Protein AF-A0A023F0F1-F1 (afdb_monomer)

InterPro domains:
  IPR001680 WD40 repeat [PS50082] (1-27)
  IPR015943 WD40/YVTN repeat-like-containing domain superfamily [G3DSA:2.130.10.10]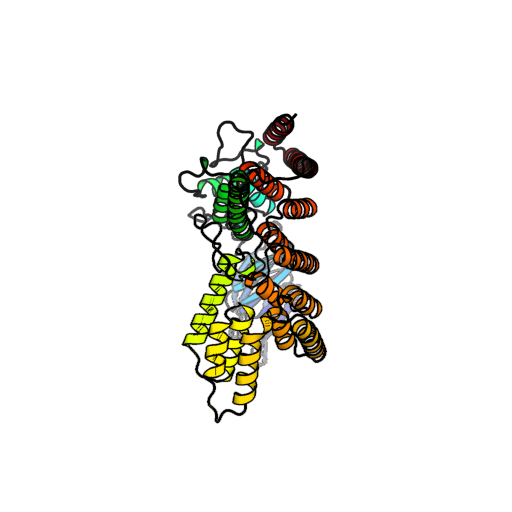 (1-149)
  IPR036322 WD40-repeat-containing domain superfamily [SSF50978] (5-131)
  IPR039694 WD repeat-containing protein 11 [PTHR14593] (4-454)
  IPR057854 WDR11, TPR domain [PF23753] (257-457)

Structure (mmCIF, N/CA/C/O backbone):
data_AF-A0A023F0F1-F1
#
_entry.id   AF-A0A023F0F1-F1
#
loop_
_atom_site.group_PDB
_atom_site.id
_atom_site.type_symbol
_atom_site.label_atom_id
_atom_site.label_alt_id
_atom_site.label_comp_id
_atom_site.label_asym_id
_atom_site.label_entity_id
_atom_site.label_seq_id
_atom_site.pdbx_PDB_ins_code
_atom_site.Cartn_x
_atom_site.Cartn_y
_atom_site.Cartn_z
_atom_site.occupancy
_atom_site.B_iso_or_equiv
_atom_site.auth_seq_id
_atom_site.auth_comp_id
_atom_site.auth_asym_id
_atom_site.auth_atom_id
_atom_site.pdbx_PDB_model_num
ATOM 1 N N . LYS A 1 1 ? 36.137 -40.271 -11.060 1.00 73.56 1 LYS A N 1
ATOM 2 C CA . LYS A 1 1 ? 34.703 -40.654 -11.044 1.00 73.56 1 LYS A CA 1
ATOM 3 C C . LYS A 1 1 ? 34.553 -42.115 -11.460 1.00 73.56 1 LYS A C 1
ATOM 5 O O . LYS A 1 1 ? 35.186 -42.483 -12.431 1.00 73.56 1 LYS A O 1
ATOM 10 N N . ALA A 1 2 ? 33.778 -42.945 -10.746 1.00 74.56 2 ALA A N 1
ATOM 11 C CA . ALA A 1 2 ? 33.609 -44.378 -11.066 1.00 74.56 2 ALA A CA 1
ATOM 12 C C . ALA A 1 2 ? 34.941 -45.122 -11.338 1.00 74.56 2 ALA A C 1
ATOM 14 O O . ALA A 1 2 ? 35.078 -45.808 -12.342 1.00 74.56 2 ALA A O 1
ATOM 15 N N . ASN A 1 3 ? 35.934 -44.940 -10.457 1.00 82.69 3 ASN A N 1
ATOM 16 C CA . ASN A 1 3 ? 37.297 -45.492 -10.572 1.00 82.69 3 ASN A CA 1
ATOM 17 C C . ASN A 1 3 ? 38.136 -44.992 -11.763 1.00 82.69 3 ASN A C 1
ATOM 19 O O . ASN A 1 3 ? 39.248 -45.477 -11.951 1.00 82.69 3 ASN A O 1
ATOM 23 N N . GLN A 1 4 ? 37.653 -43.998 -12.516 1.00 84.56 4 GLN A N 1
ATOM 24 C CA . GLN A 1 4 ? 38.440 -43.290 -13.523 1.00 84.56 4 GLN A CA 1
ATOM 25 C C . GLN A 1 4 ? 39.025 -41.982 -12.981 1.00 84.56 4 GLN A C 1
ATOM 27 O O . GLN A 1 4 ? 38.316 -41.196 -12.337 1.00 84.56 4 GLN A O 1
ATOM 32 N N . ILE A 1 5 ? 40.296 -41.734 -13.282 1.00 89.12 5 ILE A N 1
ATOM 33 C CA . ILE A 1 5 ? 40.989 -40.460 -13.059 1.00 89.12 5 ILE A CA 1
ATOM 34 C C . ILE A 1 5 ? 41.364 -39.897 -14.427 1.00 89.12 5 ILE A C 1
ATOM 36 O O . ILE A 1 5 ? 41.774 -40.646 -15.310 1.00 89.12 5 ILE A O 1
ATOM 40 N N . VAL A 1 6 ? 41.194 -38.588 -14.606 1.00 91.12 6 VAL A N 1
ATOM 41 C CA . VAL A 1 6 ? 41.556 -37.889 -15.841 1.00 91.12 6 VAL A CA 1
ATOM 42 C C . VAL A 1 6 ? 42.346 -36.648 -15.473 1.00 91.12 6 VAL A C 1
ATOM 44 O O . VAL A 1 6 ? 41.925 -35.894 -14.597 1.00 91.12 6 VAL A O 1
ATOM 47 N N . GLN A 1 7 ? 43.462 -36.445 -16.157 1.00 91.12 7 GLN A N 1
ATOM 48 C CA . GLN A 1 7 ? 44.295 -35.254 -16.066 1.00 91.12 7 GLN A CA 1
ATOM 49 C C . GLN A 1 7 ? 44.488 -34.678 -17.466 1.00 91.12 7 GLN A C 1
ATOM 51 O O . GLN A 1 7 ? 44.602 -35.426 -18.436 1.00 91.12 7 GLN A O 1
ATOM 56 N N . GLY A 1 8 ? 44.500 -33.353 -17.562 1.00 91.38 8 GLY A N 1
ATOM 57 C CA . GLY A 1 8 ? 44.829 -32.628 -18.782 1.00 91.38 8 GLY A CA 1
ATOM 58 C C . GLY A 1 8 ? 46.093 -31.811 -18.575 1.00 91.38 8 GLY A C 1
ATOM 59 O O . GLY A 1 8 ? 46.268 -31.235 -17.502 1.00 91.38 8 GLY A O 1
ATOM 60 N N . ASP A 1 9 ? 46.931 -31.751 -19.604 1.00 88.62 9 ASP A N 1
ATOM 61 C CA . ASP A 1 9 ? 48.194 -31.014 -19.575 1.00 88.62 9 ASP A CA 1
ATOM 62 C C . ASP A 1 9 ? 48.149 -29.762 -20.478 1.00 88.62 9 ASP A C 1
ATOM 64 O O . ASP A 1 9 ? 47.222 -29.557 -21.277 1.00 88.62 9 ASP A O 1
ATOM 68 N N . SER A 1 10 ? 49.176 -28.911 -20.371 1.00 87.19 10 SER A N 1
ATOM 69 C CA . SER A 1 10 ? 49.322 -27.672 -21.156 1.00 87.19 10 SER A CA 1
ATOM 70 C C . SER A 1 10 ? 49.448 -27.902 -22.663 1.00 87.19 10 SER A C 1
ATOM 72 O O . SER A 1 10 ? 49.158 -26.999 -23.442 1.00 87.19 10 SER A O 1
ATOM 74 N N . ASP A 1 11 ? 49.819 -29.113 -23.072 1.00 84.81 11 ASP A N 1
ATOM 75 C CA . ASP A 1 11 ? 50.010 -29.482 -24.477 1.00 84.81 11 ASP A CA 1
ATOM 76 C C . ASP A 1 11 ? 48.734 -30.060 -25.116 1.00 84.81 11 ASP A C 1
ATOM 78 O O . ASP A 1 11 ? 48.772 -30.588 -26.225 1.00 84.81 11 ASP A O 1
ATOM 82 N N . GLY A 1 12 ? 47.593 -30.010 -24.414 1.00 84.81 12 GLY A N 1
ATOM 83 C CA . GLY A 1 12 ? 46.312 -30.511 -24.931 1.00 84.81 12 GLY A CA 1
ATOM 84 C C . GLY A 1 12 ? 46.153 -32.033 -24.858 1.00 84.81 12 GLY A C 1
ATOM 85 O O . GLY A 1 12 ? 45.237 -32.600 -25.466 1.00 84.81 12 GLY A O 1
ATOM 86 N N . SER A 1 13 ? 47.024 -32.708 -24.107 1.00 89.06 13 SER A N 1
ATOM 87 C CA . SER A 1 13 ? 46.969 -34.154 -23.884 1.00 89.06 13 SER A CA 1
ATOM 88 C C . SER A 1 13 ? 46.116 -34.506 -22.666 1.00 89.06 13 SER A C 1
ATOM 90 O O . SER A 1 13 ? 46.201 -33.854 -21.629 1.00 89.06 13 SER A O 1
ATOM 92 N N . LEU A 1 14 ? 45.304 -35.556 -22.800 1.00 90.94 14 LEU A N 1
ATOM 93 C CA . LEU A 1 14 ? 44.504 -36.154 -21.736 1.00 90.94 14 LEU A CA 1
ATOM 94 C C . LEU A 1 14 ? 45.109 -37.488 -21.307 1.00 90.94 14 LEU A C 1
ATOM 96 O O . LEU A 1 14 ? 45.179 -38.430 -22.097 1.00 90.94 14 LEU A O 1
ATOM 100 N N . SER A 1 15 ? 45.468 -37.583 -20.035 1.00 90.69 15 SER A N 1
ATOM 101 C CA . SER A 1 15 ? 45.900 -38.815 -19.383 1.00 90.69 15 SER A CA 1
ATOM 102 C C . SER A 1 15 ? 44.727 -39.410 -18.613 1.00 90.69 15 SER A C 1
ATOM 104 O O . SER A 1 15 ? 44.154 -38.765 -17.735 1.00 90.69 15 SER A O 1
ATOM 106 N N . MET A 1 16 ? 44.334 -40.631 -18.969 1.00 91.12 16 MET A N 1
ATOM 107 C CA . MET A 1 16 ? 43.191 -41.342 -18.398 1.00 91.12 16 MET A CA 1
ATOM 108 C C . MET A 1 16 ? 43.673 -42.608 -17.694 1.00 91.12 16 MET A C 1
ATOM 110 O O . MET A 1 16 ? 44.392 -43.420 -18.281 1.00 91.12 16 MET A O 1
ATOM 114 N N . TRP A 1 17 ? 43.245 -42.806 -16.452 1.00 89.19 17 TRP A N 1
ATOM 115 C CA . TRP A 1 17 ? 43.556 -43.995 -15.663 1.00 89.19 17 TRP A CA 1
ATOM 116 C C . TRP A 1 17 ? 42.275 -44.699 -15.243 1.00 89.19 17 TRP A C 1
ATOM 118 O O . TRP A 1 17 ? 41.404 -44.085 -14.626 1.00 89.19 17 TRP A O 1
ATOM 128 N N . ASP A 1 18 ? 42.194 -45.998 -15.521 1.00 86.50 18 ASP A N 1
ATOM 129 C CA . ASP A 1 18 ? 41.179 -46.889 -14.966 1.00 86.50 18 ASP A CA 1
ATOM 130 C C . ASP A 1 18 ? 41.805 -47.694 -13.823 1.00 86.50 18 ASP A C 1
ATOM 132 O O . ASP A 1 18 ? 42.613 -48.602 -14.040 1.00 86.50 18 ASP A O 1
ATOM 136 N N . LEU A 1 19 ? 41.429 -47.358 -12.588 1.00 86.44 19 LEU A N 1
ATOM 137 C CA . LEU A 1 19 ? 41.963 -47.999 -11.386 1.00 86.44 19 LEU A CA 1
ATOM 138 C C . LEU A 1 19 ? 41.497 -49.454 -11.239 1.00 86.44 19 LEU A C 1
ATOM 140 O O . LEU A 1 19 ? 42.186 -50.254 -10.608 1.00 86.44 19 LEU A O 1
ATOM 144 N N . LYS A 1 20 ? 40.342 -49.813 -11.816 1.00 86.12 20 LYS A N 1
ATOM 145 C CA . LYS A 1 20 ? 39.808 -51.180 -11.756 1.00 86.12 20 LYS A CA 1
ATOM 146 C C . LYS A 1 20 ? 40.536 -52.083 -12.746 1.00 86.12 20 LYS A C 1
ATOM 148 O O . LYS A 1 20 ? 40.915 -53.193 -12.384 1.00 86.12 20 LYS A O 1
ATOM 153 N N . ALA A 1 21 ? 40.742 -51.601 -13.970 1.00 84.56 21 ALA A N 1
ATOM 154 C CA . ALA A 1 21 ? 41.479 -52.328 -15.002 1.00 84.56 21 ALA A CA 1
ATOM 155 C C . ALA A 1 21 ? 43.008 -52.219 -14.848 1.00 84.56 21 ALA A C 1
ATOM 157 O O . ALA A 1 21 ? 43.737 -52.926 -15.537 1.00 84.56 21 ALA A O 1
ATOM 158 N N . ARG A 1 22 ? 43.495 -51.339 -13.955 1.00 84.94 22 ARG A N 1
ATOM 159 C CA . ARG A 1 22 ? 44.919 -50.991 -13.787 1.00 84.94 22 ARG A CA 1
ATOM 160 C C . ARG A 1 22 ? 45.583 -50.606 -15.113 1.00 84.94 22 ARG A C 1
ATOM 162 O O . ARG A 1 22 ? 46.734 -50.946 -15.367 1.00 84.94 22 ARG A O 1
ATOM 169 N N . SER A 1 23 ? 44.842 -49.892 -15.955 1.00 85.62 23 SER A N 1
ATOM 170 C CA . SER A 1 23 ? 45.292 -49.465 -17.279 1.00 85.62 23 SER A CA 1
ATOM 171 C C . SER A 1 23 ? 45.361 -47.947 -17.358 1.00 85.62 23 SER A C 1
ATOM 173 O O . SER A 1 23 ? 44.437 -47.265 -16.905 1.00 85.62 23 SER A O 1
ATOM 175 N N . SER A 1 24 ? 46.405 -47.424 -17.993 1.00 87.31 24 SER A N 1
ATOM 176 C CA . SER A 1 24 ? 46.514 -46.017 -18.371 1.00 87.31 24 SER A CA 1
ATOM 177 C C . SER A 1 24 ? 46.427 -45.867 -19.886 1.00 87.31 24 SER A C 1
ATOM 179 O O . SER A 1 24 ? 46.861 -46.735 -20.644 1.00 87.31 24 SER A O 1
ATOM 181 N N . LYS A 1 25 ? 45.844 -44.758 -20.337 1.00 88.44 25 LYS A N 1
ATOM 182 C CA . LYS A 1 25 ? 45.802 -44.379 -21.745 1.00 88.44 25 LYS A CA 1
ATOM 183 C C . LYS A 1 25 ? 45.977 -42.876 -21.865 1.00 88.44 25 LYS A C 1
ATOM 185 O O . LYS A 1 25 ? 45.348 -42.122 -21.129 1.00 88.44 25 LYS A O 1
ATOM 190 N N . GLN A 1 26 ? 46.801 -42.455 -22.813 1.00 89.31 26 GLN A N 1
ATOM 191 C CA . GLN A 1 26 ? 46.982 -41.050 -23.141 1.00 89.31 26 GLN A CA 1
ATOM 192 C C . GLN A 1 26 ? 46.363 -40.771 -24.509 1.00 89.31 26 GLN A C 1
ATOM 194 O O . GLN A 1 26 ? 46.518 -41.561 -25.443 1.00 89.31 26 GLN A O 1
ATOM 199 N N . VAL A 1 27 ? 45.621 -39.674 -24.615 1.00 89.62 27 VAL A N 1
ATOM 200 C CA . VAL A 1 27 ? 44.965 -39.242 -25.850 1.00 89.62 27 VAL A CA 1
ATOM 201 C C . VAL A 1 27 ? 45.270 -37.773 -26.075 1.00 89.62 27 VAL A C 1
ATOM 203 O O . VAL A 1 27 ? 45.034 -36.949 -25.196 1.00 89.62 27 VAL A O 1
ATOM 206 N N . ASN A 1 28 ? 45.758 -37.428 -27.262 1.00 87.12 28 ASN A N 1
ATOM 207 C CA . ASN A 1 28 ? 45.889 -36.032 -27.652 1.00 87.12 28 ASN A CA 1
ATOM 208 C C . ASN A 1 28 ? 44.539 -35.515 -28.169 1.00 87.12 28 ASN A C 1
ATOM 210 O O . ASN A 1 28 ? 43.924 -36.136 -29.038 1.00 87.12 28 ASN A O 1
ATOM 214 N N . THR A 1 29 ? 44.072 -34.385 -27.638 1.00 84.00 29 THR A N 1
ATOM 215 C CA . THR A 1 29 ? 42.821 -33.756 -28.093 1.00 84.00 29 THR A CA 1
ATOM 216 C C . THR A 1 29 ? 42.995 -32.936 -29.373 1.00 84.00 29 THR A C 1
ATOM 218 O O . THR A 1 29 ? 42.007 -32.469 -29.940 1.00 84.00 29 THR A O 1
ATOM 221 N N . ASN A 1 30 ? 44.238 -32.788 -29.857 1.00 82.94 30 ASN A N 1
ATOM 222 C CA . ASN A 1 30 ? 44.619 -31.970 -31.015 1.00 82.94 30 ASN A CA 1
ATOM 223 C C . ASN A 1 30 ? 44.170 -30.502 -30.875 1.00 82.94 30 ASN A C 1
ATOM 225 O O . ASN A 1 30 ? 43.885 -29.820 -31.862 1.00 82.94 30 ASN A O 1
ATOM 229 N N . ARG A 1 31 ? 44.080 -30.031 -29.629 1.00 81.94 31 ARG A N 1
ATOM 230 C CA . ARG A 1 31 ? 43.729 -28.667 -29.215 1.00 81.94 31 ARG A CA 1
ATOM 231 C C . ARG A 1 31 ? 44.869 -28.101 -28.362 1.00 81.94 31 ARG A C 1
ATOM 233 O O . ARG A 1 31 ? 45.815 -28.811 -28.040 1.00 81.94 31 ARG A O 1
ATOM 240 N N . GLY A 1 32 ? 44.796 -26.812 -28.035 1.00 83.19 32 GLY A N 1
ATOM 241 C CA . GLY A 1 32 ? 45.771 -26.162 -27.155 1.00 83.19 32 GLY A CA 1
ATOM 242 C C . GLY A 1 32 ? 45.612 -26.556 -25.681 1.00 83.19 32 GLY A C 1
ATOM 243 O O . GLY A 1 32 ? 44.921 -27.516 -25.344 1.00 83.19 32 GLY A O 1
ATOM 244 N N . ALA A 1 33 ? 46.216 -25.765 -24.795 1.00 87.19 33 ALA A N 1
ATOM 245 C CA . ALA A 1 33 ? 46.219 -26.008 -23.354 1.00 87.19 33 ALA A CA 1
ATOM 246 C C . ALA A 1 33 ? 44.821 -26.231 -22.755 1.00 87.19 33 ALA A C 1
ATOM 248 O O . ALA A 1 33 ? 43.907 -25.416 -22.942 1.00 87.19 33 ALA A O 1
ATOM 249 N N . ILE A 1 34 ? 44.690 -27.312 -21.981 1.00 91.62 34 ILE A N 1
ATOM 250 C CA . ILE A 1 34 ? 43.482 -27.631 -21.221 1.00 91.62 34 ILE A CA 1
ATOM 251 C C . ILE A 1 34 ? 43.478 -26.778 -19.954 1.00 91.62 34 ILE A C 1
ATOM 253 O O . ILE A 1 34 ? 44.366 -26.885 -19.114 1.00 91.62 34 ILE A O 1
ATOM 257 N N . ARG A 1 35 ? 42.468 -25.917 -19.816 1.00 89.62 35 ARG A N 1
ATOM 258 C CA . ARG A 1 35 ? 42.305 -25.040 -18.647 1.00 89.62 35 ARG A CA 1
ATOM 259 C C . ARG A 1 35 ? 41.480 -25.685 -17.548 1.00 89.62 35 ARG A C 1
ATOM 261 O O . ARG A 1 35 ? 41.738 -25.446 -16.374 1.00 89.62 35 ARG A O 1
ATOM 268 N N . TYR A 1 36 ? 40.462 -26.451 -17.930 1.00 89.00 36 TYR A N 1
ATOM 269 C CA . TYR A 1 36 ? 39.505 -26.998 -16.978 1.00 89.00 36 TYR A CA 1
ATOM 270 C C . TYR A 1 36 ? 38.899 -28.313 -17.463 1.00 89.00 36 TYR A C 1
ATOM 272 O O . TYR A 1 36 ? 38.678 -28.499 -18.662 1.00 89.00 36 TYR A O 1
ATOM 280 N N . LEU A 1 37 ? 38.608 -29.209 -16.518 1.00 92.62 37 LEU A N 1
ATOM 281 C CA . LEU A 1 37 ? 38.021 -30.526 -16.752 1.00 92.62 37 LEU A CA 1
ATOM 282 C C . LEU A 1 37 ? 36.927 -30.794 -15.725 1.00 92.62 37 LEU A C 1
ATOM 284 O O . LEU A 1 37 ? 37.181 -30.733 -14.522 1.00 92.62 37 LEU A O 1
ATOM 288 N N . ARG A 1 38 ? 35.725 -31.162 -16.181 1.00 93.00 38 ARG A N 1
ATOM 289 C CA . ARG A 1 38 ? 34.639 -31.516 -15.259 1.00 93.00 38 ARG A CA 1
ATOM 290 C C . ARG A 1 38 ? 33.746 -32.623 -15.794 1.00 93.00 38 ARG A C 1
ATOM 292 O O . ARG A 1 38 ? 33.175 -32.528 -16.882 1.00 93.00 38 ARG A O 1
ATOM 299 N N . PHE A 1 39 ? 33.607 -33.682 -15.001 1.00 93.44 39 PHE A N 1
ATOM 300 C CA . PHE A 1 39 ? 32.671 -34.758 -15.301 1.00 93.44 39 PHE A CA 1
ATOM 301 C C . PHE A 1 39 ? 31.228 -34.271 -15.159 1.00 93.44 39 PHE A C 1
ATOM 303 O O . PHE A 1 39 ? 30.883 -33.634 -14.166 1.00 93.44 39 PHE A O 1
ATOM 310 N N . ALA A 1 40 ? 30.375 -34.665 -16.101 1.00 91.75 40 ALA A N 1
ATOM 311 C CA . ALA A 1 40 ? 28.929 -34.480 -16.001 1.00 91.75 40 ALA A CA 1
ATOM 312 C C . ALA A 1 40 ? 28.378 -35.138 -14.727 1.00 91.75 40 ALA A C 1
ATOM 314 O O . ALA A 1 40 ? 28.994 -36.075 -14.233 1.00 91.75 40 ALA A O 1
ATOM 315 N N . PRO A 1 41 ? 27.214 -34.762 -14.186 1.00 90.00 41 PRO A N 1
ATOM 316 C CA . PRO A 1 41 ? 26.634 -35.434 -13.021 1.00 90.00 41 PRO A CA 1
ATOM 317 C C . PRO A 1 41 ? 26.151 -36.872 -13.322 1.00 90.00 41 PRO A C 1
ATOM 319 O O . PRO A 1 41 ? 25.890 -37.244 -14.470 1.00 90.00 41 PRO A O 1
ATOM 322 N N . GLY A 1 42 ? 26.054 -37.707 -12.274 1.00 86.69 42 GLY A N 1
ATOM 323 C CA . GLY A 1 42 ? 25.509 -39.083 -12.301 1.00 86.69 42 GLY A CA 1
ATOM 324 C C . GLY A 1 42 ? 26.554 -40.199 -12.140 1.00 86.69 42 GLY A C 1
ATOM 325 O O . GLY A 1 42 ? 27.570 -40.177 -12.820 1.00 86.69 42 GLY A O 1
ATOM 326 N N . LYS A 1 43 ? 26.327 -41.199 -11.271 1.00 82.00 43 LYS A N 1
ATOM 327 C CA . LYS A 1 43 ? 27.361 -42.167 -10.818 1.00 82.00 43 LYS A CA 1
ATOM 328 C C . LYS A 1 43 ? 28.140 -42.878 -11.938 1.00 82.00 43 LYS A C 1
ATOM 330 O O . LYS A 1 43 ? 29.348 -43.022 -11.809 1.00 82.00 43 LYS A O 1
ATOM 335 N N . ILE A 1 44 ? 27.472 -43.273 -13.024 1.00 83.50 44 ILE A N 1
ATOM 336 C CA . ILE A 1 44 ? 28.054 -44.059 -14.137 1.00 83.50 44 ILE A CA 1
ATOM 337 C C . ILE A 1 44 ? 28.327 -43.178 -15.377 1.00 83.50 44 ILE A C 1
ATOM 339 O O . ILE A 1 44 ? 28.865 -43.628 -16.383 1.00 83.50 44 ILE A O 1
ATOM 343 N N . ASN A 1 45 ? 27.969 -41.894 -15.329 1.00 88.19 45 ASN A N 1
ATOM 344 C CA . ASN A 1 45 ? 28.117 -41.002 -16.472 1.00 88.19 45 ASN A CA 1
ATOM 345 C C . ASN A 1 45 ? 29.576 -40.546 -16.623 1.00 88.19 45 ASN A C 1
ATOM 347 O O . ASN A 1 45 ? 30.096 -39.852 -15.751 1.00 88.19 45 ASN A O 1
ATOM 351 N N . LEU A 1 46 ? 30.216 -40.910 -17.731 1.00 90.50 46 LEU A N 1
ATOM 352 C CA . LEU A 1 46 ? 31.613 -40.580 -18.028 1.00 90.50 46 LEU A CA 1
ATOM 353 C C . LEU A 1 46 ? 31.752 -39.481 -19.089 1.00 90.50 46 LEU A C 1
ATOM 355 O O . LEU A 1 46 ? 32.814 -39.331 -19.689 1.00 90.50 46 LEU A O 1
ATOM 359 N N . LYS A 1 47 ? 30.690 -38.696 -19.316 1.00 93.75 47 LYS A N 1
ATOM 360 C CA . LYS A 1 47 ? 30.796 -37.454 -20.082 1.00 93.75 47 LYS A CA 1
ATOM 361 C C . LYS A 1 47 ? 31.679 -36.449 -19.341 1.00 93.75 47 LYS A C 1
ATOM 363 O O . LYS A 1 47 ? 31.578 -36.309 -18.119 1.00 93.75 47 LYS A O 1
ATOM 368 N N . LEU A 1 48 ? 32.495 -35.732 -20.094 1.00 93.38 48 LEU A N 1
ATOM 369 C CA . LEU A 1 48 ? 33.506 -34.798 -19.626 1.00 93.38 48 LEU A CA 1
ATOM 370 C C . LEU A 1 48 ? 33.417 -33.517 -20.459 1.00 93.38 48 LEU A C 1
ATOM 372 O O . LEU A 1 48 ? 33.440 -33.590 -21.685 1.00 93.38 48 LEU A O 1
ATOM 376 N N . ILE A 1 49 ? 33.310 -32.364 -19.799 1.00 94.50 49 ILE A N 1
ATOM 377 C CA . ILE A 1 49 ? 33.540 -31.056 -20.427 1.00 94.50 49 ILE A CA 1
ATOM 378 C C . ILE A 1 49 ? 35.018 -30.724 -20.286 1.00 94.50 49 ILE A C 1
ATOM 380 O O . ILE A 1 49 ? 35.599 -30.906 -19.211 1.00 94.50 49 ILE A O 1
ATOM 384 N N . ILE A 1 50 ? 35.590 -30.214 -21.371 1.00 94.06 50 ILE A N 1
ATOM 385 C CA . ILE A 1 50 ? 36.977 -29.780 -21.469 1.00 94.06 50 ILE A CA 1
ATOM 386 C C . ILE A 1 50 ? 36.979 -28.328 -21.938 1.00 94.06 50 ILE A C 1
ATOM 388 O O . ILE A 1 50 ? 36.491 -28.032 -23.028 1.00 94.06 50 ILE A O 1
ATOM 392 N N . LEU A 1 51 ? 37.518 -27.423 -21.123 1.00 93.06 51 LEU A N 1
ATOM 393 C CA . LEU A 1 51 ? 37.670 -26.012 -21.474 1.00 93.06 51 LEU A CA 1
ATOM 394 C C . LEU A 1 51 ? 39.081 -25.745 -21.997 1.00 93.06 51 LEU A C 1
ATOM 396 O O . LEU A 1 51 ? 40.071 -26.049 -21.327 1.00 93.06 51 LEU A O 1
ATOM 400 N N . TYR A 1 52 ? 39.152 -25.097 -23.151 1.00 91.38 52 TYR A N 1
ATOM 401 C CA . TYR A 1 52 ? 40.370 -24.617 -23.790 1.00 91.38 52 TYR A CA 1
ATOM 402 C C . TYR A 1 52 ? 40.418 -23.085 -23.774 1.00 91.38 52 TYR A C 1
ATOM 404 O O . TYR A 1 52 ? 39.494 -22.404 -23.326 1.00 91.38 52 TYR A O 1
ATOM 412 N N . ALA A 1 53 ? 41.512 -22.511 -24.273 1.00 84.94 53 ALA A N 1
ATOM 413 C CA . ALA A 1 53 ? 41.624 -21.061 -24.427 1.00 84.94 53 ALA A CA 1
ATOM 414 C C . ALA A 1 53 ? 40.674 -20.484 -25.495 1.00 84.94 53 ALA A C 1
ATOM 416 O O . ALA A 1 53 ? 40.284 -19.325 -25.390 1.00 84.94 53 ALA A O 1
ATOM 417 N N . ASP A 1 54 ? 40.319 -21.285 -26.499 1.00 85.19 54 ASP A N 1
ATOM 418 C CA . ASP A 1 54 ? 39.580 -20.912 -27.710 1.00 85.19 54 ASP A CA 1
ATOM 419 C C . ASP A 1 54 ? 38.196 -21.589 -27.800 1.00 85.19 54 ASP A C 1
ATOM 421 O O . ASP A 1 54 ? 37.609 -21.694 -28.880 1.00 85.19 54 ASP A O 1
ATOM 425 N N . GLY A 1 55 ? 37.674 -22.107 -26.686 1.00 89.62 55 GLY A N 1
ATOM 426 C CA . GLY A 1 55 ? 36.350 -22.725 -26.612 1.00 89.62 55 GLY A CA 1
ATOM 427 C C . GLY A 1 55 ? 36.317 -23.968 -25.735 1.00 89.62 55 GLY A C 1
ATOM 428 O O . GLY A 1 55 ? 37.141 -24.117 -24.840 1.00 89.62 55 GLY A O 1
ATOM 429 N N . LEU A 1 56 ? 35.363 -24.865 -25.983 1.00 92.38 56 LEU A N 1
ATOM 430 C CA . LEU A 1 56 ? 35.160 -26.061 -25.162 1.00 92.38 56 LEU A CA 1
ATOM 431 C C . LEU A 1 56 ? 34.785 -27.284 -26.003 1.00 92.38 56 LEU A C 1
ATOM 433 O O . LEU A 1 56 ? 34.165 -27.142 -27.057 1.00 92.38 56 LEU A O 1
ATOM 437 N N . ASP A 1 57 ? 35.125 -28.470 -25.506 1.00 93.50 57 ASP A N 1
ATOM 438 C CA . ASP A 1 57 ? 34.709 -29.755 -26.073 1.00 93.50 57 ASP A CA 1
ATOM 439 C C . ASP A 1 57 ? 33.931 -30.563 -25.036 1.00 93.50 57 ASP A C 1
ATOM 441 O O . ASP A 1 57 ? 34.164 -30.464 -23.828 1.00 93.50 57 ASP A O 1
ATOM 445 N N . ILE A 1 58 ? 33.035 -31.416 -25.525 1.00 94.31 58 ILE A N 1
ATOM 446 C CA . ILE A 1 58 ? 32.399 -32.455 -24.723 1.00 94.31 58 ILE A CA 1
ATOM 447 C C . ILE A 1 58 ? 32.848 -33.801 -25.253 1.00 94.31 58 ILE A C 1
ATOM 449 O O . ILE A 1 58 ? 32.708 -34.094 -26.439 1.00 94.31 58 ILE A O 1
ATOM 453 N N . ALA A 1 59 ? 33.353 -34.638 -24.358 1.00 92.75 59 ALA A N 1
ATOM 454 C CA . ALA A 1 59 ? 33.796 -35.987 -24.659 1.00 92.75 59 ALA A CA 1
ATOM 455 C C . ALA A 1 59 ? 33.096 -37.014 -23.768 1.00 92.75 59 ALA A C 1
ATOM 457 O O . ALA A 1 59 ? 32.561 -36.688 -22.709 1.00 92.75 59 ALA A O 1
ATOM 458 N N . ASN A 1 60 ? 33.102 -38.270 -24.193 1.00 91.69 60 ASN A N 1
ATOM 459 C CA . ASN A 1 60 ? 32.630 -39.417 -23.439 1.00 91.69 60 ASN A CA 1
ATOM 460 C C . ASN A 1 60 ? 33.778 -40.403 -23.247 1.00 91.69 60 ASN A C 1
ATOM 462 O O . ASN A 1 60 ? 34.449 -40.748 -24.214 1.00 91.69 60 ASN A O 1
ATOM 466 N N . LEU A 1 61 ? 33.986 -40.857 -22.011 1.00 88.88 61 LEU A N 1
ATOM 467 C CA . LEU A 1 61 ? 35.104 -41.737 -21.649 1.00 88.88 61 LEU A CA 1
ATOM 468 C C . LEU A 1 61 ? 34.678 -43.187 -21.376 1.00 88.88 61 LEU A C 1
ATOM 470 O O . LEU A 1 61 ? 35.229 -43.879 -20.511 1.00 88.88 61 LEU A O 1
ATOM 474 N N . LYS A 1 62 ? 33.651 -43.662 -22.088 1.00 83.81 62 LYS A N 1
ATOM 475 C CA . LYS A 1 62 ? 33.199 -45.057 -21.980 1.00 83.81 62 LYS A CA 1
ATOM 476 C C . LYS A 1 62 ? 34.347 -46.003 -22.339 1.00 83.81 62 LYS A C 1
ATOM 478 O O . LYS A 1 62 ? 35.126 -45.710 -23.231 1.00 83.81 62 LYS A O 1
ATOM 483 N N . GLN A 1 63 ? 34.461 -47.122 -21.618 1.00 79.25 63 GLN A N 1
ATOM 484 C CA . GLN A 1 63 ? 35.453 -48.180 -21.883 1.00 79.25 63 GLN A CA 1
ATOM 485 C C . GLN A 1 63 ? 36.916 -47.691 -21.979 1.00 79.25 63 GLN A C 1
ATOM 487 O O . GLN A 1 63 ? 37.722 -48.273 -22.698 1.00 79.25 63 GLN A O 1
ATOM 492 N N . ASN A 1 64 ? 37.272 -46.626 -21.248 1.00 78.25 64 ASN A N 1
ATOM 493 C CA . ASN A 1 64 ? 38.611 -46.024 -21.282 1.00 78.25 64 ASN A CA 1
ATOM 494 C C . ASN A 1 64 ? 39.036 -45.564 -22.699 1.00 78.25 64 ASN A C 1
ATOM 496 O O . ASN A 1 64 ? 40.221 -45.517 -23.036 1.00 78.25 64 ASN A O 1
ATOM 500 N N . THR A 1 65 ? 38.065 -45.223 -23.552 1.00 83.75 65 THR A N 1
ATOM 501 C CA . THR A 1 65 ? 38.277 -44.617 -24.870 1.00 83.75 65 THR A CA 1
ATOM 502 C C . THR A 1 65 ? 37.751 -43.192 -24.884 1.00 83.75 65 THR A C 1
ATOM 504 O O . THR A 1 65 ? 36.679 -42.924 -24.354 1.00 83.75 65 THR A O 1
ATOM 507 N N . TYR A 1 66 ? 38.508 -42.281 -25.492 1.00 88.38 66 TYR A N 1
ATOM 508 C CA . TYR A 1 66 ? 38.090 -40.899 -25.693 1.00 88.38 66 TYR A CA 1
ATOM 509 C C . TYR A 1 66 ? 37.224 -40.799 -26.950 1.00 88.38 66 TYR A C 1
ATOM 511 O O . TYR A 1 66 ? 37.711 -41.026 -28.057 1.00 88.38 66 TYR A O 1
ATOM 519 N N . GLU A 1 67 ? 35.957 -40.436 -26.776 1.00 90.38 67 GLU A N 1
ATOM 520 C CA . GLU A 1 67 ? 35.030 -40.151 -27.871 1.00 90.38 67 GLU A CA 1
ATOM 521 C C . GLU A 1 67 ? 34.572 -38.695 -27.783 1.00 90.38 67 GLU A C 1
ATOM 523 O O . GLU A 1 67 ? 33.858 -38.320 -26.852 1.00 90.38 67 GLU A O 1
ATOM 528 N N . LYS A 1 68 ? 34.959 -37.853 -28.744 1.00 90.88 68 LYS A N 1
ATOM 529 C CA . LYS A 1 68 ? 34.474 -36.469 -28.805 1.00 90.88 68 LYS A CA 1
ATOM 530 C C . LYS A 1 68 ? 33.013 -36.452 -29.265 1.00 90.88 68 LYS A C 1
ATOM 532 O O . LYS A 1 68 ? 32.711 -36.919 -30.358 1.00 90.88 68 LYS A O 1
ATOM 537 N N . ILE A 1 69 ? 32.123 -35.902 -28.440 1.00 91.25 69 ILE A N 1
ATOM 538 C CA . ILE A 1 69 ? 30.690 -35.748 -28.730 1.00 91.25 69 ILE A CA 1
ATOM 539 C C . ILE A 1 69 ? 30.447 -34.466 -29.527 1.00 91.25 69 ILE A C 1
ATOM 541 O O . ILE A 1 69 ? 29.769 -34.487 -30.550 1.00 91.25 69 ILE A O 1
ATOM 545 N N . SER A 1 70 ? 30.970 -33.344 -29.041 1.00 91.94 70 SER A N 1
ATOM 546 C CA . SER A 1 70 ? 30.718 -32.027 -29.621 1.00 91.94 70 SER A CA 1
ATOM 547 C C . SER A 1 70 ? 31.860 -31.068 -29.314 1.00 91.94 70 SER A C 1
ATOM 549 O O . SER A 1 70 ? 32.676 -31.297 -28.417 1.00 91.94 70 SER A O 1
ATOM 551 N N . GLN A 1 71 ? 31.934 -30.003 -30.105 1.00 91.50 71 GLN A N 1
ATOM 552 C CA . GLN A 1 71 ? 32.969 -28.986 -30.012 1.00 91.50 71 GLN A CA 1
ATOM 553 C C . GLN A 1 71 ? 32.362 -27.616 -30.291 1.00 91.50 71 GLN A C 1
ATOM 555 O O . GLN A 1 71 ? 31.656 -27.433 -31.281 1.00 91.50 71 GLN A O 1
ATOM 560 N N . LEU A 1 72 ? 32.706 -26.647 -29.450 1.00 89.06 72 LEU A N 1
ATOM 561 C CA . LEU A 1 72 ? 32.359 -25.245 -29.610 1.00 89.06 72 LEU A CA 1
ATOM 562 C C . LEU A 1 72 ? 33.647 -24.434 -29.712 1.00 89.06 72 LEU A C 1
ATOM 564 O O . LEU A 1 72 ? 34.476 -24.425 -28.797 1.00 89.06 72 LEU A O 1
ATOM 568 N N . LYS A 1 73 ? 33.811 -23.746 -30.841 1.00 87.38 73 LYS A N 1
ATOM 569 C CA . LYS A 1 73 ? 34.839 -22.718 -30.998 1.00 87.38 73 LYS A CA 1
ATOM 570 C C . LYS A 1 73 ? 34.282 -21.406 -30.469 1.00 87.38 73 LYS A C 1
ATOM 572 O O . LYS A 1 73 ? 33.214 -20.974 -30.893 1.00 87.38 73 LYS A O 1
ATOM 577 N N . TRP A 1 74 ? 35.007 -20.785 -29.553 1.00 82.50 74 TRP A N 1
ATOM 578 C CA . TRP A 1 74 ? 34.627 -19.525 -28.941 1.00 82.50 74 TRP A CA 1
ATOM 579 C C . TRP A 1 74 ? 35.628 -18.461 -29.379 1.00 82.50 74 TRP A C 1
ATOM 581 O O . TRP A 1 74 ? 36.758 -18.404 -28.894 1.00 82.50 74 TRP A O 1
ATOM 591 N N . GLY A 1 75 ? 35.239 -17.705 -30.407 1.00 73.25 75 GLY A N 1
ATOM 592 C CA . GLY A 1 75 ? 36.102 -16.724 -31.060 1.00 73.25 75 GLY A CA 1
ATOM 593 C C . GLY A 1 75 ? 36.419 -15.515 -30.179 1.00 73.25 75 GLY A C 1
ATOM 594 O O . GLY A 1 75 ? 35.752 -15.266 -29.179 1.00 73.25 75 GLY A O 1
ATOM 595 N N . ARG A 1 76 ? 37.421 -14.731 -30.599 1.00 66.44 76 ARG A N 1
ATOM 596 C CA . ARG A 1 76 ? 37.848 -13.488 -29.923 1.00 66.44 76 ARG A CA 1
ATOM 597 C C . ARG A 1 76 ? 36.807 -12.363 -29.967 1.00 66.44 76 ARG A C 1
ATOM 599 O O . ARG A 1 76 ? 36.945 -11.400 -29.229 1.00 66.44 76 ARG A O 1
ATOM 606 N N . GLU A 1 77 ? 35.808 -12.477 -30.840 1.00 67.19 77 GLU A N 1
ATOM 607 C CA . GLU A 1 77 ? 34.702 -11.516 -30.962 1.00 67.19 77 GLU A CA 1
ATOM 608 C C . GLU A 1 77 ? 33.663 -11.671 -29.840 1.00 67.19 77 GLU A C 1
ATOM 610 O O . GLU A 1 77 ? 32.909 -10.742 -29.566 1.00 67.19 77 GLU A O 1
ATOM 615 N N . ASN A 1 78 ? 33.645 -12.823 -29.161 1.00 71.62 78 ASN A N 1
ATOM 616 C CA . ASN A 1 78 ? 32.759 -13.082 -28.032 1.00 71.62 78 ASN A CA 1
ATOM 617 C C . ASN A 1 78 ? 33.482 -12.825 -26.700 1.00 71.62 78 ASN A C 1
ATOM 619 O O . ASN A 1 78 ? 34.693 -13.018 -26.585 1.00 71.62 78 ASN A O 1
ATOM 623 N N . SER A 1 79 ? 32.718 -12.456 -25.668 1.00 78.75 79 SER A N 1
ATOM 624 C CA . SER A 1 79 ? 33.189 -12.333 -24.280 1.00 78.75 79 SER A CA 1
ATOM 625 C C . SER A 1 79 ? 33.875 -13.621 -23.813 1.00 78.75 79 SER A C 1
ATOM 627 O O . SER A 1 79 ? 33.424 -14.720 -24.132 1.00 78.75 79 SER A O 1
ATOM 629 N N . ARG A 1 80 ? 34.982 -13.536 -23.067 1.00 84.00 80 ARG A N 1
ATOM 630 C CA . ARG A 1 80 ? 35.747 -14.728 -22.668 1.00 84.00 80 ARG A CA 1
ATOM 631 C C . ARG A 1 80 ? 34.898 -15.664 -21.795 1.00 84.00 80 ARG A C 1
ATOM 633 O O . ARG A 1 80 ? 34.186 -15.210 -20.903 1.00 84.00 80 ARG A O 1
ATOM 640 N N . ILE A 1 81 ? 35.029 -16.979 -22.001 1.00 88.94 81 ILE A N 1
ATOM 641 C CA . ILE A 1 81 ? 34.489 -17.981 -21.069 1.00 88.94 81 ILE A CA 1
ATOM 642 C C . ILE A 1 81 ? 35.359 -17.982 -19.808 1.00 88.94 81 ILE A C 1
ATOM 644 O O . ILE A 1 81 ? 36.564 -18.256 -19.872 1.00 88.94 81 ILE A O 1
ATOM 648 N N . VAL A 1 82 ? 34.740 -17.648 -18.679 1.00 89.00 82 VAL A N 1
ATOM 649 C CA . VAL A 1 82 ? 35.373 -17.581 -17.359 1.00 89.00 82 VAL A CA 1
ATOM 650 C C . VAL A 1 82 ? 35.382 -18.961 -16.711 1.00 89.00 82 VAL A C 1
ATOM 652 O O . VAL A 1 82 ? 36.430 -19.392 -16.237 1.00 89.00 82 VAL A O 1
ATOM 655 N N . ASP A 1 83 ? 34.245 -19.661 -16.735 1.00 90.31 83 ASP A N 1
ATOM 656 C CA . ASP A 1 83 ? 34.096 -20.981 -16.114 1.00 90.31 83 ASP A CA 1
ATOM 657 C C . ASP A 1 83 ? 33.062 -21.853 -16.845 1.00 90.31 83 ASP A C 1
ATOM 659 O O . ASP A 1 83 ? 32.233 -21.353 -17.616 1.00 90.31 83 ASP A O 1
ATOM 663 N N . VAL A 1 84 ? 33.123 -23.165 -16.602 1.00 93.06 84 VAL A N 1
ATOM 664 C CA . VAL A 1 84 ? 32.224 -24.170 -17.175 1.00 93.06 84 VAL A CA 1
ATOM 665 C C . VAL A 1 84 ? 31.738 -25.177 -16.132 1.00 93.06 84 VAL A C 1
ATOM 667 O O . VAL A 1 84 ? 32.496 -25.705 -15.315 1.00 93.06 84 VAL A O 1
ATOM 670 N N . ASP A 1 85 ? 30.455 -25.513 -16.195 1.00 93.81 85 ASP A N 1
ATOM 671 C CA . ASP A 1 85 ? 29.845 -26.534 -15.344 1.00 93.81 85 ASP A CA 1
ATOM 672 C C . ASP A 1 85 ? 28.730 -27.292 -16.081 1.00 93.81 85 ASP A C 1
ATOM 674 O O . ASP A 1 85 ? 28.526 -27.137 -17.284 1.00 93.81 85 ASP A O 1
ATOM 678 N N . TRP A 1 86 ? 28.018 -28.152 -15.367 1.00 92.44 86 TRP A N 1
ATOM 679 C CA . TRP A 1 86 ? 26.892 -28.930 -15.845 1.00 92.44 86 TRP A CA 1
ATOM 680 C C . TRP A 1 86 ? 25.661 -28.624 -14.993 1.00 92.44 86 TRP A C 1
ATOM 682 O O . TRP A 1 86 ? 25.635 -28.942 -13.806 1.00 92.44 86 TRP A O 1
ATOM 692 N N . ALA A 1 87 ? 24.592 -28.111 -15.606 1.00 87.44 87 ALA A N 1
ATOM 693 C CA . ALA A 1 87 ? 23.289 -28.026 -14.941 1.00 87.44 87 ALA A CA 1
ATOM 694 C C . ALA A 1 87 ? 22.695 -29.429 -14.743 1.00 87.44 87 ALA A C 1
ATOM 696 O O . ALA A 1 87 ? 22.101 -29.736 -13.711 1.00 87.44 87 ALA A O 1
ATOM 697 N N . ASN A 1 88 ? 22.872 -30.307 -15.737 1.00 87.62 88 ASN A N 1
ATOM 698 C CA . ASN A 1 88 ? 22.603 -31.738 -15.630 1.00 87.62 88 ASN A CA 1
ATOM 699 C C . ASN A 1 88 ? 23.454 -32.534 -16.643 1.00 87.62 88 ASN A C 1
ATOM 701 O O . ASN A 1 88 ? 24.302 -31.981 -17.333 1.00 87.62 88 ASN A O 1
ATOM 705 N N . ALA A 1 89 ? 23.222 -33.844 -16.769 1.00 87.44 89 ALA A N 1
ATOM 706 C CA . ALA A 1 89 ? 23.997 -34.733 -17.644 1.00 87.44 89 ALA A CA 1
ATOM 707 C C . ALA A 1 89 ? 23.933 -34.416 -19.158 1.00 87.44 89 ALA A C 1
ATOM 709 O O . ALA A 1 89 ? 24.682 -35.022 -19.936 1.00 87.44 89 ALA A O 1
ATOM 710 N N . ASN A 1 90 ? 23.022 -33.536 -19.579 1.00 86.81 90 ASN A N 1
ATOM 711 C CA . ASN A 1 90 ? 22.769 -33.168 -20.972 1.00 86.81 90 ASN A CA 1
ATOM 712 C C . ASN A 1 90 ? 22.891 -31.659 -21.238 1.00 86.81 90 ASN A C 1
ATOM 714 O O . ASN A 1 90 ? 22.913 -31.279 -22.406 1.00 86.81 90 ASN A O 1
ATOM 718 N N . TYR A 1 91 ? 22.984 -30.834 -20.193 1.00 89.44 91 TYR A N 1
ATOM 719 C CA . TYR A 1 91 ? 23.035 -29.378 -20.291 1.00 89.44 91 TYR A CA 1
ATOM 720 C C . TYR A 1 91 ? 24.340 -28.827 -19.696 1.00 89.44 91 TYR A C 1
ATOM 722 O O . TYR A 1 91 ? 24.402 -28.568 -18.487 1.00 89.44 91 TYR A O 1
ATOM 730 N N . PRO A 1 92 ? 25.398 -28.695 -20.518 1.00 91.75 92 PRO A N 1
ATOM 731 C CA . PRO A 1 92 ? 26.561 -27.859 -20.217 1.00 91.75 92 PRO A CA 1
ATOM 732 C C . PRO A 1 92 ? 26.162 -26.410 -19.901 1.00 91.75 92 PRO A C 1
ATOM 734 O O . PRO A 1 92 ? 25.221 -25.871 -20.474 1.00 91.75 92 PRO A O 1
ATOM 737 N N . VAL A 1 93 ? 26.903 -25.761 -19.013 1.00 91.88 93 VAL A N 1
ATOM 738 C CA . VAL A 1 93 ? 26.718 -24.364 -18.615 1.00 91.88 93 VAL A CA 1
ATOM 739 C C . VAL A 1 93 ? 28.044 -23.637 -18.758 1.00 91.88 93 VAL A C 1
ATOM 741 O O . VAL A 1 93 ? 29.074 -24.146 -18.320 1.00 91.88 93 VAL A O 1
ATOM 744 N N . ILE A 1 94 ? 28.015 -22.445 -19.349 1.00 91.06 94 ILE A N 1
ATOM 745 C CA . ILE A 1 94 ? 29.171 -21.549 -19.407 1.00 91.06 94 ILE A CA 1
ATOM 746 C C . ILE A 1 94 ? 28.859 -20.230 -18.711 1.00 91.06 94 ILE A C 1
ATOM 748 O O . ILE A 1 94 ? 27.762 -19.690 -18.863 1.00 91.06 94 ILE A O 1
ATOM 752 N N . ALA A 1 95 ? 29.838 -19.718 -17.974 1.00 89.44 95 ALA A N 1
ATOM 753 C CA . ALA A 1 95 ? 29.840 -18.362 -17.446 1.00 89.44 95 ALA A CA 1
ATOM 754 C C . ALA A 1 95 ? 30.782 -17.505 -18.292 1.00 89.44 95 ALA A C 1
ATOM 756 O O . ALA A 1 95 ? 31.942 -17.874 -18.507 1.00 89.44 95 ALA A O 1
ATOM 757 N N . THR A 1 96 ? 30.289 -16.376 -18.787 1.00 87.69 96 THR A N 1
ATOM 758 C CA . THR A 1 96 ? 31.038 -15.465 -19.657 1.00 87.69 96 THR A CA 1
ATOM 759 C C . THR A 1 96 ? 31.325 -14.135 -18.961 1.00 87.69 96 THR A C 1
ATOM 761 O O . THR A 1 96 ? 30.619 -13.721 -18.045 1.00 87.69 96 THR A O 1
ATOM 764 N N . GLU A 1 97 ? 32.404 -13.469 -19.375 1.00 84.56 97 GLU A N 1
ATOM 765 C CA . GLU A 1 97 ? 32.901 -12.221 -18.768 1.00 84.56 97 GLU A CA 1
ATOM 766 C C . GLU A 1 97 ? 31.910 -11.048 -18.865 1.00 84.56 97 GLU A C 1
ATOM 768 O O . GLU A 1 97 ? 31.957 -10.119 -18.067 1.00 84.56 97 GLU A O 1
ATOM 773 N N . ASP A 1 98 ? 30.959 -11.122 -19.794 1.00 80.62 98 ASP A N 1
ATOM 774 C CA . ASP A 1 98 ? 29.842 -10.180 -19.923 1.00 80.62 98 ASP A CA 1
ATOM 775 C C . ASP A 1 98 ? 28.811 -10.281 -18.773 1.00 80.62 98 ASP A C 1
ATOM 777 O O . ASP A 1 98 ? 27.845 -9.518 -18.757 1.00 80.62 98 ASP A O 1
ATOM 781 N N . GLY A 1 99 ? 28.988 -11.208 -17.823 1.00 78.69 99 GLY A N 1
ATOM 782 C CA . GLY A 1 99 ? 28.097 -11.417 -16.677 1.00 78.69 99 GLY A CA 1
ATOM 783 C C . GLY A 1 99 ? 26.954 -12.398 -16.944 1.00 78.69 99 GLY A C 1
ATOM 784 O O . GLY A 1 99 ? 26.028 -12.497 -16.139 1.00 78.69 99 GLY A O 1
ATOM 785 N N . TRP A 1 100 ? 27.001 -13.124 -18.064 1.00 81.38 100 TRP A N 1
ATOM 786 C CA . TRP A 1 100 ? 25.932 -14.025 -18.485 1.00 81.38 100 TRP A CA 1
ATOM 787 C C . TRP A 1 100 ? 26.248 -15.484 -18.167 1.00 81.38 100 TRP A C 1
ATOM 789 O O . TRP A 1 100 ? 27.390 -15.938 -18.243 1.00 81.38 100 TRP A O 1
ATOM 799 N N . ILE A 1 101 ? 25.191 -16.242 -17.874 1.00 85.44 101 ILE A N 1
ATOM 800 C CA . ILE A 1 101 ? 25.228 -17.700 -17.776 1.00 85.44 101 ILE A CA 1
ATOM 801 C C . ILE A 1 101 ? 24.442 -18.258 -18.957 1.00 85.44 101 ILE A C 1
ATOM 803 O O . ILE A 1 101 ? 23.261 -17.951 -19.123 1.00 85.44 101 ILE A O 1
ATOM 807 N N . ARG A 1 102 ? 25.087 -19.083 -19.784 1.00 86.00 102 ARG A N 1
ATOM 808 C CA . ARG A 1 102 ? 24.450 -19.710 -20.947 1.00 86.00 102 ARG A CA 1
ATOM 809 C C . ARG A 1 102 ? 24.355 -21.211 -20.721 1.00 86.00 102 ARG A C 1
ATOM 811 O O . ARG A 1 102 ? 25.372 -21.883 -20.554 1.00 86.00 102 ARG A O 1
ATOM 818 N N . VAL A 1 103 ? 23.131 -21.732 -20.732 1.00 88.69 103 VAL A N 1
ATOM 819 C CA . VAL A 1 103 ? 22.857 -23.169 -20.714 1.00 88.69 103 VAL A CA 1
ATOM 820 C C . VAL A 1 103 ? 22.859 -23.655 -22.152 1.00 88.69 103 VAL A C 1
ATOM 822 O O . VAL A 1 103 ? 22.054 -23.212 -22.969 1.00 88.69 103 VAL A O 1
ATOM 825 N N . LEU A 1 104 ? 23.795 -24.535 -22.459 1.00 88.75 104 LEU A N 1
ATOM 826 C CA . LEU A 1 104 ? 24.013 -25.109 -23.773 1.00 88.75 104 LEU A CA 1
ATOM 827 C C . LEU A 1 104 ? 23.386 -26.502 -23.837 1.00 88.75 104 LEU A C 1
ATOM 829 O O . LEU A 1 104 ? 23.243 -27.190 -22.825 1.00 88.75 104 LEU A O 1
ATOM 833 N N . ASP A 1 105 ? 23.026 -26.945 -25.033 1.00 89.75 105 ASP A N 1
ATOM 834 C CA . ASP A 1 105 ? 22.688 -28.344 -25.261 1.00 89.75 105 ASP A CA 1
ATOM 835 C C . ASP A 1 105 ? 23.955 -29.197 -25.451 1.00 89.75 105 ASP A C 1
ATOM 837 O O . ASP A 1 105 ? 25.044 -28.689 -25.713 1.00 89.75 105 ASP A O 1
ATOM 841 N N . ILE A 1 106 ? 23.832 -30.522 -25.337 1.00 89.19 106 ILE A N 1
ATOM 842 C CA . ILE A 1 106 ? 24.983 -31.431 -25.467 1.00 89.19 106 ILE A CA 1
ATOM 843 C C . ILE A 1 106 ? 25.678 -31.330 -26.835 1.00 89.19 106 ILE A C 1
ATOM 845 O O . ILE A 1 106 ? 26.865 -31.630 -26.936 1.00 89.19 106 ILE A O 1
ATOM 849 N N . SER A 1 107 ? 24.956 -30.919 -27.884 1.00 87.50 107 SER A N 1
ATOM 850 C CA . SER A 1 107 ? 25.532 -30.720 -29.218 1.00 87.50 107 SER A CA 1
ATOM 851 C C . SER A 1 107 ? 26.271 -29.386 -29.358 1.00 87.50 107 SER A C 1
ATOM 853 O O . SER A 1 107 ? 26.987 -29.201 -30.338 1.00 87.50 107 SER A O 1
ATOM 855 N N . LEU A 1 108 ? 26.148 -28.497 -28.363 1.00 85.88 108 LEU A N 1
ATOM 856 C CA . LEU A 1 108 ? 26.704 -27.145 -28.338 1.00 85.88 108 LEU A CA 1
ATOM 857 C C . LEU A 1 108 ? 26.212 -26.262 -29.495 1.00 85.88 108 LEU A C 1
ATOM 859 O O . LEU A 1 108 ? 26.908 -25.341 -29.916 1.00 85.88 108 LEU A O 1
ATOM 863 N N . THR A 1 109 ? 25.014 -26.540 -30.012 1.00 80.44 109 THR A N 1
ATOM 864 C CA . THR A 1 109 ? 24.400 -25.785 -31.116 1.00 80.44 109 THR A CA 1
ATOM 865 C C . THR A 1 109 ? 23.329 -24.815 -30.635 1.00 80.44 109 THR A C 1
ATOM 867 O O . THR A 1 109 ? 23.049 -23.824 -31.307 1.00 80.44 109 THR A O 1
ATOM 870 N N . LYS A 1 110 ? 22.728 -25.074 -29.470 1.00 72.06 110 LYS A N 1
ATOM 871 C CA . LYS A 1 110 ? 21.676 -24.247 -28.875 1.00 72.06 110 LYS A CA 1
ATOM 872 C C . LYS A 1 110 ? 22.133 -23.732 -27.522 1.00 72.06 110 LYS A C 1
ATOM 874 O O . LYS A 1 110 ? 22.706 -24.479 -26.736 1.00 72.06 110 LYS A O 1
ATOM 879 N N . SER A 1 111 ? 21.832 -22.466 -27.243 1.00 76.38 111 SER A N 1
ATOM 880 C CA . SER A 1 111 ? 22.072 -21.847 -25.938 1.00 76.38 111 SER A CA 1
ATOM 881 C C . SER A 1 111 ? 20.840 -21.085 -25.466 1.00 76.38 111 SER A C 1
ATOM 883 O O . SER A 1 111 ? 20.094 -20.553 -26.288 1.00 76.38 111 SER A O 1
ATOM 885 N N . SER A 1 112 ? 20.632 -21.011 -24.155 1.00 69.00 112 SER A N 1
ATOM 886 C CA . SER A 1 112 ? 19.703 -20.048 -23.572 1.00 69.00 112 SER A CA 1
ATOM 887 C C . SER A 1 112 ? 20.307 -18.640 -23.671 1.00 69.00 112 SER A C 1
ATOM 889 O O . SER A 1 112 ? 21.315 -18.359 -23.020 1.00 69.00 112 SER A O 1
ATOM 891 N N . SER A 1 113 ? 19.703 -17.760 -24.471 1.00 61.38 113 SER A N 1
ATOM 892 C CA . SER A 1 113 ? 19.981 -16.315 -24.467 1.00 61.38 113 SER A CA 1
ATOM 893 C C . SER A 1 113 ? 18.996 -15.557 -23.551 1.00 61.38 113 SER A C 1
ATOM 895 O O . SER A 1 113 ? 17.991 -16.130 -23.115 1.00 61.38 113 SER A O 1
ATOM 897 N N . PRO A 1 114 ? 19.258 -14.281 -23.220 1.00 58.84 114 PRO A N 1
ATOM 898 C CA . PRO A 1 114 ? 18.239 -13.378 -22.673 1.00 58.84 114 PRO A CA 1
ATOM 899 C C . PRO A 1 114 ? 16.981 -13.338 -23.526 1.00 58.84 114 PRO A C 1
ATOM 901 O O . PRO A 1 114 ? 17.070 -13.247 -24.749 1.00 58.84 114 PRO A O 1
ATOM 904 N N . ILE A 1 115 ? 15.822 -13.227 -22.874 1.00 61.19 115 ILE A N 1
ATOM 905 C CA . ILE A 1 115 ? 14.528 -13.050 -23.547 1.00 61.19 115 ILE A CA 1
ATOM 906 C C . ILE A 1 115 ? 14.507 -11.840 -24.498 1.00 61.19 115 ILE A C 1
ATOM 908 O O . ILE A 1 115 ? 13.835 -11.867 -25.520 1.00 61.19 115 ILE A O 1
ATOM 912 N N . GLN A 1 116 ? 15.290 -10.797 -24.205 1.00 54.72 116 GLN A N 1
ATOM 913 C CA . GLN A 1 116 ? 15.408 -9.593 -25.037 1.00 54.72 116 GLN A CA 1
ATOM 914 C C . GLN A 1 116 ? 16.046 -9.869 -26.409 1.00 54.72 116 GLN A C 1
ATOM 916 O O . GLN A 1 116 ? 15.844 -9.101 -27.341 1.00 54.72 116 GLN A O 1
ATOM 921 N N . GLN A 1 117 ? 16.814 -10.956 -26.541 1.00 57.00 117 GLN A N 1
ATOM 922 C CA . GLN A 1 117 ? 17.431 -11.384 -27.800 1.00 57.00 117 GLN A CA 1
ATOM 923 C C . GLN A 1 117 ? 16.579 -12.426 -28.542 1.00 57.00 117 GLN A C 1
ATOM 925 O O . GLN A 1 117 ? 16.987 -12.911 -29.598 1.00 57.00 117 GLN A O 1
ATOM 930 N N . TYR A 1 118 ? 15.414 -12.806 -28.003 1.00 61.47 118 TYR A N 1
ATOM 931 C CA . TYR A 1 118 ? 14.543 -13.785 -28.645 1.00 61.47 118 TYR A CA 1
ATOM 932 C C . TYR A 1 118 ? 13.740 -13.079 -29.733 1.00 61.47 118 TYR A C 1
ATOM 934 O O . TYR A 1 118 ? 12.977 -12.153 -29.468 1.00 61.47 118 TYR A O 1
ATOM 942 N N . GLN A 1 119 ? 13.880 -13.550 -30.969 1.00 58.38 119 GLN A N 1
ATOM 943 C CA . GLN A 1 119 ? 12.960 -13.195 -32.042 1.00 58.38 119 GLN A CA 1
ATOM 944 C C . GLN A 1 119 ? 11.724 -14.089 -31.924 1.00 58.38 119 GLN A C 1
ATOM 946 O O . GLN A 1 119 ? 11.710 -15.231 -32.385 1.00 58.38 119 GLN A O 1
ATOM 951 N N . PHE A 1 120 ? 10.697 -13.592 -31.240 1.00 63.06 120 PHE A N 1
ATOM 952 C CA . PHE A 1 120 ? 9.406 -14.267 -31.178 1.00 63.06 120 PHE A CA 1
ATOM 953 C C . PHE A 1 120 ? 8.676 -14.135 -32.519 1.00 63.06 120 PHE A C 1
ATOM 955 O O . PHE A 1 120 ? 8.781 -13.107 -33.185 1.00 63.06 120 PHE A O 1
ATOM 962 N N . LYS A 1 121 ? 7.933 -15.178 -32.918 1.00 62.47 121 LYS A N 1
ATOM 963 C CA . LYS A 1 121 ? 7.082 -15.133 -34.122 1.00 62.47 121 LYS A CA 1
ATOM 964 C C . LYS A 1 121 ? 5.992 -14.063 -34.005 1.00 62.47 121 LYS A C 1
ATOM 966 O O . LYS A 1 121 ? 5.688 -13.411 -34.995 1.00 62.47 121 LYS A O 1
ATOM 971 N N . ASP A 1 122 ? 5.487 -13.869 -32.788 1.00 60.66 122 ASP A N 1
ATOM 972 C CA . ASP A 1 122 ? 4.510 -12.846 -32.434 1.00 60.66 122 ASP A CA 1
ATOM 973 C C . ASP A 1 122 ? 5.141 -11.845 -31.462 1.00 60.66 122 ASP A C 1
ATOM 975 O O . ASP A 1 122 ? 5.891 -12.227 -30.558 1.00 60.66 122 ASP A O 1
ATOM 979 N N . VAL A 1 123 ? 4.842 -10.556 -31.626 1.00 63.09 123 VAL A N 1
ATOM 980 C CA . VAL A 1 123 ? 5.347 -9.520 -30.718 1.00 63.09 123 VAL A CA 1
ATOM 981 C C . VAL A 1 123 ? 4.650 -9.671 -29.365 1.00 63.09 123 VAL A C 1
ATOM 983 O O . VAL A 1 123 ? 3.434 -9.518 -29.255 1.00 63.09 123 VAL A O 1
ATOM 986 N N . ILE A 1 124 ? 5.420 -9.979 -28.322 1.00 69.19 124 ILE A N 1
ATOM 987 C CA . ILE A 1 124 ? 4.885 -10.165 -26.972 1.00 69.19 124 ILE A CA 1
ATOM 988 C C . ILE A 1 124 ? 4.634 -8.797 -26.330 1.00 69.19 124 ILE A C 1
ATOM 990 O O . ILE A 1 124 ? 5.536 -7.957 -26.235 1.00 69.19 124 ILE A O 1
ATOM 994 N N . ARG A 1 125 ? 3.409 -8.595 -25.835 1.00 74.56 125 ARG A N 1
ATOM 995 C CA . ARG A 1 125 ? 3.062 -7.469 -24.963 1.00 74.56 125 ARG A CA 1
ATOM 996 C C . ARG A 1 125 ? 3.681 -7.701 -23.588 1.00 74.56 125 ARG A C 1
ATOM 998 O O . ARG A 1 125 ? 3.166 -8.494 -22.805 1.00 74.56 125 ARG A O 1
ATOM 1005 N N . CYS A 1 126 ? 4.766 -6.998 -23.288 1.00 78.50 126 CYS A N 1
ATOM 1006 C CA . CYS A 1 126 ? 5.377 -7.027 -21.964 1.00 78.50 126 CYS A CA 1
ATOM 1007 C C . CYS A 1 126 ? 6.059 -5.682 -21.666 1.00 78.50 126 CYS A C 1
ATOM 1009 O O . CYS A 1 126 ? 7.289 -5.594 -21.703 1.00 78.50 126 CYS A O 1
ATOM 1011 N N . PRO A 1 127 ? 5.281 -4.617 -21.376 1.00 80.75 127 PRO A N 1
ATOM 1012 C CA . PRO A 1 127 ? 5.839 -3.308 -21.038 1.00 80.75 127 PRO A CA 1
ATOM 1013 C C . PRO A 1 127 ? 6.814 -3.364 -19.857 1.00 80.75 127 PRO A C 1
ATOM 1015 O O . PRO A 1 127 ? 7.779 -2.611 -19.836 1.00 80.75 127 PRO A O 1
ATOM 1018 N N . SER A 1 128 ? 6.640 -4.313 -18.931 1.00 77.75 128 SER A N 1
ATOM 1019 C CA . SER A 1 128 ? 7.549 -4.549 -17.803 1.00 77.75 128 SER A CA 1
ATOM 1020 C C . SER A 1 128 ? 8.977 -4.955 -18.201 1.00 77.75 128 SER A C 1
ATOM 1022 O O . SER A 1 128 ? 9.861 -4.932 -17.351 1.00 77.75 128 SER A O 1
ATOM 1024 N N . LEU A 1 129 ? 9.232 -5.327 -19.464 1.00 78.50 129 LEU A N 1
ATOM 1025 C CA . LEU A 1 129 ? 10.595 -5.536 -19.976 1.00 78.50 129 LEU A CA 1
ATOM 1026 C C . LEU A 1 129 ? 11.334 -4.223 -20.266 1.00 78.50 129 LEU A C 1
ATOM 1028 O O . LEU A 1 129 ? 12.554 -4.242 -20.436 1.00 78.50 129 LEU A O 1
ATOM 1032 N N . LEU A 1 130 ? 10.620 -3.098 -20.359 1.00 84.19 130 LEU A N 1
ATOM 1033 C CA . LEU A 1 130 ? 11.231 -1.792 -20.568 1.00 84.19 130 LEU A CA 1
ATOM 1034 C C . LEU A 1 130 ? 11.918 -1.309 -19.278 1.00 84.19 130 LEU A C 1
ATOM 1036 O O . LEU A 1 130 ? 11.464 -1.620 -18.175 1.00 84.19 130 LEU A O 1
ATOM 1040 N N . PRO A 1 131 ? 12.997 -0.511 -19.383 1.00 86.75 131 PRO A N 1
ATOM 1041 C CA . PRO A 1 131 ? 13.656 0.059 -18.214 1.00 86.75 131 PRO A CA 1
ATOM 1042 C C . PRO A 1 131 ? 12.677 0.842 -17.316 1.00 86.75 131 PRO A C 1
ATOM 1044 O O . PRO A 1 131 ? 11.854 1.595 -17.844 1.00 86.75 131 PRO A O 1
ATOM 1047 N N . PRO A 1 132 ? 12.802 0.787 -15.974 1.00 86.44 132 PRO A N 1
ATOM 1048 C CA . PRO A 1 132 ? 11.875 1.461 -15.055 1.00 86.44 132 PRO A CA 1
ATOM 1049 C C . PRO A 1 132 ? 11.706 2.961 -15.327 1.00 86.44 132 PRO A C 1
ATOM 1051 O O . PRO A 1 132 ? 10.596 3.480 -15.312 1.00 86.44 132 PRO A O 1
ATOM 1054 N N . LYS A 1 133 ? 12.799 3.659 -15.671 1.00 88.00 133 LYS A N 1
ATOM 1055 C CA . LYS A 1 133 ? 12.760 5.086 -16.041 1.00 88.00 133 LYS A CA 1
ATOM 1056 C C . LYS A 1 133 ? 11.888 5.348 -17.271 1.00 88.00 133 LYS A C 1
ATOM 1058 O O . LYS A 1 133 ? 11.232 6.382 -17.348 1.00 88.00 133 LYS A O 1
ATOM 1063 N N . LEU A 1 134 ? 11.906 4.431 -18.236 1.00 89.19 134 LEU A N 1
ATOM 1064 C CA . LEU A 1 134 ? 11.127 4.533 -19.462 1.00 89.19 134 LEU A CA 1
ATOM 1065 C C . LEU A 1 134 ? 9.654 4.214 -19.197 1.00 89.19 134 LEU A C 1
ATOM 1067 O O . LEU A 1 134 ? 8.792 4.924 -19.700 1.00 89.19 134 LEU A O 1
ATOM 1071 N N . LEU A 1 135 ? 9.374 3.236 -18.330 1.00 90.00 135 LEU A N 1
ATOM 1072 C CA . LEU A 1 135 ? 8.017 2.935 -17.867 1.00 90.00 135 LEU A CA 1
ATOM 1073 C C . LEU A 1 135 ? 7.377 4.120 -17.145 1.00 90.00 135 LEU A C 1
ATOM 1075 O O . LEU A 1 135 ? 6.252 4.481 -17.474 1.00 90.00 135 LEU A O 1
ATOM 1079 N N . SER A 1 136 ? 8.092 4.778 -16.226 1.00 90.50 136 SER A N 1
ATOM 1080 C CA . SER A 1 136 ? 7.568 5.965 -15.535 1.00 90.50 136 SER A CA 1
ATOM 1081 C C . SER A 1 136 ? 7.289 7.123 -16.498 1.00 90.50 136 SER A C 1
ATOM 1083 O O . SER A 1 136 ? 6.279 7.809 -16.358 1.00 90.50 136 SER A O 1
ATOM 1085 N N . LYS A 1 137 ? 8.146 7.324 -17.510 1.00 91.19 137 LYS A N 1
ATOM 1086 C CA . LYS A 1 137 ? 7.909 8.319 -18.570 1.00 91.19 137 LYS A CA 1
ATOM 1087 C C . LYS A 1 137 ? 6.689 7.968 -19.415 1.00 91.19 137 LYS A C 1
ATOM 1089 O O . LYS A 1 137 ? 5.844 8.827 -19.638 1.00 91.19 137 LYS A O 1
ATOM 1094 N N . MET A 1 138 ? 6.585 6.718 -19.868 1.00 91.75 138 MET A N 1
ATOM 1095 C CA . MET A 1 138 ? 5.426 6.242 -20.626 1.00 91.75 138 MET A CA 1
ATOM 1096 C C . MET A 1 138 ? 4.139 6.404 -19.824 1.00 91.75 138 MET A C 1
ATOM 1098 O O . MET A 1 138 ? 3.148 6.877 -20.370 1.00 91.75 138 MET A O 1
ATOM 1102 N N . HIS A 1 139 ? 4.164 6.064 -18.532 1.00 93.31 139 HIS A N 1
ATOM 1103 C CA . HIS A 1 139 ? 3.035 6.262 -17.628 1.00 93.31 139 HIS A CA 1
ATOM 1104 C C . HIS A 1 139 ? 2.607 7.731 -17.609 1.00 93.31 139 HIS A C 1
ATOM 1106 O O . HIS A 1 139 ? 1.465 8.034 -17.947 1.00 93.31 139 HIS A O 1
ATOM 1112 N N . PHE A 1 140 ? 3.539 8.651 -17.347 1.00 94.25 140 PHE A N 1
ATOM 1113 C CA . PHE A 1 140 ? 3.261 10.087 -17.335 1.00 94.25 140 PHE A CA 1
ATOM 1114 C C . PHE A 1 140 ? 2.675 10.599 -18.660 1.00 94.25 140 PHE A C 1
ATOM 1116 O O . PHE A 1 140 ? 1.627 11.239 -18.650 1.00 94.25 140 PHE A O 1
ATOM 1123 N N . LEU A 1 141 ? 3.296 10.271 -19.799 1.00 93.12 141 LEU A N 1
ATOM 1124 C CA . LEU A 1 141 ? 2.850 10.714 -21.128 1.00 93.12 141 LEU A CA 1
ATOM 1125 C C . LEU A 1 141 ? 1.471 10.157 -21.521 1.00 93.12 141 LEU A C 1
ATOM 1127 O O . LEU A 1 141 ? 0.713 10.812 -22.235 1.00 93.12 141 LEU A O 1
ATOM 1131 N N . LEU A 1 142 ? 1.128 8.941 -21.085 1.00 93.00 142 LEU A N 1
ATOM 1132 C CA . LEU A 1 142 ? -0.201 8.370 -21.323 1.00 93.00 142 LEU A CA 1
ATOM 1133 C C . LEU A 1 142 ? -1.267 9.016 -20.433 1.00 93.00 142 LEU A C 1
ATOM 1135 O O . LEU A 1 142 ? -2.411 9.166 -20.860 1.00 93.00 142 LEU A O 1
ATOM 1139 N N . CYS A 1 143 ? -0.904 9.416 -19.216 1.00 93.00 143 CYS A N 1
ATOM 1140 C CA . CYS A 1 143 ? -1.840 10.013 -18.268 1.00 93.00 143 CYS A CA 1
ATOM 1141 C C . CYS A 1 143 ? -2.097 11.495 -18.540 1.00 93.00 143 CYS A C 1
ATOM 1143 O O . CYS A 1 143 ? -3.208 11.973 -18.306 1.00 93.00 143 CYS A O 1
ATOM 1145 N N . THR A 1 144 ? -1.098 12.225 -19.044 1.00 90.75 144 THR A N 1
ATOM 1146 C CA . THR A 1 144 ? -1.223 13.659 -19.291 1.00 90.75 144 THR A CA 1
ATOM 1147 C C . THR A 1 144 ? -0.459 14.120 -20.531 1.00 90.75 144 THR A C 1
ATOM 1149 O O . THR A 1 144 ? 0.701 13.776 -20.743 1.00 90.75 144 THR A O 1
ATOM 1152 N N . GLN A 1 145 ? -1.139 14.915 -21.360 1.00 89.94 145 GLN A N 1
ATOM 1153 C CA . GLN A 1 145 ? -0.588 15.586 -22.545 1.00 89.94 145 GLN A CA 1
ATOM 1154 C C . GLN A 1 145 ? -1.162 17.002 -22.640 1.00 89.94 145 GLN A C 1
ATOM 1156 O O . GLN A 1 145 ? -1.622 17.428 -23.694 1.00 89.94 145 GLN A O 1
ATOM 1161 N N . TYR A 1 146 ? -1.176 17.726 -21.516 1.00 86.12 146 TYR A N 1
ATOM 1162 C CA . TYR A 1 146 ? -1.788 19.058 -21.404 1.00 86.12 146 TYR A CA 1
ATOM 1163 C C . TYR A 1 146 ? -1.213 20.099 -22.383 1.00 86.12 146 TYR A C 1
ATOM 1165 O O . TYR A 1 146 ? -1.836 21.130 -22.610 1.00 86.12 146 TYR A O 1
ATOM 1173 N N . TRP A 1 147 ? -0.031 19.848 -22.956 1.00 87.81 147 TRP A N 1
ATOM 1174 C CA . TRP A 1 147 ? 0.610 20.704 -23.958 1.00 87.81 147 TRP A CA 1
ATOM 1175 C C . TRP A 1 147 ? 0.171 20.408 -25.400 1.00 87.81 147 TRP A C 1
ATOM 1177 O O . TRP A 1 147 ? 0.540 21.153 -26.306 1.00 87.81 147 TRP A O 1
ATOM 1187 N N . LYS A 1 148 ? -0.593 19.334 -25.640 1.00 86.00 148 LYS A N 1
ATOM 1188 C CA . LYS A 1 148 ? -1.109 18.978 -26.967 1.00 86.00 148 LYS A CA 1
ATOM 1189 C C . LYS A 1 148 ? -2.593 19.308 -27.065 1.00 86.00 148 LYS A C 1
ATOM 1191 O O . LYS A 1 148 ? -3.373 18.965 -26.185 1.00 86.00 148 LYS A O 1
ATOM 1196 N N . LEU A 1 149 ? -2.985 19.910 -28.189 1.00 81.12 149 LEU A N 1
ATOM 1197 C CA . LEU A 1 149 ? -4.390 20.201 -28.491 1.00 81.12 149 LEU A CA 1
ATOM 1198 C C . LEU A 1 149 ? -5.214 18.912 -28.663 1.00 81.12 149 LEU A C 1
ATOM 1200 O O . LEU A 1 149 ? -6.370 18.850 -28.259 1.00 81.12 149 LEU A O 1
ATOM 1204 N N . VAL A 1 150 ? -4.596 17.886 -29.259 1.00 84.00 150 VAL A N 1
ATOM 1205 C CA . VAL A 1 150 ? -5.158 16.540 -29.422 1.00 84.00 150 VAL A CA 1
ATOM 1206 C C . VAL A 1 150 ? -4.144 15.534 -28.867 1.00 84.00 150 VAL A C 1
ATOM 1208 O O . VAL A 1 150 ? -3.052 15.409 -29.430 1.00 84.00 150 VAL A O 1
ATOM 1211 N N . PRO A 1 151 ? -4.458 14.839 -27.760 1.00 84.19 151 PRO A N 1
ATOM 1212 C CA . PRO A 1 151 ? -3.582 13.821 -27.190 1.00 84.19 151 PRO A CA 1
ATOM 1213 C C . PRO A 1 151 ? -3.371 12.642 -28.145 1.00 84.19 151 PRO A C 1
ATOM 1215 O O . PRO A 1 151 ? -4.313 12.158 -28.770 1.00 84.19 151 PRO A O 1
ATOM 1218 N N . SER A 1 152 ? -2.138 12.144 -28.218 1.00 84.88 152 SER A N 1
ATOM 1219 C CA . SER A 1 152 ? -1.772 10.975 -29.023 1.00 84.88 152 SER A CA 1
ATOM 1220 C C . SER A 1 152 ? -1.349 9.819 -28.113 1.00 84.88 152 SER A C 1
ATOM 1222 O O . SER A 1 152 ? -0.344 9.933 -27.410 1.00 84.88 152 SER A O 1
ATOM 1224 N N . TYR A 1 153 ? -2.082 8.703 -28.127 1.00 86.75 153 TYR A N 1
ATOM 1225 C CA . TYR A 1 153 ? -1.817 7.554 -27.239 1.00 86.75 153 TYR A CA 1
ATOM 1226 C C . TYR A 1 153 ? -1.151 6.355 -27.932 1.00 86.75 153 TYR A C 1
ATOM 1228 O O . TYR A 1 153 ? -0.672 5.448 -27.260 1.00 86.75 153 TYR A O 1
ATOM 1236 N N . GLU A 1 154 ? -1.098 6.352 -29.265 1.00 83.88 154 GLU A N 1
ATOM 1237 C CA . GLU A 1 154 ? -0.609 5.211 -30.054 1.00 83.88 154 GLU A CA 1
ATOM 1238 C C . GLU A 1 154 ? 0.877 5.312 -30.421 1.00 83.88 154 GLU A C 1
ATOM 1240 O O . GLU A 1 154 ? 1.537 4.299 -30.657 1.00 83.88 154 GLU A O 1
ATOM 1245 N N . VAL A 1 155 ? 1.405 6.537 -30.500 1.00 87.25 155 VAL A N 1
ATOM 1246 C CA . VAL A 1 155 ? 2.767 6.818 -30.965 1.00 87.25 155 VAL A CA 1
ATOM 1247 C C . VAL A 1 155 ? 3.354 7.979 -30.172 1.00 87.25 155 VAL A C 1
ATOM 1249 O O . VAL A 1 155 ? 2.725 9.030 -30.041 1.00 87.25 155 VAL A O 1
ATOM 1252 N N . PHE A 1 156 ? 4.588 7.798 -29.702 1.00 89.88 156 PHE A N 1
ATOM 1253 C CA . PHE A 1 156 ? 5.425 8.862 -29.155 1.00 89.88 156 PHE A CA 1
ATOM 1254 C C . PHE A 1 156 ? 6.556 9.244 -30.110 1.00 89.88 156 PHE A C 1
ATOM 1256 O O . PHE A 1 156 ? 6.998 8.461 -30.958 1.00 89.88 156 PHE A O 1
ATOM 1263 N N . SER A 1 157 ? 7.021 10.479 -29.949 1.00 88.19 157 SER A N 1
ATOM 1264 C CA . SER A 1 157 ? 8.075 11.119 -30.728 1.00 88.19 157 SER A CA 1
ATOM 1265 C C . SER A 1 157 ? 9.278 11.475 -29.848 1.00 88.19 157 SER A C 1
ATOM 1267 O O . SER A 1 157 ? 9.172 11.536 -28.623 1.00 88.19 157 SER A O 1
ATOM 1269 N N . ALA A 1 158 ? 10.427 11.777 -30.461 1.00 87.19 158 ALA A N 1
ATOM 1270 C CA . ALA A 1 158 ? 11.612 12.231 -29.723 1.00 87.19 158 ALA A CA 1
ATOM 1271 C C . ALA A 1 158 ? 11.345 13.530 -28.933 1.00 87.19 158 ALA A C 1
ATOM 1273 O O . ALA A 1 158 ? 11.914 13.745 -27.865 1.00 87.19 158 ALA A O 1
ATOM 1274 N N . LYS A 1 159 ? 10.406 14.360 -29.410 1.00 85.75 159 LYS A N 1
ATOM 1275 C CA . LYS A 1 159 ? 9.967 15.590 -28.734 1.00 85.75 159 LYS A CA 1
ATOM 1276 C C . LYS A 1 159 ? 9.261 15.336 -27.402 1.00 85.75 159 LYS A C 1
ATOM 1278 O O . LYS A 1 159 ? 9.240 16.222 -26.558 1.00 85.75 159 LYS A O 1
ATOM 1283 N N . ASP A 1 160 ? 8.718 14.135 -27.196 1.00 85.75 160 ASP A N 1
ATOM 1284 C CA . ASP A 1 160 ? 8.080 13.749 -25.936 1.00 85.75 160 ASP A CA 1
ATOM 1285 C C . ASP A 1 160 ? 9.113 13.390 -24.843 1.00 85.75 160 ASP A C 1
ATOM 1287 O O . ASP A 1 160 ? 8.737 13.092 -23.707 1.00 85.75 160 ASP A O 1
ATOM 1291 N N . GLY A 1 161 ? 10.420 13.445 -25.147 1.00 84.50 161 GLY A N 1
ATOM 1292 C CA . GLY A 1 161 ? 11.484 13.200 -24.170 1.00 84.50 161 GLY A CA 1
ATOM 1293 C C . GLY A 1 161 ? 11.928 11.734 -24.058 1.00 84.50 161 GLY A C 1
ATOM 1294 O O . GLY A 1 161 ? 12.434 11.274 -23.021 1.00 84.50 161 GLY A O 1
ATOM 1295 N N . ILE A 1 162 ? 11.701 10.967 -25.122 1.00 88.50 162 ILE A N 1
ATOM 1296 C CA . ILE A 1 162 ? 12.161 9.584 -25.272 1.00 88.50 162 ILE A CA 1
ATOM 1297 C C . ILE A 1 162 ? 13.369 9.583 -26.209 1.00 88.50 162 ILE A C 1
ATOM 1299 O O . ILE A 1 162 ? 13.360 10.270 -27.228 1.00 88.50 162 ILE A O 1
ATOM 1303 N N . SER A 1 163 ? 14.413 8.826 -25.858 1.00 88.12 163 SER A N 1
ATOM 1304 C CA . SER A 1 163 ? 15.618 8.734 -26.685 1.00 88.12 163 SER A CA 1
ATOM 1305 C C . SER A 1 163 ? 15.292 8.099 -28.043 1.00 88.12 163 SER A C 1
ATOM 1307 O O . SER A 1 163 ? 14.446 7.207 -28.130 1.00 88.12 163 SER A O 1
ATOM 1309 N N . GLU A 1 164 ? 15.981 8.513 -29.109 1.00 87.50 164 GLU A N 1
ATOM 1310 C CA . GLU A 1 164 ? 15.770 7.938 -30.449 1.00 87.50 164 GLU A CA 1
ATOM 1311 C C . GLU A 1 164 ? 16.058 6.427 -30.497 1.00 87.50 164 GLU A C 1
ATOM 1313 O O . GLU A 1 164 ? 15.465 5.711 -31.301 1.00 87.50 164 GLU A O 1
ATOM 1318 N N . GLN A 1 165 ? 16.919 5.931 -29.602 1.00 87.00 165 GLN A N 1
ATOM 1319 C CA . GLN A 1 165 ? 17.248 4.510 -29.480 1.00 87.00 165 GLN A CA 1
ATOM 1320 C C . GLN A 1 165 ? 16.099 3.695 -28.868 1.00 87.00 165 GLN A C 1
ATOM 1322 O O . GLN A 1 165 ? 15.839 2.573 -29.300 1.00 87.00 165 GLN A O 1
ATOM 1327 N N . ASP A 1 166 ? 15.392 4.256 -27.884 1.00 86.19 166 ASP A N 1
ATOM 1328 C CA . ASP A 1 166 ? 14.318 3.561 -27.165 1.00 86.19 166 ASP A CA 1
ATOM 1329 C C . ASP A 1 166 ? 12.969 3.628 -27.899 1.00 86.19 166 ASP A C 1
ATOM 1331 O O . ASP A 1 166 ? 12.095 2.778 -27.708 1.00 86.19 166 ASP A O 1
ATOM 1335 N N . LEU A 1 167 ? 12.791 4.636 -28.753 1.00 88.56 167 LEU A N 1
ATOM 1336 C CA . LEU A 1 167 ? 11.528 4.983 -29.402 1.00 88.56 167 LEU A CA 1
ATOM 1337 C C . LEU A 1 167 ? 10.893 3.836 -30.221 1.00 88.56 167 LEU A C 1
ATOM 1339 O O . LEU A 1 167 ? 9.683 3.627 -30.079 1.00 88.56 167 LEU A O 1
ATOM 1343 N N . PRO A 1 168 ? 11.638 3.036 -31.016 1.00 87.31 168 PRO A N 1
ATOM 1344 C CA . PRO A 1 168 ? 11.065 1.888 -31.722 1.00 87.31 168 PRO A CA 1
ATOM 1345 C C . PRO A 1 168 ? 10.477 0.840 -30.770 1.00 87.31 168 PRO A C 1
ATOM 1347 O O . PRO A 1 168 ? 9.379 0.336 -31.006 1.00 87.31 168 PRO A O 1
ATOM 1350 N N . ASN A 1 169 ? 11.175 0.555 -29.666 1.00 83.56 169 ASN A N 1
ATOM 1351 C CA . ASN A 1 169 ? 10.752 -0.437 -28.677 1.00 83.56 169 ASN A CA 1
ATOM 1352 C C . ASN A 1 169 ? 9.512 0.038 -27.912 1.00 83.56 169 ASN A C 1
ATOM 1354 O O . ASN A 1 169 ? 8.573 -0.733 -27.713 1.00 83.56 169 ASN A O 1
ATOM 1358 N N . VAL A 1 170 ? 9.476 1.320 -27.539 1.00 87.94 170 VAL A N 1
ATOM 1359 C CA . VAL A 1 170 ? 8.316 1.943 -26.885 1.00 87.94 170 VAL A CA 1
ATOM 1360 C C . VAL A 1 170 ? 7.091 1.898 -27.790 1.00 87.94 170 VAL A C 1
ATOM 1362 O O . VAL A 1 170 ? 6.044 1.402 -27.380 1.00 87.94 170 VAL A O 1
ATOM 1365 N N . ASN A 1 171 ? 7.219 2.364 -29.034 1.00 89.00 171 ASN A N 1
ATOM 1366 C CA . ASN A 1 171 ? 6.094 2.424 -29.966 1.00 89.00 171 ASN A CA 1
ATOM 1367 C C . ASN A 1 171 ? 5.592 1.029 -30.366 1.00 89.00 171 ASN A C 1
ATOM 1369 O O . ASN A 1 171 ? 4.397 0.854 -30.596 1.00 89.00 171 ASN A O 1
ATOM 1373 N N . ALA A 1 172 ? 6.466 0.018 -30.403 1.00 86.38 172 ALA A N 1
ATOM 1374 C CA . ALA A 1 172 ? 6.046 -1.370 -30.578 1.00 86.38 172 ALA A CA 1
ATOM 1375 C C . ALA A 1 172 ? 5.169 -1.855 -29.410 1.00 86.38 172 ALA A C 1
ATOM 1377 O O . ALA A 1 172 ? 4.134 -2.476 -29.642 1.00 86.38 172 ALA A O 1
ATOM 1378 N N . GLN A 1 173 ? 5.539 -1.533 -28.164 1.00 87.06 1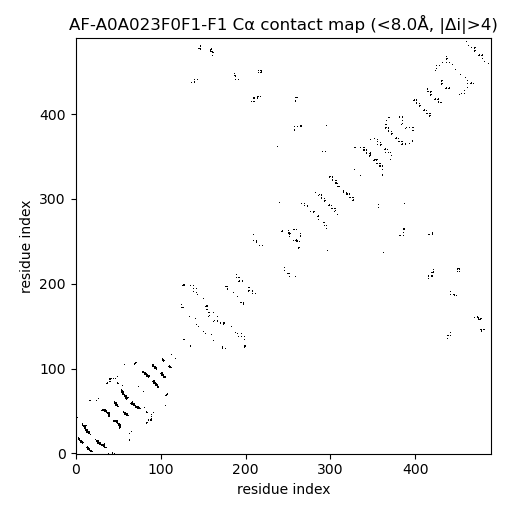73 GLN A N 1
ATOM 1379 C CA . GLN A 1 173 ? 4.739 -1.888 -26.987 1.00 87.06 173 GLN A CA 1
ATOM 1380 C C . GLN A 1 173 ? 3.429 -1.086 -26.904 1.00 87.06 173 GLN A C 1
ATOM 1382 O O . GLN A 1 173 ? 2.403 -1.657 -26.541 1.00 87.06 173 GLN A O 1
ATOM 1387 N N . LEU A 1 174 ? 3.427 0.198 -27.289 1.00 88.06 174 LEU A N 1
ATOM 1388 C CA . LEU A 1 174 ? 2.219 1.038 -27.315 1.00 88.06 174 LEU A CA 1
ATOM 1389 C C . LEU A 1 174 ? 1.166 0.530 -28.297 1.00 88.06 174 LEU A C 1
ATOM 1391 O O . LEU A 1 174 ? -0.005 0.467 -27.943 1.00 88.06 174 LEU A O 1
ATOM 1395 N N . LYS A 1 175 ? 1.572 0.090 -29.493 1.00 86.75 175 LYS A N 1
ATOM 1396 C CA . LYS A 1 175 ? 0.647 -0.496 -30.479 1.00 86.75 175 LYS A CA 1
ATOM 1397 C C . LYS A 1 175 ? -0.067 -1.749 -29.967 1.00 86.75 175 LYS A C 1
ATOM 1399 O O . LYS A 1 175 ? -1.165 -2.056 -30.416 1.00 86.75 175 LYS A O 1
ATOM 1404 N N . LEU A 1 176 ? 0.557 -2.479 -29.043 1.00 86.06 176 LEU A N 1
ATOM 1405 C CA . LEU A 1 176 ? -0.028 -3.657 -28.395 1.00 86.06 176 LEU A CA 1
ATOM 1406 C C . LEU A 1 176 ? -0.801 -3.310 -27.115 1.00 86.06 176 LEU A C 1
ATOM 1408 O O . LEU A 1 176 ? -1.476 -4.170 -26.536 1.00 86.06 176 LEU A O 1
ATOM 1412 N N . LEU A 1 177 ? -0.685 -2.071 -26.635 1.00 87.38 177 LEU A N 1
ATOM 1413 C CA . LEU A 1 177 ? -1.316 -1.611 -25.413 1.00 87.38 177 LEU A CA 1
ATOM 1414 C C . LEU A 1 177 ? -2.785 -1.284 -25.692 1.00 87.38 177 LEU A C 1
ATOM 1416 O O . LEU A 1 177 ? -3.116 -0.293 -26.332 1.00 87.38 177 LEU A O 1
ATOM 1420 N N . ASN A 1 178 ? -3.687 -2.106 -25.165 1.00 85.38 178 ASN A N 1
ATOM 1421 C CA . ASN A 1 178 ? -5.112 -1.794 -25.189 1.00 85.38 178 ASN A CA 1
ATOM 1422 C C . ASN A 1 178 ? -5.493 -1.011 -23.923 1.00 85.38 178 ASN A C 1
ATOM 1424 O O . ASN A 1 178 ? -5.479 -1.579 -22.828 1.00 85.38 178 ASN A O 1
ATOM 1428 N N . LEU A 1 179 ? -5.817 0.275 -24.090 1.00 86.62 179 LEU A N 1
ATOM 1429 C CA . LEU A 1 179 ? -6.271 1.181 -23.025 1.00 86.62 179 LEU A CA 1
ATOM 1430 C C . LEU A 1 179 ? -7.802 1.195 -22.846 1.00 86.62 179 LEU A C 1
ATOM 1432 O O . LEU A 1 179 ? -8.299 1.775 -21.882 1.00 86.62 179 LEU A O 1
ATOM 1436 N N . GLY A 1 180 ? -8.544 0.517 -23.726 1.00 85.19 180 GLY A N 1
ATOM 1437 C CA . GLY A 1 180 ? -10.003 0.431 -23.697 1.00 85.19 180 GLY A CA 1
ATOM 1438 C C . GLY A 1 180 ? -10.729 1.648 -24.298 1.00 85.19 180 GLY A C 1
ATOM 1439 O O . GLY A 1 180 ? -10.121 2.694 -24.540 1.00 85.19 180 GLY A O 1
ATOM 1440 N N . PRO A 1 181 ? -12.044 1.520 -24.558 1.00 86.38 181 PRO A N 1
ATOM 1441 C CA . PRO A 1 181 ? -12.860 2.607 -25.096 1.00 86.38 181 PRO A CA 1
ATOM 1442 C C . PRO A 1 181 ? -13.010 3.753 -24.082 1.00 86.38 181 PRO A C 1
ATOM 1444 O O . PRO A 1 181 ? -12.989 3.529 -22.871 1.00 86.38 181 PRO A O 1
ATOM 1447 N N . GLY A 1 182 ? -13.162 4.986 -24.577 1.00 85.69 182 GLY A N 1
ATOM 1448 C CA . GLY A 1 182 ? -13.387 6.174 -23.740 1.00 85.69 182 GLY A CA 1
ATOM 1449 C C . GLY A 1 182 ? -12.184 6.612 -22.898 1.00 85.69 182 GLY A C 1
ATOM 1450 O O . GLY A 1 182 ? -12.332 7.454 -22.023 1.00 85.69 182 GLY A O 1
ATOM 1451 N N . PHE A 1 183 ? -10.983 6.065 -23.137 1.00 90.75 183 PHE A N 1
ATOM 1452 C CA . PHE A 1 183 ? -9.779 6.433 -22.379 1.00 90.75 183 PHE A CA 1
ATOM 1453 C C . PHE A 1 183 ? -9.476 7.939 -22.426 1.00 90.75 183 PHE A C 1
ATOM 1455 O O . PHE A 1 183 ? -9.035 8.512 -21.432 1.00 90.75 183 PHE A O 1
ATOM 1462 N N . ALA A 1 184 ? -9.733 8.585 -23.566 1.00 87.00 184 ALA A N 1
ATOM 1463 C CA . ALA A 1 184 ? -9.493 10.013 -23.746 1.00 87.00 184 ALA A CA 1
ATOM 1464 C C . ALA A 1 184 ? -10.351 10.886 -22.810 1.00 87.00 184 ALA A C 1
ATOM 1466 O O . ALA A 1 184 ? -9.850 11.904 -22.325 1.00 87.00 184 ALA A O 1
ATOM 1467 N N . ASP A 1 185 ? -11.576 10.450 -22.503 1.00 89.19 185 ASP A N 1
ATOM 1468 C CA . ASP A 1 185 ? -12.571 11.208 -21.730 1.00 89.19 185 ASP A CA 1
ATOM 1469 C C . ASP A 1 185 ? -12.391 11.067 -20.211 1.00 89.19 185 ASP A C 1
ATOM 1471 O O . ASP A 1 185 ? -12.971 11.827 -19.438 1.00 89.19 185 ASP A O 1
ATOM 1475 N N . LEU A 1 186 ? -11.567 10.111 -19.773 1.00 91.56 186 LEU A N 1
ATOM 1476 C CA . LEU A 1 186 ? -11.275 9.888 -18.360 1.00 91.56 186 LEU A CA 1
ATOM 1477 C C . LEU A 1 186 ? -10.528 11.070 -17.736 1.00 91.56 186 LEU A C 1
ATOM 1479 O O . LEU A 1 186 ? -9.692 11.732 -18.375 1.00 91.56 186 LEU A O 1
ATOM 1483 N N . ASN A 1 187 ? -10.748 11.262 -16.437 1.00 92.00 187 ASN A N 1
ATOM 1484 C CA . ASN A 1 187 ? -9.953 12.199 -15.653 1.00 92.00 187 ASN A CA 1
ATOM 1485 C C . ASN A 1 187 ? -8.516 11.674 -15.433 1.00 92.00 187 ASN A C 1
ATOM 1487 O O . ASN A 1 187 ? -8.190 10.525 -15.738 1.00 92.00 187 ASN A O 1
ATOM 1491 N N . ILE A 1 188 ? -7.624 12.522 -14.913 1.00 93.75 188 ILE A N 1
ATOM 1492 C CA . ILE A 1 188 ? -6.200 12.172 -14.759 1.00 93.75 188 ILE A CA 1
ATOM 1493 C C . ILE A 1 188 ? -6.009 10.979 -13.812 1.00 93.75 188 ILE A C 1
ATOM 1495 O O . ILE A 1 188 ? -5.225 10.088 -14.130 1.00 93.75 188 ILE A O 1
ATOM 1499 N N . ALA A 1 189 ? -6.736 10.914 -12.696 1.00 94.25 189 ALA A N 1
ATOM 1500 C CA . ALA A 1 189 ? -6.602 9.829 -11.724 1.00 94.25 189 ALA A CA 1
ATOM 1501 C C . ALA A 1 189 ? -7.060 8.478 -12.310 1.00 94.25 189 ALA A C 1
ATOM 1503 O O . ALA A 1 189 ? -6.354 7.474 -12.205 1.00 94.25 189 ALA A O 1
ATOM 1504 N N . GLU A 1 190 ? -8.193 8.463 -13.013 1.00 93.94 190 GLU A N 1
ATOM 1505 C CA . GLU A 1 190 ? -8.725 7.295 -13.723 1.00 93.94 190 GLU A CA 1
ATOM 1506 C C . GLU A 1 190 ? -7.800 6.834 -14.855 1.00 93.94 190 GLU A C 1
ATOM 1508 O O . GLU A 1 190 ? -7.578 5.627 -15.025 1.00 93.94 190 GLU A O 1
ATOM 1513 N N . LYS A 1 191 ? -7.217 7.781 -15.610 1.00 95.06 191 LYS A N 1
ATOM 1514 C CA . LYS A 1 191 ? -6.172 7.488 -16.602 1.00 95.06 191 LYS A CA 1
ATOM 1515 C C . LYS A 1 191 ? -4.987 6.816 -15.934 1.00 95.06 191 LYS A C 1
ATOM 1517 O O . LYS A 1 191 ? -4.554 5.768 -16.406 1.00 95.06 191 LYS A O 1
ATOM 1522 N N . CYS A 1 192 ? -4.516 7.357 -14.813 1.00 96.06 192 CYS A N 1
ATOM 1523 C CA . CYS A 1 192 ? -3.397 6.791 -14.073 1.00 96.06 192 CYS A CA 1
ATOM 1524 C C . CYS A 1 192 ? -3.661 5.359 -13.606 1.00 96.06 192 CYS A C 1
ATOM 1526 O O . CYS A 1 192 ? -2.813 4.493 -13.823 1.00 96.06 192 CYS A O 1
ATOM 1528 N N . LEU A 1 193 ? -4.848 5.072 -13.062 1.00 95.44 193 LEU A N 1
ATOM 1529 C CA . LEU A 1 193 ? -5.230 3.713 -12.677 1.00 95.44 193 LEU A CA 1
ATOM 1530 C C . LEU A 1 193 ? -5.240 2.762 -13.884 1.00 95.44 193 LEU A C 1
ATOM 1532 O O . LEU A 1 193 ? -4.702 1.653 -13.824 1.00 95.44 193 LEU A O 1
ATOM 1536 N N . ARG A 1 194 ? -5.840 3.185 -15.003 1.00 94.19 194 ARG A N 1
ATOM 1537 C CA . ARG A 1 194 ? -5.962 2.345 -16.204 1.00 94.19 194 ARG A CA 1
ATOM 1538 C C . ARG A 1 194 ? -4.613 2.092 -16.872 1.00 94.19 194 ARG A C 1
ATOM 1540 O O . ARG A 1 194 ? -4.341 0.964 -17.278 1.00 94.19 194 ARG A O 1
ATOM 1547 N N . VAL A 1 195 ? -3.755 3.107 -16.929 1.00 94.31 195 VAL A N 1
ATOM 1548 C CA . VAL A 1 195 ? -2.388 3.001 -17.449 1.00 94.31 195 VAL A CA 1
ATOM 1549 C C . VAL A 1 195 ? -1.532 2.110 -16.549 1.00 94.31 195 VAL A C 1
ATOM 1551 O O . VAL A 1 195 ? -0.863 1.221 -17.070 1.00 94.31 195 VAL A O 1
ATOM 1554 N N . SER A 1 196 ? -1.601 2.252 -15.220 1.00 94.19 196 SER A N 1
ATOM 1555 C CA . SER A 1 196 ? -0.880 1.368 -14.290 1.00 94.19 196 SER A CA 1
ATOM 1556 C C . SER A 1 196 ? -1.269 -0.101 -14.479 1.00 94.19 196 SER A C 1
ATOM 1558 O O . SER A 1 196 ? -0.388 -0.953 -14.606 1.00 94.19 196 SER A O 1
ATOM 1560 N N . ARG A 1 197 ? -2.569 -0.404 -14.630 1.00 92.75 197 ARG A N 1
ATOM 1561 C CA . ARG A 1 197 ? -3.042 -1.762 -14.969 1.00 92.75 197 ARG A CA 1
ATOM 1562 C C . ARG A 1 197 ? -2.504 -2.239 -16.319 1.00 92.75 197 ARG A C 1
ATOM 1564 O O . ARG A 1 197 ? -2.082 -3.384 -16.444 1.00 92.75 197 ARG A O 1
ATOM 1571 N N . ALA A 1 198 ? -2.502 -1.371 -17.331 1.00 90.81 198 ALA A N 1
ATOM 1572 C CA . ALA A 1 198 ? -2.065 -1.725 -18.678 1.00 90.81 198 ALA A CA 1
ATOM 1573 C C . ALA A 1 198 ? -0.551 -1.987 -18.779 1.00 90.81 198 ALA A C 1
ATOM 1575 O O . ALA A 1 198 ? -0.147 -2.816 -19.603 1.00 90.81 198 ALA A O 1
ATOM 1576 N N . LEU A 1 199 ? 0.252 -1.297 -17.959 1.00 90.19 199 LEU A N 1
ATOM 1577 C CA . LEU A 1 199 ? 1.709 -1.436 -17.865 1.00 90.19 199 LEU A CA 1
ATOM 1578 C C . LEU A 1 199 ? 2.160 -2.545 -16.897 1.00 90.19 199 LEU A C 1
ATOM 1580 O O . LEU A 1 199 ? 3.322 -2.943 -16.952 1.00 90.19 199 LEU A O 1
ATOM 1584 N N . GLY A 1 200 ? 1.264 -3.059 -16.048 1.00 87.12 200 GLY A N 1
ATOM 1585 C CA . GLY A 1 200 ? 1.589 -4.058 -15.022 1.00 87.12 200 GLY A CA 1
ATOM 1586 C C . GLY A 1 200 ? 2.262 -3.470 -13.775 1.00 87.12 200 GLY A C 1
ATOM 1587 O O . GLY A 1 200 ? 2.993 -4.175 -13.083 1.00 87.12 200 GLY A O 1
ATOM 1588 N N . ASP A 1 201 ? 2.045 -2.182 -13.502 1.00 89.56 201 ASP A N 1
ATOM 1589 C CA . ASP A 1 201 ? 2.579 -1.483 -12.333 1.00 89.56 201 ASP A CA 1
ATOM 1590 C C . ASP A 1 201 ? 1.630 -1.620 -11.134 1.00 89.56 201 ASP A C 1
ATOM 1592 O O . ASP A 1 201 ? 0.694 -0.834 -10.974 1.00 89.56 201 ASP A O 1
ATOM 1596 N N . TRP A 1 202 ? 1.873 -2.626 -10.291 1.00 89.31 202 TRP A N 1
ATOM 1597 C CA . TRP A 1 202 ? 1.057 -2.905 -9.103 1.00 89.31 202 TRP A CA 1
ATOM 1598 C C . TRP A 1 202 ? 1.062 -1.758 -8.086 1.00 89.31 202 TRP A C 1
ATOM 1600 O O . TRP A 1 202 ? 0.007 -1.422 -7.556 1.00 89.31 202 TRP A O 1
ATOM 1610 N N . TYR A 1 203 ? 2.206 -1.096 -7.885 1.00 91.19 203 TYR A N 1
ATOM 1611 C CA . TYR A 1 203 ? 2.302 0.054 -6.980 1.00 91.19 203 TYR A CA 1
ATOM 1612 C C . TYR A 1 203 ? 1.428 1.213 -7.465 1.00 91.19 203 TYR A C 1
ATOM 1614 O O . TYR A 1 203 ? 0.713 1.835 -6.680 1.00 91.19 203 TYR A O 1
ATOM 1622 N N . GLY A 1 204 ? 1.437 1.483 -8.771 1.00 92.62 204 GLY A N 1
ATOM 1623 C CA . GLY A 1 204 ? 0.533 2.458 -9.365 1.00 92.62 204 GLY A CA 1
ATOM 1624 C C . GLY A 1 204 ? -0.939 2.064 -9.210 1.00 92.62 204 GLY A C 1
ATOM 1625 O O . GLY A 1 204 ? -1.760 2.916 -8.883 1.00 92.62 204 GLY A O 1
ATOM 1626 N N . VAL A 1 205 ? -1.289 0.783 -9.385 1.00 94.50 205 VAL A N 1
ATOM 1627 C CA . VAL A 1 205 ? -2.674 0.316 -9.185 1.00 94.50 205 VAL A CA 1
ATOM 1628 C C . VAL A 1 205 ? -3.152 0.598 -7.764 1.00 94.50 205 VAL A C 1
ATOM 1630 O O . VAL A 1 205 ? -4.229 1.172 -7.607 1.00 94.50 205 VAL A O 1
ATOM 1633 N N . ASP A 1 206 ? -2.355 0.268 -6.750 1.00 94.75 206 ASP A N 1
ATOM 1634 C CA . ASP A 1 206 ? -2.713 0.510 -5.350 1.00 94.75 206 ASP A CA 1
ATOM 1635 C C . ASP A 1 206 ? -2.833 2.007 -5.046 1.00 94.75 206 ASP A C 1
ATOM 1637 O O . ASP A 1 206 ? -3.837 2.451 -4.486 1.00 94.75 206 ASP A O 1
ATOM 1641 N N . LEU A 1 207 ? -1.853 2.806 -5.488 1.00 95.75 207 LEU A N 1
ATOM 1642 C CA . LEU A 1 207 ? -1.851 4.255 -5.288 1.00 95.75 207 LEU A CA 1
ATOM 1643 C C . LEU A 1 207 ? -3.098 4.913 -5.870 1.00 95.75 207 LEU A C 1
ATOM 1645 O O . LEU A 1 207 ? -3.768 5.676 -5.177 1.00 95.75 207 LEU A O 1
ATOM 1649 N N . TRP A 1 208 ? -3.413 4.627 -7.132 1.00 96.19 208 TRP A N 1
ATOM 1650 C CA . TRP A 1 208 ? -4.511 5.292 -7.825 1.00 96.19 208 TRP A CA 1
ATOM 1651 C C . TRP A 1 208 ? -5.877 4.761 -7.405 1.00 96.19 208 TRP A C 1
ATOM 1653 O O . TRP A 1 208 ? -6.821 5.541 -7.361 1.00 96.19 208 TRP A O 1
ATOM 1663 N N . THR A 1 209 ? -5.989 3.486 -7.021 1.00 95.69 209 THR A N 1
ATOM 1664 C CA . THR A 1 209 ? -7.237 2.941 -6.460 1.00 95.69 209 THR A CA 1
ATOM 1665 C C . THR A 1 209 ? -7.591 3.649 -5.151 1.00 95.69 209 THR A C 1
ATOM 1667 O O . THR A 1 209 ? -8.712 4.130 -4.990 1.00 95.69 209 THR A O 1
ATOM 1670 N N . VAL A 1 210 ? -6.618 3.794 -4.246 1.00 95.50 210 VAL A N 1
ATOM 1671 C CA . VAL A 1 210 ? -6.813 4.491 -2.966 1.00 95.50 210 VAL A CA 1
ATOM 1672 C C . VAL A 1 210 ? -7.012 5.993 -3.188 1.00 95.50 210 VAL A C 1
ATOM 1674 O O . VAL A 1 210 ? -7.906 6.590 -2.592 1.00 95.50 210 VAL A O 1
ATOM 1677 N N . ALA A 1 211 ? -6.229 6.616 -4.074 1.00 95.75 211 ALA A N 1
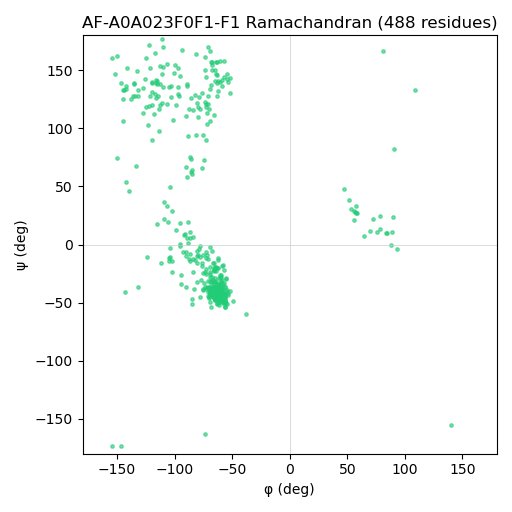ATOM 1678 C CA . ALA A 1 211 ? -6.346 8.043 -4.359 1.00 95.75 211 ALA A CA 1
ATOM 1679 C C . ALA A 1 211 ? -7.707 8.414 -4.956 1.00 95.75 211 ALA A C 1
ATOM 1681 O O . ALA A 1 211 ? -8.298 9.376 -4.485 1.00 95.75 211 ALA A O 1
ATOM 1682 N N . ILE A 1 212 ? -8.227 7.668 -5.940 1.00 95.06 212 ILE A N 1
ATOM 1683 C CA . ILE A 1 212 ? -9.540 7.954 -6.549 1.00 95.06 212 ILE A CA 1
ATOM 1684 C C . ILE A 1 212 ? -10.637 7.948 -5.484 1.00 95.06 212 ILE A C 1
ATOM 1686 O O . ILE A 1 212 ? -11.361 8.934 -5.365 1.00 95.06 212 ILE A O 1
ATOM 1690 N N . TYR A 1 213 ? -10.690 6.901 -4.654 1.00 94.38 213 TYR A N 1
ATOM 1691 C CA . TYR A 1 213 ? -11.678 6.799 -3.579 1.00 94.38 213 TYR A CA 1
ATOM 1692 C C . TYR A 1 213 ? -11.634 8.017 -2.643 1.00 94.38 213 TYR A C 1
ATOM 1694 O O . TYR A 1 213 ? -12.646 8.675 -2.403 1.00 94.38 213 TYR A O 1
ATOM 1702 N N . TYR A 1 214 ? -10.446 8.385 -2.157 1.00 94.06 214 TYR A N 1
ATOM 1703 C CA . TYR A 1 214 ? -10.308 9.497 -1.214 1.00 94.06 214 TYR A CA 1
ATOM 1704 C C . TYR A 1 214 ? -10.435 10.887 -1.853 1.00 94.06 214 TYR A C 1
ATOM 1706 O O . TYR A 1 214 ? -10.827 11.837 -1.174 1.00 94.06 214 TYR A O 1
ATOM 1714 N N . LEU A 1 215 ? -10.155 11.025 -3.151 1.00 93.62 215 LEU A N 1
ATOM 1715 C CA . LEU A 1 215 ? -10.425 12.245 -3.914 1.00 93.62 215 LEU A CA 1
ATOM 1716 C C . LEU A 1 215 ? -11.933 12.463 -4.093 1.00 93.62 215 LEU A C 1
ATOM 1718 O O . LEU A 1 215 ? -12.409 13.589 -3.943 1.00 93.62 215 LEU A O 1
ATOM 1722 N N . GLU A 1 216 ? -12.696 11.399 -4.351 1.00 92.00 216 GLU A N 1
ATOM 1723 C CA . GLU A 1 216 ? -14.161 11.449 -4.410 1.00 92.00 216 GLU A CA 1
ATOM 1724 C C . GLU A 1 216 ? -14.774 11.775 -3.046 1.00 92.00 216 GLU A C 1
ATOM 1726 O O . GLU A 1 216 ? -15.659 12.630 -2.960 1.00 92.00 216 GLU A O 1
ATOM 1731 N N . VAL A 1 217 ? -14.255 11.172 -1.970 1.00 89.88 217 VAL A N 1
ATOM 1732 C CA . VAL A 1 217 ? -14.652 11.498 -0.591 1.00 89.88 217 VAL A CA 1
ATOM 1733 C C . VAL A 1 217 ? -14.380 12.973 -0.278 1.00 89.88 217 VAL A C 1
ATOM 1735 O O . VAL A 1 217 ? -15.275 13.673 0.197 1.00 89.88 217 VAL A O 1
ATOM 1738 N N . ALA A 1 218 ? -13.191 13.488 -0.603 1.00 88.81 218 ALA A N 1
ATOM 1739 C CA . ALA A 1 218 ? -12.856 14.898 -0.393 1.00 88.81 218 ALA A CA 1
ATOM 1740 C C . ALA A 1 218 ? -13.761 15.840 -1.214 1.00 88.81 218 ALA A C 1
ATOM 1742 O O . ALA A 1 218 ? -14.226 16.872 -0.718 1.00 88.81 218 ALA A O 1
ATOM 1743 N N . ALA A 1 219 ? -14.076 15.478 -2.460 1.00 88.06 219 ALA A N 1
ATOM 1744 C CA . ALA A 1 219 ? -15.014 16.232 -3.286 1.00 88.06 219 ALA A CA 1
ATOM 1745 C C . ALA A 1 219 ? -16.440 16.215 -2.703 1.00 88.06 219 ALA A C 1
ATOM 1747 O O . ALA A 1 219 ? -17.117 17.245 -2.697 1.00 88.06 219 ALA A O 1
ATOM 1748 N N . ALA A 1 220 ? -16.893 15.090 -2.146 1.00 86.69 220 ALA A N 1
ATOM 1749 C CA . ALA A 1 220 ? -18.183 15.002 -1.465 1.00 86.69 220 ALA A CA 1
ATOM 1750 C C . ALA A 1 220 ? -18.232 15.869 -0.189 1.00 86.69 220 ALA A C 1
ATOM 1752 O O . ALA A 1 220 ? -19.235 16.544 0.058 1.00 86.69 220 ALA A O 1
ATOM 1753 N N . GLU A 1 221 ? -17.142 15.930 0.581 1.00 84.62 221 GLU A N 1
ATOM 1754 C CA . GLU A 1 221 ? -17.018 16.767 1.788 1.00 84.62 221 GLU A CA 1
ATOM 1755 C C . GLU A 1 221 ? -17.097 18.267 1.495 1.00 84.62 221 GLU A C 1
ATOM 1757 O O . GLU A 1 221 ? -17.753 19.026 2.216 1.00 84.62 221 GLU A O 1
ATOM 1762 N N . THR A 1 222 ? -16.479 18.716 0.403 1.00 79.12 222 THR A N 1
ATOM 1763 C CA . THR A 1 222 ? -16.558 20.127 -0.016 1.00 79.12 222 THR A CA 1
ATOM 1764 C C . THR A 1 222 ? -17.951 20.532 -0.513 1.00 79.12 222 THR A C 1
ATOM 1766 O O . THR A 1 222 ? -18.310 21.712 -0.464 1.00 79.12 222 THR A O 1
ATOM 1769 N N . ASN A 1 223 ? -18.760 19.572 -0.970 1.00 73.00 223 ASN A N 1
ATOM 1770 C CA . ASN A 1 223 ? -20.139 19.812 -1.390 1.00 73.00 223 ASN A CA 1
ATOM 1771 C C . ASN A 1 223 ? -21.116 19.810 -0.203 1.00 73.00 223 ASN A C 1
ATOM 1773 O O . ASN A 1 223 ? -22.015 20.650 -0.159 1.00 73.00 223 ASN A O 1
ATOM 1777 N N . SER A 1 224 ? -20.920 18.934 0.787 1.00 67.56 224 SER A N 1
ATOM 1778 C CA . SER A 1 224 ? -21.770 18.859 1.987 1.00 67.56 224 SER A CA 1
ATOM 1779 C C . SER A 1 224 ? -21.563 20.039 2.945 1.00 67.56 224 SER A C 1
ATOM 1781 O O . SER A 1 224 ? -22.529 20.578 3.488 1.00 67.56 224 SER A O 1
ATOM 1783 N N . SER A 1 225 ? -20.328 20.529 3.079 1.00 58.22 225 SER A N 1
ATOM 1784 C CA . SER A 1 225 ? -19.996 21.724 3.873 1.00 58.22 225 SER A CA 1
ATOM 1785 C C . SER A 1 225 ? -20.634 23.021 3.345 1.00 58.22 225 SER A C 1
ATOM 1787 O O . SER A 1 225 ? -20.822 23.964 4.111 1.00 58.22 225 SER A O 1
ATOM 1789 N N . LYS A 1 226 ? -21.068 23.062 2.076 1.00 53.38 226 LYS A N 1
ATOM 1790 C CA . LYS A 1 226 ? -21.862 24.174 1.515 1.00 53.38 226 LYS A CA 1
ATOM 1791 C C . LYS A 1 226 ? -23.356 24.104 1.852 1.00 53.38 226 LYS A C 1
ATOM 1793 O O . LYS A 1 226 ? -24.044 25.107 1.694 1.00 53.38 226 LYS A O 1
ATOM 1798 N N . GLN A 1 227 ? -23.861 22.954 2.305 1.00 45.38 227 GLN A N 1
ATOM 1799 C CA . GLN A 1 227 ? -25.276 22.746 2.645 1.00 45.38 227 GLN A CA 1
ATOM 1800 C C . GLN A 1 227 ? -25.557 22.781 4.162 1.00 45.38 227 GLN A C 1
ATOM 1802 O O . GLN A 1 227 ? -26.710 22.915 4.557 1.00 45.38 227 GLN A O 1
ATOM 1807 N N . GLN A 1 228 ? -24.533 22.708 5.023 1.00 44.16 228 GLN A N 1
ATOM 1808 C CA . GLN A 1 228 ? -24.673 22.629 6.489 1.00 44.16 228 GLN A CA 1
ATOM 1809 C C . GLN A 1 228 ? -24.357 23.943 7.236 1.00 44.16 228 GLN A C 1
ATOM 1811 O O . GLN A 1 228 ? -23.638 23.951 8.232 1.00 44.16 228 GLN A O 1
ATOM 1816 N N . THR A 1 229 ? -24.938 25.071 6.816 1.00 35.44 229 THR A N 1
ATOM 1817 C CA . THR A 1 229 ? -24.993 26.314 7.625 1.00 35.44 229 THR A CA 1
ATOM 1818 C C . THR A 1 229 ? -26.213 26.398 8.552 1.00 35.44 229 THR A C 1
ATOM 1820 O O . THR A 1 229 ? -26.538 27.471 9.056 1.00 35.44 229 THR A O 1
ATOM 1823 N N . SER A 1 230 ? -26.878 25.283 8.861 1.00 33.34 230 SER A N 1
ATOM 1824 C CA . SER A 1 230 ? -27.910 25.255 9.901 1.00 33.34 230 SER A CA 1
ATOM 1825 C C . SER A 1 230 ? -27.939 23.923 10.640 1.00 33.34 230 SER A C 1
ATOM 1827 O O . SER A 1 230 ? -27.920 22.869 10.014 1.00 33.34 230 SER A O 1
ATOM 1829 N N . VAL A 1 231 ? -28.105 24.024 11.959 1.00 30.31 231 VAL A N 1
ATOM 1830 C CA . VAL A 1 231 ? -28.268 22.965 12.968 1.00 30.31 231 VAL A CA 1
ATOM 1831 C C . VAL A 1 231 ? -26.961 22.466 13.604 1.00 30.31 231 VAL A C 1
ATOM 1833 O O . VAL A 1 231 ? -26.417 21.415 13.283 1.00 30.31 231 VAL A O 1
ATOM 1836 N N . LYS A 1 232 ? -26.507 23.227 14.611 1.00 34.81 232 LYS A N 1
ATOM 1837 C CA . LYS A 1 232 ? -25.776 22.678 15.758 1.00 34.81 232 LYS A CA 1
ATOM 1838 C C . LYS A 1 232 ? -26.771 21.883 16.606 1.00 34.81 232 LYS A C 1
ATOM 1840 O O . LYS A 1 232 ? -27.733 22.467 17.098 1.00 34.81 232 LYS A O 1
ATOM 1845 N N . SER A 1 233 ? -26.526 20.596 16.815 1.00 26.73 233 SER A N 1
ATOM 1846 C CA . SER A 1 233 ? -27.172 19.832 17.884 1.00 26.73 233 SER A CA 1
ATOM 1847 C C . SER A 1 233 ? -26.099 19.219 18.772 1.00 26.73 233 SER A C 1
ATOM 1849 O O . SER A 1 233 ? -25.450 18.237 18.416 1.00 26.73 233 SER A O 1
ATOM 1851 N N . GLU A 1 234 ? -25.912 19.850 19.926 1.00 34.00 234 GLU A N 1
ATOM 1852 C CA . GLU A 1 234 ? -25.204 19.307 21.076 1.00 34.00 234 GLU A CA 1
ATOM 1853 C C . GLU A 1 234 ? -25.998 18.113 21.614 1.00 34.00 234 GLU A C 1
ATOM 1855 O O . GLU A 1 234 ? -27.099 18.273 22.132 1.00 34.00 234 GLU A O 1
ATOM 1860 N N . THR A 1 235 ? -25.459 16.905 21.476 1.00 27.78 235 THR A N 1
ATOM 1861 C CA . THR A 1 235 ? -25.865 15.745 22.280 1.00 27.78 235 THR A CA 1
ATOM 1862 C C . THR A 1 235 ? -24.636 14.883 22.538 1.00 27.78 235 THR A C 1
ATOM 1864 O O . THR A 1 235 ? -24.093 14.227 21.656 1.00 27.78 235 THR A O 1
ATOM 1867 N N . THR A 1 236 ? -24.158 14.934 23.778 1.00 33.19 236 THR A N 1
ATOM 1868 C CA . THR A 1 236 ? -23.113 14.084 24.355 1.00 33.19 236 THR A CA 1
ATOM 1869 C C . THR A 1 236 ? -23.685 12.698 24.674 1.00 33.19 236 THR A C 1
ATOM 1871 O O . THR A 1 236 ? -23.781 12.292 25.829 1.00 33.19 236 THR A O 1
ATOM 1874 N N . SER A 1 237 ? -24.069 11.955 23.638 1.00 33.44 237 SER A N 1
ATOM 1875 C CA . SER A 1 237 ? -24.231 10.500 23.694 1.00 33.44 237 SER A CA 1
ATOM 1876 C C . SER A 1 237 ? -23.210 9.884 22.747 1.00 33.44 237 SER A C 1
ATOM 1878 O O . SER A 1 237 ? -23.115 10.281 21.588 1.00 33.44 237 SER A O 1
ATOM 1880 N N . VAL A 1 238 ? -22.399 8.951 23.249 1.00 41.09 238 VAL A N 1
ATOM 1881 C CA . VAL A 1 238 ? -21.368 8.261 22.462 1.00 41.09 238 VAL A CA 1
ATOM 1882 C C . VAL A 1 238 ? -22.061 7.249 21.543 1.00 41.09 238 VAL A C 1
ATOM 1884 O O . VAL A 1 238 ? -22.033 6.049 21.793 1.00 41.09 238 VAL A O 1
ATOM 1887 N N . ASP A 1 239 ? -22.741 7.731 20.503 1.00 42.34 239 ASP A N 1
ATOM 1888 C CA . ASP A 1 239 ? -23.272 6.874 19.446 1.00 42.34 239 ASP A CA 1
ATOM 1889 C C . ASP A 1 239 ? -22.091 6.388 18.593 1.00 42.34 239 ASP A C 1
ATOM 1891 O O . ASP A 1 239 ? -21.664 7.024 17.630 1.00 42.34 239 ASP A O 1
ATOM 1895 N N . LEU A 1 240 ? -21.523 5.242 18.986 1.00 52.91 240 LEU A N 1
ATOM 1896 C CA . LEU A 1 240 ? -20.447 4.535 18.271 1.00 52.91 240 LEU A CA 1
ATOM 1897 C C . LEU A 1 240 ? -20.905 3.965 16.915 1.00 52.91 240 LEU A C 1
ATOM 1899 O O . LEU A 1 240 ? -20.093 3.424 16.159 1.00 52.91 240 LEU A O 1
ATOM 1903 N N . LYS A 1 241 ? -22.202 4.062 16.597 1.00 58.12 241 LYS A N 1
ATOM 1904 C CA . LYS A 1 241 ? -22.782 3.605 15.334 1.00 58.12 241 LYS A CA 1
ATOM 1905 C C . LYS A 1 241 ? -22.426 4.590 14.230 1.00 58.12 241 LYS A C 1
ATOM 1907 O O . LYS A 1 241 ? -23.110 5.588 14.009 1.00 58.12 241 LYS A O 1
ATOM 1912 N N . ARG A 1 242 ? -21.336 4.303 13.518 1.00 70.31 242 ARG A N 1
ATOM 1913 C CA . ARG A 1 242 ? -20.949 5.081 12.342 1.00 70.31 242 ARG A CA 1
ATOM 1914 C C . ARG A 1 242 ? -22.036 4.969 11.279 1.00 70.31 242 ARG A C 1
ATOM 1916 O O . ARG A 1 242 ? -22.500 3.878 10.957 1.00 70.31 242 ARG A O 1
ATOM 1923 N N . THR A 1 243 ? -22.429 6.106 10.724 1.00 74.69 243 THR A N 1
ATOM 1924 C CA . THR A 1 243 ? -23.350 6.183 9.591 1.00 74.69 243 THR A CA 1
ATOM 1925 C C . THR A 1 243 ? -22.561 6.284 8.291 1.00 74.69 243 THR A C 1
ATOM 1927 O O . THR A 1 243 ? -21.492 6.901 8.251 1.00 74.69 243 THR A O 1
ATOM 1930 N N . ASN A 1 244 ? -23.075 5.672 7.219 1.00 80.44 244 ASN A N 1
ATOM 1931 C CA . ASN A 1 244 ? -22.461 5.819 5.905 1.00 80.44 244 ASN A CA 1
ATOM 1932 C C . ASN A 1 244 ? -22.677 7.253 5.413 1.00 80.44 244 ASN A C 1
ATOM 1934 O O . ASN A 1 244 ? -23.788 7.615 5.024 1.00 80.44 244 ASN A O 1
ATOM 1938 N N . LYS A 1 245 ? -21.621 8.068 5.438 1.00 76.44 245 LYS A N 1
ATOM 1939 C CA . LYS A 1 245 ? -21.680 9.455 4.965 1.00 76.44 245 LYS A CA 1
ATOM 1940 C C . LYS A 1 245 ? -21.770 9.553 3.440 1.00 76.44 245 LYS A C 1
ATOM 1942 O O . LYS A 1 245 ? -22.296 10.544 2.942 1.00 76.44 245 LYS A O 1
ATOM 1947 N N . TYR A 1 246 ? -21.290 8.540 2.714 1.00 80.56 246 TYR A N 1
ATOM 1948 C CA . TYR A 1 246 ? -21.144 8.567 1.257 1.00 80.56 246 TYR A CA 1
ATOM 1949 C C . TYR A 1 246 ? -21.682 7.275 0.618 1.00 80.56 246 TYR A C 1
ATOM 1951 O O . TYR A 1 246 ? -20.921 6.496 0.053 1.00 80.56 246 TYR A O 1
ATOM 1959 N N . PRO A 1 247 ? -23.004 7.025 0.661 1.00 79.56 247 PRO A N 1
ATOM 1960 C CA . PRO A 1 247 ? -23.594 5.791 0.132 1.00 79.56 247 PRO A CA 1
ATOM 1961 C C . PRO A 1 247 ? -23.470 5.639 -1.391 1.00 79.56 247 PRO A C 1
ATOM 1963 O O . PRO A 1 247 ? -23.683 4.549 -1.910 1.00 79.56 247 PRO A O 1
ATOM 1966 N N . HIS A 1 248 ? -23.161 6.724 -2.102 1.00 82.50 248 HIS A N 1
ATOM 1967 C CA . HIS A 1 248 ? -22.998 6.737 -3.556 1.00 82.50 248 HIS A CA 1
ATOM 1968 C C . HIS A 1 248 ? -21.577 6.387 -4.016 1.00 82.50 248 HIS A C 1
ATOM 1970 O O . HIS A 1 248 ? -21.386 6.162 -5.207 1.00 82.50 248 HIS A O 1
ATOM 1976 N N . ILE A 1 249 ? -20.602 6.367 -3.103 1.00 86.12 249 ILE A N 1
ATOM 1977 C CA . ILE A 1 249 ? -19.212 6.018 -3.404 1.00 86.12 249 ILE A CA 1
ATOM 1978 C C . ILE A 1 249 ? -19.024 4.541 -3.065 1.00 86.12 249 ILE A C 1
ATOM 1980 O O . ILE A 1 249 ? -19.372 4.097 -1.968 1.00 86.12 249 ILE A O 1
ATOM 1984 N N . GLU A 1 250 ? -18.496 3.772 -4.014 1.00 86.56 250 GLU A N 1
ATOM 1985 C CA . GLU A 1 250 ? -18.211 2.358 -3.794 1.00 86.56 250 GLU A CA 1
ATOM 1986 C C . GLU A 1 250 ? -17.014 2.224 -2.833 1.00 86.56 250 GLU A C 1
ATOM 1988 O O . GLU A 1 250 ? -15.984 2.869 -3.047 1.00 86.56 250 GLU A O 1
ATOM 1993 N N . PRO A 1 251 ? -17.134 1.450 -1.739 1.00 87.75 251 PRO A N 1
ATOM 1994 C CA . PRO A 1 251 ? -16.061 1.329 -0.763 1.00 87.75 251 PRO A CA 1
ATOM 1995 C C . PRO A 1 251 ? -14.850 0.603 -1.355 1.00 87.75 251 PRO A C 1
ATOM 1997 O O . PRO A 1 251 ? -14.977 -0.227 -2.256 1.00 87.75 251 PRO A O 1
ATOM 2000 N N . LEU A 1 252 ? -13.670 0.879 -0.796 1.00 90.69 252 LEU A N 1
ATOM 2001 C CA . LEU A 1 252 ? -12.457 0.135 -1.132 1.00 90.69 252 LEU A CA 1
ATOM 2002 C C . LEU A 1 252 ? -12.639 -1.369 -0.873 1.00 90.69 252 LEU A C 1
ATOM 2004 O O . LEU A 1 252 ? -13.270 -1.773 0.106 1.00 90.69 252 LEU A O 1
ATOM 2008 N N . ASP A 1 253 ? -12.037 -2.187 -1.738 1.00 86.94 253 ASP A N 1
ATOM 2009 C CA . ASP A 1 253 ? -12.039 -3.643 -1.591 1.00 86.94 253 ASP A CA 1
ATOM 2010 C C . ASP A 1 253 ? -11.305 -4.075 -0.303 1.00 86.94 253 ASP A C 1
ATOM 2012 O O . ASP A 1 253 ? -10.439 -3.380 0.232 1.00 86.94 253 ASP A O 1
ATOM 2016 N N . THR A 1 254 ? -11.632 -5.268 0.177 1.00 83.62 254 THR A N 1
ATOM 2017 C CA . THR A 1 254 ? -11.099 -5.925 1.380 1.00 83.62 254 THR A CA 1
ATOM 2018 C C . THR A 1 254 ? -9.579 -6.129 1.364 1.00 83.62 254 THR A C 1
ATOM 2020 O O . THR A 1 254 ? -8.958 -6.298 2.410 1.00 83.62 254 THR A O 1
ATOM 2023 N N . CYS A 1 255 ? -8.922 -6.073 0.204 1.00 86.06 255 CYS A N 1
ATOM 2024 C CA . CYS A 1 255 ? -7.458 -6.073 0.141 1.00 86.06 255 CYS A CA 1
ATOM 2025 C C . CYS A 1 255 ? -6.832 -4.770 0.680 1.00 86.06 255 CYS A C 1
ATOM 2027 O O . CYS A 1 255 ? -5.669 -4.774 1.084 1.00 86.06 255 CYS A O 1
ATOM 2029 N N . TYR A 1 256 ? -7.607 -3.684 0.768 1.00 87.69 256 TYR A N 1
ATOM 2030 C CA . TYR A 1 256 ? -7.196 -2.382 1.295 1.00 87.69 256 TYR A CA 1
ATOM 2031 C C . TYR A 1 256 ? -7.700 -2.139 2.727 1.00 87.69 256 TYR A C 1
ATOM 2033 O O . TYR A 1 256 ? -7.901 -0.994 3.130 1.00 87.69 256 TYR A O 1
ATOM 2041 N N . ASP A 1 257 ? -7.886 -3.200 3.522 1.00 83.31 257 ASP A N 1
ATOM 2042 C CA . ASP A 1 257 ? -8.448 -3.182 4.883 1.00 83.31 257 ASP A CA 1
ATOM 2043 C C . ASP A 1 257 ? -8.006 -1.966 5.731 1.00 83.31 257 ASP A C 1
ATOM 2045 O O . ASP A 1 257 ? -8.827 -1.150 6.156 1.00 83.31 257 ASP A O 1
ATOM 2049 N N . TYR A 1 258 ? -6.705 -1.777 5.979 1.00 84.56 258 TYR A N 1
ATOM 2050 C CA . TYR A 1 258 ? -6.211 -0.675 6.824 1.00 84.56 258 TYR A CA 1
ATOM 2051 C C . TYR A 1 258 ? -6.318 0.711 6.165 1.00 84.56 258 TYR A C 1
ATOM 2053 O O . TYR A 1 258 ? -6.237 1.718 6.867 1.00 84.56 258 TYR A O 1
ATOM 2061 N N . LEU A 1 259 ? -6.648 0.785 4.877 1.00 90.81 259 LEU A N 1
ATOM 2062 C CA . LEU A 1 259 ? -6.873 2.015 4.115 1.00 90.81 259 LEU A CA 1
ATOM 2063 C C . LEU A 1 259 ? -8.350 2.315 3.858 1.00 90.81 259 LEU A C 1
ATOM 2065 O O . LEU A 1 259 ? -8.635 3.412 3.423 1.00 90.81 259 LEU A O 1
ATOM 2069 N N . ALA A 1 260 ? -9.282 1.397 4.129 1.00 89.06 260 ALA A N 1
ATOM 2070 C CA . ALA A 1 260 ? -10.718 1.659 3.991 1.00 89.06 260 ALA A CA 1
ATOM 2071 C C . ALA A 1 260 ? -11.202 2.803 4.904 1.00 89.06 260 ALA A C 1
ATOM 2073 O O . ALA A 1 260 ? -10.610 3.075 5.953 1.00 89.06 260 ALA A O 1
ATOM 2074 N N . ASP A 1 261 ? -12.321 3.439 4.578 1.00 86.94 261 ASP A N 1
ATOM 2075 C CA . ASP A 1 261 ? -12.907 4.427 5.476 1.00 86.94 261 ASP A CA 1
ATOM 2076 C C . ASP A 1 261 ? -13.366 3.781 6.803 1.00 86.94 261 ASP A C 1
ATOM 2078 O O . ASP A 1 261 ? -13.631 2.573 6.869 1.00 86.94 261 ASP A O 1
ATOM 2082 N N . PRO A 1 262 ? -13.475 4.566 7.889 1.00 85.81 262 PRO A N 1
ATOM 2083 C CA . PRO A 1 262 ? -13.828 4.019 9.191 1.00 85.81 262 PRO A CA 1
ATOM 2084 C C . PRO A 1 262 ? -15.203 3.314 9.211 1.00 85.81 262 PRO A C 1
ATOM 2086 O O . PRO A 1 262 ? -15.378 2.338 9.943 1.00 85.81 262 PRO A O 1
ATOM 2089 N N . TYR A 1 263 ? -16.187 3.765 8.425 1.00 86.44 263 TYR A N 1
ATOM 2090 C CA . TYR A 1 263 ? -17.511 3.135 8.401 1.00 86.44 263 TYR A CA 1
ATOM 2091 C C . TYR A 1 263 ? -17.447 1.736 7.774 1.00 86.44 263 TYR A C 1
ATOM 2093 O O . TYR A 1 263 ? -17.826 0.755 8.420 1.00 86.44 263 TYR A O 1
ATOM 2101 N N . SER A 1 264 ? -16.904 1.628 6.560 1.00 87.06 264 SER A N 1
ATOM 2102 C CA . SER A 1 264 ? -16.764 0.351 5.852 1.00 87.06 264 SER A CA 1
ATOM 2103 C C . SER A 1 264 ? -15.887 -0.626 6.633 1.00 87.06 264 SER A C 1
ATOM 2105 O O . SER A 1 264 ? -16.208 -1.811 6.732 1.00 87.06 264 SER A O 1
ATOM 2107 N N . TYR A 1 265 ? -14.825 -0.122 7.272 1.00 89.44 265 TYR A N 1
ATOM 2108 C CA . TYR A 1 265 ? -13.950 -0.937 8.108 1.00 89.44 265 TYR A CA 1
ATOM 2109 C C . TYR A 1 265 ? -14.680 -1.526 9.319 1.00 89.44 265 TYR A C 1
ATOM 2111 O O . TYR A 1 265 ? -14.608 -2.734 9.546 1.00 89.44 265 TYR A O 1
ATOM 2119 N N . GLN A 1 266 ? -15.408 -0.705 10.085 1.00 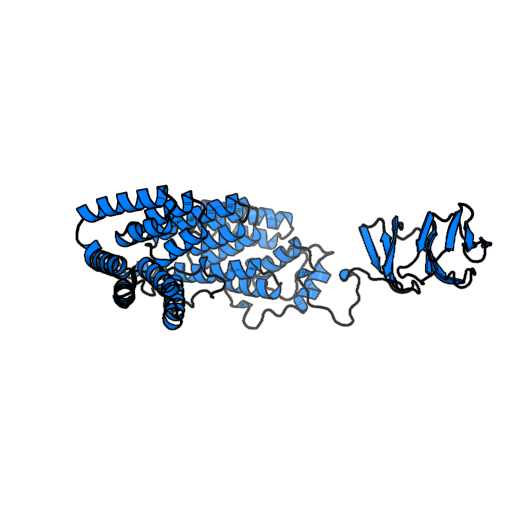88.00 266 GLN A N 1
ATOM 2120 C CA . GLN A 1 266 ? -16.163 -1.176 11.251 1.00 88.00 266 GLN A CA 1
ATOM 2121 C C . GLN A 1 266 ? -17.240 -2.186 10.838 1.00 88.00 266 GLN A C 1
ATOM 2123 O O . GLN A 1 266 ? -17.378 -3.224 11.485 1.00 88.00 266 GLN A O 1
ATOM 2128 N N . LYS A 1 267 ? -17.953 -1.929 9.734 1.00 88.31 267 LYS A N 1
ATOM 2129 C CA . LYS A 1 267 ? -18.941 -2.860 9.174 1.00 88.31 267 LYS A CA 1
ATOM 2130 C C . LYS A 1 267 ? -18.316 -4.225 8.872 1.00 88.31 267 LYS A C 1
ATOM 2132 O O . LYS A 1 267 ? -18.834 -5.242 9.327 1.00 88.31 267 LYS A O 1
ATOM 2137 N N . LEU A 1 268 ? -17.168 -4.250 8.192 1.00 89.00 268 LEU A N 1
ATOM 2138 C CA . LEU A 1 268 ? -16.443 -5.486 7.899 1.00 89.00 268 LEU A CA 1
ATOM 2139 C C . LEU A 1 268 ? -16.009 -6.218 9.181 1.00 89.00 268 LEU A C 1
ATOM 2141 O O . LEU A 1 268 ? -16.108 -7.443 9.260 1.00 89.00 268 LEU A O 1
ATOM 2145 N N . GLN A 1 269 ? -15.555 -5.493 10.212 1.00 90.31 269 GLN A N 1
ATOM 2146 C CA . GLN A 1 269 ? -15.216 -6.111 11.501 1.00 90.31 269 GLN A CA 1
ATOM 2147 C C . GLN A 1 269 ? -16.448 -6.702 12.202 1.00 90.31 269 GLN A C 1
ATOM 2149 O O . GLN A 1 269 ? -16.366 -7.807 12.739 1.00 90.31 269 GLN A O 1
ATOM 2154 N N . LEU A 1 270 ? -17.596 -6.022 12.160 1.00 90.12 270 LEU A N 1
ATOM 2155 C CA . LEU A 1 270 ? -18.860 -6.524 12.710 1.00 90.12 270 LEU A CA 1
ATOM 2156 C C . LEU A 1 270 ? -19.352 -7.778 11.973 1.00 90.12 270 LEU A C 1
ATOM 2158 O O . LEU A 1 270 ? -19.804 -8.731 12.613 1.00 90.12 270 LEU A O 1
ATOM 2162 N N . GLU A 1 271 ? -19.223 -7.820 10.646 1.00 89.81 271 GLU A N 1
ATOM 2163 C CA . GLU A 1 271 ? -19.529 -9.005 9.836 1.00 89.81 271 GLU A CA 1
ATOM 2164 C C . GLU A 1 271 ? -18.611 -10.179 10.204 1.00 89.81 271 GLU A C 1
ATOM 2166 O O . GLU A 1 271 ? -19.095 -11.281 10.477 1.00 89.81 271 GLU A O 1
ATOM 2171 N N . ARG A 1 272 ? -17.296 -9.938 10.324 1.00 90.56 272 ARG A N 1
ATOM 2172 C CA . ARG A 1 272 ? -16.322 -10.948 10.780 1.00 90.56 272 ARG A CA 1
ATOM 2173 C C . ARG A 1 272 ? -16.691 -11.501 12.156 1.00 90.56 272 ARG A C 1
ATOM 2175 O O . ARG A 1 272 ? -16.689 -12.716 12.351 1.00 90.56 272 ARG A O 1
ATOM 2182 N N . VAL A 1 273 ? -17.026 -10.632 13.110 1.00 91.81 273 VAL A N 1
ATOM 2183 C CA . VAL A 1 273 ? -17.437 -11.050 14.460 1.00 91.81 273 VAL A CA 1
ATOM 2184 C C . VAL A 1 273 ? -18.729 -11.856 14.424 1.00 91.81 273 VAL A C 1
ATOM 2186 O O . VAL A 1 273 ? -18.802 -12.881 15.091 1.00 91.81 273 VAL A O 1
ATOM 2189 N N . SER A 1 274 ? -19.697 -11.480 13.591 1.00 90.56 274 SER A N 1
ATOM 2190 C CA . SER A 1 274 ? -20.962 -12.214 13.457 1.00 90.56 274 SER A CA 1
ATOM 2191 C C . SER A 1 274 ? -20.752 -13.628 12.893 1.00 90.56 274 SER A C 1
ATOM 2193 O O . SER A 1 274 ? -21.364 -14.584 13.366 1.00 90.56 274 SER A O 1
ATOM 2195 N N . VAL A 1 275 ? -19.816 -13.806 11.953 1.00 91.00 275 VAL A N 1
ATOM 2196 C CA . VAL A 1 275 ? -19.417 -15.145 11.476 1.00 91.00 275 VAL A CA 1
ATOM 2197 C C . VAL A 1 275 ? -18.757 -15.961 12.592 1.00 91.00 275 VAL A C 1
ATOM 2199 O O . VAL A 1 275 ? -19.019 -17.158 12.720 1.00 91.00 275 VAL A O 1
ATOM 2202 N N . HIS A 1 276 ? -17.903 -15.334 13.406 1.00 89.31 276 HIS A N 1
ATOM 2203 C CA . HIS A 1 276 ? -17.294 -16.001 14.558 1.00 89.31 276 HIS A CA 1
ATOM 2204 C C . HIS A 1 276 ? -18.320 -16.364 15.633 1.00 89.31 276 HIS A C 1
ATOM 2206 O O . HIS A 1 276 ? -18.188 -17.424 16.238 1.00 89.31 276 HIS A O 1
ATOM 2212 N N . GLU A 1 277 ? -19.329 -15.523 15.849 1.00 89.19 277 GLU A N 1
ATOM 2213 C CA . GLU A 1 277 ? -20.426 -15.759 16.785 1.00 89.19 277 GLU A CA 1
ATOM 2214 C C . GLU A 1 277 ? -21.287 -16.956 16.365 1.00 89.19 277 GLU A C 1
ATOM 2216 O O . GLU A 1 277 ? -21.633 -17.785 17.204 1.00 89.19 277 GLU A O 1
ATOM 2221 N N . TRP A 1 278 ? -21.569 -17.098 15.065 1.00 88.31 278 TRP A N 1
ATOM 2222 C CA . TRP A 1 278 ? -22.340 -18.228 14.537 1.00 88.31 278 TRP A CA 1
ATOM 2223 C C . TRP A 1 278 ? -21.602 -19.569 14.647 1.00 88.31 278 TRP A C 1
ATOM 2225 O O . TRP A 1 278 ? -22.220 -20.615 14.820 1.00 88.31 278 TRP A O 1
ATOM 2235 N N . LYS A 1 279 ? -20.268 -19.545 14.569 1.00 89.50 279 LYS A N 1
ATOM 2236 C CA . LYS A 1 279 ? -19.410 -20.739 14.653 1.00 89.50 279 LYS A CA 1
ATOM 2237 C C . LYS A 1 279 ? -18.871 -21.005 16.065 1.00 89.50 279 LYS A C 1
ATOM 2239 O O . LYS A 1 279 ? -17.860 -21.695 16.197 1.00 89.50 279 LYS A O 1
ATOM 2244 N N . ARG A 1 280 ? -19.483 -20.432 17.110 1.00 89.12 280 ARG A N 1
ATOM 2245 C CA . ARG A 1 280 ? -19.096 -20.694 18.506 1.00 89.12 280 ARG A CA 1
ATOM 2246 C C . ARG A 1 280 ? -19.269 -22.180 18.831 1.00 89.12 280 ARG A C 1
ATOM 2248 O O . ARG A 1 280 ? -20.246 -22.797 18.423 1.00 89.12 280 ARG A O 1
ATOM 2255 N N . GLY A 1 281 ? -18.315 -22.732 19.574 1.00 81.00 281 GLY A N 1
ATOM 2256 C CA . GLY A 1 281 ? -18.354 -24.118 20.053 1.00 81.00 281 GLY A CA 1
ATOM 2257 C C . GLY A 1 281 ? -17.771 -24.256 21.455 1.00 81.00 281 GLY A C 1
ATOM 2258 O O . GLY A 1 281 ? -18.363 -24.913 22.302 1.00 81.00 281 GLY A O 1
ATOM 2259 N N . ASP A 1 282 ? -16.673 -23.546 21.728 1.00 87.00 282 ASP A N 1
ATOM 2260 C CA . ASP A 1 282 ? -15.996 -23.581 23.024 1.00 87.00 282 ASP A CA 1
ATOM 2261 C C . ASP A 1 282 ? -16.161 -22.271 23.803 1.00 87.00 282 ASP A C 1
ATOM 2263 O O . ASP A 1 282 ? -16.203 -21.181 23.223 1.00 87.00 282 ASP A O 1
ATOM 2267 N N . TYR A 1 283 ? -16.103 -22.353 25.136 1.00 87.12 283 TYR A N 1
ATOM 2268 C CA . TYR A 1 283 ? -16.123 -21.187 26.031 1.00 87.12 283 TYR A CA 1
ATOM 2269 C C . TYR A 1 283 ? -15.050 -20.141 25.679 1.00 87.12 283 TYR A C 1
ATOM 2271 O O . TYR A 1 283 ? -15.322 -18.942 25.635 1.00 87.12 283 TYR A O 1
ATOM 2279 N N . LYS A 1 284 ? -13.828 -20.586 25.355 1.00 87.62 284 LYS A N 1
ATOM 2280 C CA . LYS A 1 284 ? -12.732 -19.688 24.951 1.00 87.62 284 LYS A CA 1
ATOM 2281 C C . LYS A 1 284 ? -13.063 -18.918 23.670 1.00 87.62 284 LYS A C 1
ATOM 2283 O O . LYS A 1 284 ? -12.676 -17.763 23.521 1.00 87.62 284 LYS A O 1
ATOM 2288 N N . HIS A 1 285 ? -13.786 -19.547 22.744 1.00 88.56 285 HIS A N 1
ATOM 2289 C CA . HIS A 1 285 ? -14.233 -18.884 21.525 1.00 88.56 285 HIS A CA 1
ATOM 2290 C C . HIS A 1 285 ? -15.322 -17.855 21.837 1.00 88.56 285 HIS A C 1
ATOM 2292 O O . HIS A 1 285 ? -15.257 -16.745 21.316 1.00 88.56 285 HIS A O 1
ATOM 2298 N N . THR A 1 286 ? -16.268 -18.173 22.728 1.00 88.25 286 THR A N 1
ATOM 2299 C CA . THR A 1 286 ? -17.268 -17.207 23.217 1.00 88.25 286 THR A CA 1
ATOM 2300 C C . THR A 1 286 ? -16.605 -15.991 23.863 1.00 88.25 286 THR A C 1
ATOM 2302 O O . THR A 1 286 ? -16.939 -14.867 23.497 1.00 88.25 286 THR A O 1
ATOM 2305 N N . GLN A 1 287 ? -15.600 -16.191 24.722 1.00 88.44 287 GLN A N 1
ATOM 2306 C CA . GLN A 1 287 ? -14.818 -15.098 25.315 1.00 88.44 287 GLN A CA 1
ATOM 2307 C C . GLN A 1 287 ? -14.174 -14.205 24.243 1.00 88.44 287 GLN A C 1
ATOM 2309 O O . GLN A 1 287 ? -14.372 -12.995 24.262 1.00 88.44 287 GLN A O 1
ATOM 2314 N N . ASN A 1 288 ? -13.508 -14.782 23.236 1.00 88.69 288 ASN A N 1
ATOM 2315 C CA . ASN A 1 288 ? -12.913 -14.001 22.142 1.00 88.69 288 ASN A CA 1
ATOM 2316 C C . ASN A 1 288 ? -13.952 -13.175 21.355 1.00 88.69 288 ASN A C 1
ATOM 2318 O O . ASN A 1 288 ? -13.646 -12.084 20.873 1.00 88.69 288 ASN A O 1
ATOM 2322 N N . VAL A 1 289 ? -15.170 -13.699 21.178 1.00 90.44 289 VAL A N 1
ATOM 2323 C CA . VAL A 1 289 ? -16.267 -12.978 20.511 1.00 90.44 289 VAL A CA 1
ATOM 2324 C C . VAL A 1 289 ? -16.759 -11.830 21.392 1.00 90.44 289 VAL A C 1
ATOM 2326 O O . VAL A 1 289 ? -16.859 -10.706 20.902 1.00 90.44 289 VAL A O 1
ATOM 2329 N N . VAL A 1 290 ? -16.981 -12.076 22.687 1.00 88.62 290 VAL A N 1
ATOM 2330 C CA . VAL A 1 290 ? -17.363 -11.046 23.668 1.00 88.62 290 VAL A CA 1
ATOM 2331 C C . VAL A 1 290 ? -16.343 -9.913 23.694 1.00 88.62 290 VAL A C 1
ATOM 2333 O O . VAL A 1 290 ? -16.719 -8.747 23.621 1.00 88.62 290 VAL A O 1
ATOM 2336 N N . GLU A 1 291 ? -15.051 -10.235 23.757 1.00 88.69 291 GLU A N 1
ATOM 2337 C CA . GLU A 1 291 ? -13.975 -9.242 23.749 1.00 88.69 291 GLU A CA 1
ATOM 2338 C C . GLU A 1 291 ? -14.042 -8.339 22.513 1.00 88.69 291 GLU A C 1
ATOM 2340 O O . GLU A 1 291 ? -13.980 -7.114 22.634 1.00 88.69 291 GLU A O 1
ATOM 2345 N N . LYS A 1 292 ? -14.231 -8.923 21.323 1.00 90.12 292 LYS A N 1
ATOM 2346 C CA . LYS A 1 292 ? -14.361 -8.157 20.077 1.00 90.12 292 LYS A CA 1
ATOM 2347 C C . LYS A 1 292 ? -15.637 -7.314 20.037 1.00 90.12 292 LYS A C 1
ATOM 2349 O O . LYS A 1 292 ? -15.574 -6.186 19.560 1.00 90.12 292 LYS A O 1
ATOM 2354 N N . LEU A 1 293 ? -16.766 -7.820 20.537 1.00 89.19 293 LEU A N 1
ATOM 2355 C CA . LEU A 1 293 ? -18.029 -7.072 20.607 1.00 89.19 293 LEU A CA 1
ATOM 2356 C C . LEU A 1 293 ? -17.919 -5.863 21.540 1.00 89.19 293 LEU A C 1
ATOM 2358 O O . LEU A 1 293 ? -18.325 -4.767 21.161 1.00 89.19 293 LEU A O 1
ATOM 2362 N N . VAL A 1 294 ? -17.301 -6.042 22.713 1.00 86.75 294 VAL A N 1
ATOM 2363 C CA . VAL A 1 294 ? -17.019 -4.947 23.655 1.00 86.75 294 VAL A CA 1
ATOM 2364 C C . VAL A 1 294 ? -16.160 -3.876 22.994 1.00 86.75 294 VAL A C 1
ATOM 2366 O O . VAL A 1 294 ? -16.468 -2.691 23.095 1.00 86.75 294 VAL A O 1
ATOM 2369 N N . LEU A 1 295 ? -15.098 -4.283 22.293 1.00 86.81 295 LEU A N 1
ATOM 2370 C CA . LEU A 1 295 ? -14.238 -3.341 21.584 1.00 86.81 295 LEU A CA 1
ATOM 2371 C C . LEU A 1 295 ? -15.012 -2.617 20.476 1.00 86.81 295 LEU A C 1
ATOM 2373 O O . LEU A 1 295 ? -14.900 -1.406 20.383 1.00 86.81 295 LEU A O 1
ATOM 2377 N N . LEU A 1 296 ? -15.848 -3.306 19.695 1.00 86.88 296 LEU A N 1
ATOM 2378 C CA . LEU A 1 296 ? -16.643 -2.705 18.612 1.00 86.88 296 LEU A CA 1
ATOM 2379 C C . LEU A 1 296 ? -17.819 -1.830 19.084 1.00 86.88 296 LEU A C 1
ATOM 2381 O O . LEU A 1 296 ? -18.456 -1.188 18.248 1.00 86.88 296 LEU A O 1
ATOM 2385 N N . GLY A 1 297 ? -18.098 -1.784 20.390 1.00 80.56 297 GLY A N 1
ATOM 2386 C CA . GLY A 1 297 ? -19.210 -1.025 20.965 1.00 80.56 297 GLY A CA 1
ATOM 2387 C C . GLY A 1 297 ? -20.563 -1.746 20.930 1.00 80.56 297 GLY A C 1
ATOM 2388 O O . GLY A 1 297 ? -21.582 -1.133 21.236 1.00 80.56 297 GLY A O 1
ATOM 2389 N N . GLU A 1 298 ? -20.596 -3.038 20.593 1.00 83.94 298 GLU A N 1
ATOM 2390 C CA . GLU A 1 298 ? -21.803 -3.881 20.576 1.00 83.94 298 GLU A CA 1
ATOM 2391 C C . GLU A 1 298 ? -22.085 -4.460 21.971 1.00 83.94 298 GLU A C 1
ATOM 2393 O O . GLU A 1 298 ? -22.007 -5.666 22.221 1.00 83.94 298 GLU A O 1
ATOM 2398 N N . MET A 1 299 ? -22.381 -3.557 22.906 1.00 83.81 299 MET A N 1
ATOM 2399 C CA . MET A 1 299 ? -22.470 -3.851 24.340 1.00 83.81 299 MET A CA 1
ATOM 2400 C C . MET A 1 299 ? -23.610 -4.813 24.670 1.00 83.81 299 MET A C 1
ATOM 2402 O O . MET A 1 299 ? -23.415 -5.750 25.439 1.00 83.81 299 MET A O 1
ATOM 2406 N N . ASP A 1 300 ? -24.776 -4.624 24.051 1.00 81.81 300 ASP A N 1
ATOM 2407 C CA . ASP A 1 300 ? -25.959 -5.450 24.308 1.00 81.81 300 ASP A CA 1
ATOM 2408 C C . ASP A 1 300 ? -25.726 -6.908 23.889 1.00 81.81 300 ASP A C 1
ATOM 2410 O O . ASP A 1 300 ? -26.022 -7.831 24.648 1.00 81.81 300 ASP A O 1
ATOM 2414 N N . ARG A 1 301 ? -25.112 -7.120 22.716 1.00 84.69 301 ARG A N 1
ATOM 2415 C CA . ARG A 1 301 ? -24.723 -8.456 22.238 1.00 84.69 301 ARG A CA 1
ATOM 2416 C C . ARG A 1 301 ? -23.671 -9.076 23.154 1.00 84.69 301 ARG A C 1
ATOM 2418 O O . ARG A 1 301 ? -23.792 -10.238 23.524 1.00 84.69 301 ARG A O 1
ATOM 2425 N N . ALA A 1 302 ? -22.665 -8.304 23.571 1.00 86.12 302 ALA A N 1
ATOM 2426 C CA . ALA A 1 302 ? -21.640 -8.788 24.495 1.00 86.12 302 ALA A CA 1
ATOM 2427 C C . ALA A 1 302 ? -22.229 -9.235 25.845 1.00 86.12 302 ALA A C 1
ATOM 2429 O O . ALA A 1 302 ? -21.827 -10.271 26.372 1.00 86.12 302 ALA A O 1
ATOM 2430 N N . VAL A 1 303 ? -23.193 -8.484 26.391 1.00 84.69 303 VAL A N 1
ATOM 2431 C CA . VAL A 1 303 ? -23.900 -8.833 27.634 1.00 84.69 303 VAL A CA 1
ATOM 2432 C C . VAL A 1 303 ? -24.700 -10.120 27.466 1.00 84.69 303 VAL A C 1
ATOM 2434 O O . VAL A 1 303 ? -24.611 -10.987 28.329 1.00 84.69 303 VAL A O 1
ATOM 2437 N N . GLN A 1 304 ? -25.435 -10.274 26.361 1.00 86.06 304 GLN A N 1
ATOM 2438 C CA . GLN A 1 304 ? -26.187 -11.501 26.082 1.00 86.06 304 GLN A CA 1
ATOM 2439 C C . GLN A 1 304 ? -25.269 -12.728 26.089 1.00 86.06 304 GLN A C 1
ATOM 2441 O O . GLN A 1 304 ? -25.536 -13.678 26.817 1.00 86.06 304 GLN A O 1
ATOM 2446 N N . LEU A 1 305 ? -24.139 -12.664 25.377 1.00 84.25 305 LEU A N 1
ATOM 2447 C CA . LEU A 1 305 ? -23.188 -13.776 25.309 1.00 84.25 305 LEU A CA 1
ATOM 2448 C C . LEU A 1 305 ? -22.516 -14.102 26.652 1.00 84.25 305 LEU A C 1
ATOM 2450 O O . LEU A 1 305 ? -22.197 -15.260 26.900 1.00 84.25 305 LEU A O 1
ATOM 2454 N N . LEU A 1 306 ? -22.288 -13.108 27.516 1.00 85.31 306 LEU A N 1
ATOM 2455 C CA . LEU A 1 306 ? -21.749 -13.331 28.865 1.00 85.31 306 LEU A CA 1
ATOM 2456 C C . LEU A 1 306 ? -22.765 -14.004 29.799 1.00 85.31 306 LEU A C 1
ATOM 2458 O O . LEU A 1 306 ? -22.376 -14.745 30.697 1.00 85.31 306 LEU A O 1
ATOM 2462 N N . LEU A 1 307 ? -24.059 -13.746 29.598 1.00 85.50 307 LEU A N 1
ATOM 2463 C CA . LEU A 1 307 ? -25.140 -14.345 30.385 1.00 85.50 307 LEU A CA 1
ATOM 2464 C C . LEU A 1 307 ? -25.534 -15.751 29.901 1.00 85.50 307 LEU A C 1
ATOM 2466 O O . LEU A 1 307 ? -26.229 -16.457 30.624 1.00 85.50 307 LEU A O 1
ATOM 2470 N N . GLU A 1 308 ? -25.081 -16.169 28.714 1.00 86.44 308 GLU A N 1
ATOM 2471 C CA . GLU A 1 308 ? -25.216 -17.546 28.208 1.00 86.44 308 GLU A CA 1
ATOM 2472 C C . GLU A 1 308 ? -24.279 -18.543 28.914 1.00 86.44 308 GLU A C 1
ATOM 2474 O O . GLU A 1 308 ? -24.418 -19.748 28.718 1.00 86.44 308 GLU A O 1
ATOM 2479 N N . THR A 1 309 ? -23.307 -18.074 29.706 1.00 84.12 309 THR A N 1
ATOM 2480 C CA . THR A 1 309 ? -22.387 -18.953 30.436 1.00 84.12 309 THR A CA 1
ATOM 2481 C C . THR A 1 309 ? -23.159 -19.810 31.452 1.00 84.12 309 THR A C 1
ATOM 2483 O O . THR A 1 309 ? -23.902 -19.283 32.276 1.00 84.12 309 THR A O 1
ATOM 2486 N N . ASP A 1 310 ? -22.962 -21.133 31.423 1.00 79.19 310 ASP A N 1
ATOM 2487 C CA . ASP A 1 310 ? -23.609 -22.064 32.358 1.00 79.19 310 ASP A CA 1
ATOM 2488 C C . ASP A 1 310 ? -23.181 -21.822 33.815 1.00 79.19 310 ASP A C 1
ATOM 2490 O O . ASP A 1 310 ? -22.016 -21.530 34.088 1.00 79.19 310 ASP A O 1
ATOM 2494 N N . ILE A 1 311 ? -24.099 -22.032 34.767 1.00 77.31 311 ILE A N 1
ATOM 2495 C CA . ILE A 1 311 ? -23.856 -21.849 36.214 1.00 77.31 311 ILE A CA 1
ATOM 2496 C C . ILE A 1 311 ? -22.726 -22.759 36.724 1.00 77.31 311 ILE A C 1
ATOM 2498 O O . ILE A 1 311 ? -21.976 -22.373 37.622 1.00 77.31 311 ILE A O 1
ATOM 2502 N N . ASP A 1 312 ? -22.574 -23.942 36.126 1.00 80.31 312 ASP A N 1
ATOM 2503 C CA . ASP A 1 312 ? -21.538 -24.916 36.481 1.00 80.31 312 ASP A CA 1
ATOM 2504 C C . ASP A 1 312 ? -20.137 -24.518 35.972 1.00 80.31 312 ASP A C 1
ATOM 2506 O O . ASP A 1 312 ? -19.132 -25.1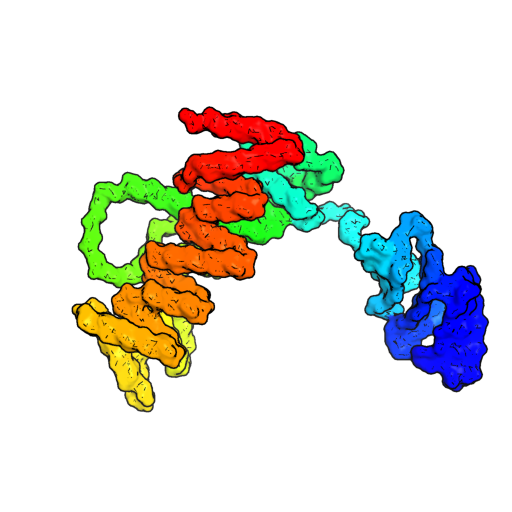36 36.336 1.00 80.31 312 ASP A O 1
ATOM 2510 N N . ASN A 1 313 ? -20.031 -23.480 35.133 1.00 81.88 313 ASN A N 1
ATOM 2511 C CA . ASN A 1 313 ? -18.753 -22.993 34.627 1.00 81.88 313 ASN A CA 1
ATOM 2512 C C . ASN A 1 313 ? -18.020 -22.182 35.715 1.00 81.88 313 ASN A C 1
ATOM 2514 O O . ASN A 1 313 ? -18.589 -21.232 36.260 1.00 81.88 313 ASN A O 1
ATOM 2518 N N . PRO A 1 314 ? -16.726 -22.451 35.987 1.00 84.31 314 PRO A N 1
ATOM 2519 C CA . PRO A 1 314 ? -15.952 -21.716 36.994 1.00 84.31 314 PRO A CA 1
ATOM 2520 C C . PRO A 1 314 ? -15.896 -20.200 36.755 1.00 84.31 314 PRO A C 1
ATOM 2522 O O . PRO A 1 314 ? -15.656 -19.438 37.691 1.00 84.31 314 PRO A O 1
ATOM 2525 N N . ASN A 1 315 ? -16.124 -19.747 35.520 1.00 85.31 315 ASN A N 1
ATOM 2526 C CA . ASN A 1 315 ? -16.099 -18.334 35.163 1.00 85.31 315 ASN A CA 1
ATOM 2527 C C . ASN A 1 315 ? -17.477 -17.651 35.176 1.00 85.31 315 ASN A C 1
ATOM 2529 O O . ASN A 1 315 ? -17.527 -16.440 34.969 1.00 85.31 315 ASN A O 1
ATOM 2533 N N . TYR A 1 316 ? -18.570 -18.367 35.473 1.00 76.00 316 TYR A N 1
ATOM 2534 C CA . TYR A 1 316 ? -19.938 -17.824 35.492 1.00 76.00 316 TYR A CA 1
ATOM 2535 C C . TYR A 1 316 ? -20.052 -16.520 36.292 1.00 76.00 316 TYR A C 1
ATOM 2537 O O . TYR A 1 316 ? -20.555 -15.508 35.810 1.00 76.00 316 TYR A O 1
ATOM 2545 N N . TYR A 1 317 ? -19.503 -16.514 37.509 1.00 72.62 317 TYR A N 1
ATOM 2546 C CA . TYR A 1 317 ? -19.543 -15.343 38.384 1.00 72.62 317 TYR A CA 1
ATOM 2547 C C . TYR A 1 317 ? -18.736 -14.156 37.828 1.00 72.62 317 TYR A C 1
ATOM 2549 O O . TYR A 1 317 ? -19.158 -13.005 37.939 1.00 72.62 317 TYR A O 1
ATOM 2557 N N . SER A 1 318 ? -17.590 -14.428 37.197 1.00 82.81 318 SER A N 1
ATOM 2558 C CA . SER A 1 318 ? -16.760 -13.398 36.559 1.00 82.81 318 SER A CA 1
ATOM 2559 C C . SER A 1 318 ? -17.470 -12.776 35.355 1.00 82.81 318 SER A C 1
ATOM 2561 O O . SER A 1 318 ? -17.464 -11.554 35.200 1.00 82.81 318 SER A O 1
ATOM 2563 N N . ASP A 1 319 ? -18.114 -13.600 34.530 1.00 80.81 319 ASP A N 1
ATOM 2564 C CA . ASP A 1 319 ? -18.848 -13.156 33.347 1.00 80.81 319 ASP A CA 1
ATOM 2565 C C . ASP A 1 319 ? -20.104 -12.363 33.715 1.00 80.81 319 ASP A C 1
ATOM 2567 O O . ASP A 1 319 ? -20.345 -11.302 33.138 1.00 80.81 319 ASP A O 1
ATOM 2571 N N . ALA A 1 320 ? -20.837 -12.789 34.747 1.00 74.12 320 ALA A N 1
ATOM 2572 C CA . ALA A 1 320 ? -21.980 -12.052 35.279 1.00 74.12 320 ALA A CA 1
ATOM 2573 C C . ALA A 1 320 ? -21.575 -10.665 35.817 1.00 74.12 320 ALA A C 1
ATOM 2575 O O . ALA A 1 320 ? -22.240 -9.667 35.533 1.00 74.12 320 ALA A O 1
ATOM 2576 N N . ILE A 1 321 ? -20.452 -10.560 36.542 1.00 79.25 321 ILE A N 1
ATOM 2577 C CA . ILE A 1 321 ? -19.921 -9.260 36.990 1.00 79.25 321 ILE A CA 1
ATOM 2578 C C . ILE A 1 321 ? -19.482 -8.408 35.797 1.00 79.25 321 ILE A C 1
ATOM 2580 O O . ILE A 1 321 ? -19.771 -7.209 35.766 1.00 79.25 321 ILE A O 1
ATOM 2584 N N . LYS A 1 322 ? -18.805 -9.002 34.806 1.00 82.00 322 LYS A N 1
ATOM 2585 C CA . LYS A 1 322 ? -18.370 -8.300 33.591 1.00 82.00 322 LYS A CA 1
ATOM 2586 C C . LYS A 1 322 ? -19.573 -7.761 32.811 1.00 82.00 322 LYS A C 1
ATOM 2588 O O . LYS A 1 322 ? -19.540 -6.606 32.396 1.00 82.00 322 LYS A O 1
ATOM 2593 N N . ALA A 1 323 ? -20.650 -8.535 32.692 1.00 78.81 323 ALA A N 1
ATOM 2594 C CA . ALA A 1 323 ? -21.907 -8.124 32.070 1.00 78.81 323 ALA A CA 1
ATOM 2595 C C . ALA A 1 323 ? -22.565 -6.950 32.817 1.00 78.81 323 ALA A C 1
ATOM 2597 O O . ALA A 1 323 ? -22.926 -5.945 32.203 1.00 78.81 323 ALA A O 1
ATOM 2598 N N . CYS A 1 324 ? -22.643 -7.025 34.150 1.00 75.31 324 CYS A N 1
ATOM 2599 C CA . CYS A 1 324 ? -23.146 -5.933 34.988 1.00 75.31 324 CYS A CA 1
ATOM 2600 C C . CYS A 1 324 ? -22.307 -4.656 34.849 1.00 75.31 324 CYS A C 1
ATOM 2602 O O . CYS A 1 324 ? -22.855 -3.555 34.763 1.00 75.31 324 CYS A O 1
ATOM 2604 N N . LEU A 1 325 ? -20.978 -4.787 34.807 1.00 78.62 325 LEU A N 1
ATOM 2605 C CA . LEU A 1 325 ? -20.076 -3.658 34.609 1.00 78.62 325 LEU A CA 1
ATOM 2606 C C . LEU A 1 325 ? -20.319 -3.020 33.237 1.00 78.62 325 LEU A C 1
ATOM 2608 O O . LEU A 1 325 ? -20.576 -1.824 33.170 1.00 78.62 325 LEU A O 1
ATOM 2612 N N . VAL A 1 326 ? -20.322 -3.819 32.166 1.00 76.75 326 VAL A N 1
ATOM 2613 C CA . VAL A 1 326 ? -20.588 -3.382 30.785 1.00 76.75 326 VAL A CA 1
ATOM 2614 C C . VAL A 1 326 ? -21.912 -2.614 30.673 1.00 76.75 326 VAL A C 1
ATOM 2616 O O . VAL A 1 326 ? -21.943 -1.548 30.060 1.00 76.75 326 VAL A O 1
ATOM 2619 N N . ALA A 1 327 ? -22.976 -3.087 31.327 1.00 71.62 327 ALA A N 1
ATOM 2620 C CA . ALA A 1 327 ? -24.299 -2.461 31.291 1.00 71.62 327 ALA A CA 1
ATOM 2621 C C . ALA A 1 327 ? -24.405 -1.139 32.090 1.00 71.62 327 ALA A C 1
ATOM 2623 O O . ALA A 1 327 ? -25.313 -0.340 31.850 1.00 71.62 327 ALA A O 1
ATOM 2624 N N . THR A 1 328 ? -23.511 -0.886 33.057 1.00 71.81 328 THR A N 1
ATOM 2625 C CA . THR A 1 328 ? -23.636 0.235 34.018 1.00 71.81 328 THR A CA 1
ATOM 2626 C C . THR A 1 328 ? -22.587 1.339 33.855 1.00 71.81 328 THR A C 1
ATOM 2628 O O . THR A 1 328 ? -22.780 2.452 34.353 1.00 71.81 328 THR A O 1
ATOM 2631 N N . ILE A 1 329 ? -21.498 1.072 33.129 1.00 71.06 329 ILE A N 1
ATOM 2632 C CA . ILE A 1 329 ? -20.258 1.866 33.159 1.00 71.06 329 ILE A CA 1
ATOM 2633 C C . ILE A 1 329 ? -20.377 3.303 32.632 1.00 71.06 329 ILE A C 1
ATOM 2635 O O . ILE A 1 329 ? -19.566 4.161 32.979 1.00 71.06 329 ILE A O 1
ATOM 2639 N N . GLN A 1 330 ? -21.386 3.597 31.810 1.00 64.38 330 GLN A N 1
ATOM 2640 C CA . GLN A 1 330 ? -21.509 4.893 31.133 1.00 64.38 330 GLN A CA 1
ATOM 2641 C C . GLN A 1 330 ? -22.063 6.020 32.028 1.00 64.38 330 GLN A C 1
ATOM 2643 O O . GLN A 1 330 ? -22.140 7.162 31.584 1.00 64.38 330 GLN A O 1
ATOM 2648 N N . LYS A 1 331 ? -22.460 5.734 33.280 1.00 62.00 331 LYS A N 1
ATOM 2649 C CA . LYS A 1 331 ? -23.306 6.649 34.072 1.00 62.00 331 LYS A CA 1
ATOM 2650 C C . LYS A 1 331 ? -22.604 7.442 35.183 1.00 62.00 331 LYS A C 1
ATOM 2652 O O . LYS A 1 331 ? -23.206 8.386 35.687 1.00 62.00 331 LYS A O 1
ATOM 2657 N N . THR A 1 332 ? -21.372 7.112 35.595 1.00 67.06 332 THR A N 1
ATOM 2658 C CA . THR A 1 332 ? -20.736 7.760 36.767 1.00 67.06 332 THR A CA 1
ATOM 2659 C C . THR A 1 332 ? -19.252 8.106 36.571 1.00 67.06 332 THR A C 1
ATOM 2661 O O . THR A 1 332 ? -18.412 7.252 36.300 1.00 67.06 332 THR A O 1
ATOM 2664 N N . GLY A 1 333 ? -18.893 9.382 36.774 1.00 67.00 333 GLY A N 1
ATOM 2665 C CA . GLY A 1 333 ? -17.519 9.880 36.580 1.00 67.00 333 GLY A CA 1
ATOM 2666 C C . GLY A 1 333 ? -16.485 9.336 37.578 1.00 67.00 333 GLY A C 1
ATOM 2667 O O . GLY A 1 333 ? -15.335 9.112 37.210 1.00 67.00 333 GLY A O 1
ATOM 2668 N N . ALA A 1 334 ? -16.882 9.054 38.824 1.00 68.38 334 ALA A N 1
ATOM 2669 C CA . ALA A 1 334 ? -15.987 8.461 39.825 1.00 68.38 334 ALA A CA 1
ATOM 2670 C C . ALA A 1 334 ? -15.563 7.027 39.453 1.00 68.38 334 ALA A C 1
ATOM 2672 O O . ALA A 1 334 ? -14.398 6.668 39.620 1.00 68.38 334 ALA A O 1
ATOM 2673 N N . ALA A 1 335 ? -16.479 6.236 38.880 1.00 70.44 335 ALA A N 1
ATOM 2674 C CA . ALA A 1 335 ? -16.181 4.884 38.419 1.00 70.44 335 ALA A CA 1
ATOM 2675 C C . ALA A 1 335 ? -15.165 4.895 37.268 1.00 70.44 335 ALA A C 1
ATOM 2677 O O . ALA A 1 335 ? -14.241 4.083 37.266 1.00 70.44 335 ALA A O 1
ATOM 2678 N N . GLN A 1 336 ? -15.267 5.853 36.336 1.00 77.06 336 GLN A N 1
ATOM 2679 C CA . GLN A 1 336 ? -14.323 5.964 35.218 1.00 77.06 336 GLN A CA 1
ATOM 2680 C C . GLN A 1 336 ? -12.871 6.161 35.676 1.00 77.06 336 GLN A C 1
ATOM 2682 O O . GLN A 1 336 ? -11.963 5.556 35.105 1.00 77.06 336 GLN A O 1
ATOM 2687 N N . SER A 1 337 ? -12.639 6.953 36.729 1.00 76.69 337 SER A N 1
ATOM 2688 C CA . SER A 1 337 ? -11.297 7.168 37.290 1.00 76.69 337 SER A CA 1
ATOM 2689 C C . SER A 1 337 ? -10.706 5.890 37.890 1.00 76.69 337 SER A C 1
ATOM 2691 O O . SER A 1 337 ? -9.548 5.561 37.628 1.00 76.69 337 SER A O 1
ATOM 2693 N N . THR A 1 338 ? -11.501 5.133 38.649 1.00 77.06 338 THR A N 1
ATOM 2694 C CA . THR A 1 338 ? -11.070 3.846 39.214 1.00 77.06 338 THR A CA 1
ATOM 2695 C C . THR A 1 338 ? -10.811 2.815 38.117 1.00 77.06 338 THR A C 1
ATOM 2697 O O . THR A 1 338 ? -9.792 2.131 38.152 1.00 77.06 338 THR A O 1
ATOM 2700 N N . ILE A 1 339 ? -11.676 2.740 37.101 1.00 81.19 339 ILE A N 1
ATOM 2701 C CA . ILE A 1 339 ? -11.513 1.823 35.964 1.00 81.19 339 ILE A CA 1
ATOM 2702 C C . ILE A 1 339 ? -10.247 2.148 35.175 1.00 81.19 339 ILE A C 1
ATOM 2704 O O . ILE A 1 339 ? -9.497 1.237 34.832 1.00 81.19 339 ILE A O 1
ATOM 2708 N N . LYS A 1 340 ? -9.956 3.434 34.940 1.00 81.94 340 LYS A N 1
ATOM 2709 C CA . LYS A 1 340 ? -8.708 3.853 34.294 1.00 81.94 340 LYS A CA 1
ATOM 2710 C C . LYS A 1 340 ? -7.481 3.387 35.084 1.00 81.94 340 LYS A C 1
ATOM 2712 O O . LYS A 1 340 ? -6.527 2.914 34.476 1.00 81.94 340 LYS A O 1
ATOM 2717 N N . LEU A 1 341 ? -7.513 3.475 36.415 1.00 80.31 341 LEU A N 1
ATOM 2718 C CA . LEU A 1 341 ? -6.420 3.014 37.279 1.00 80.31 341 LEU A CA 1
ATOM 2719 C C . LEU A 1 341 ? -6.253 1.487 37.252 1.00 80.31 341 LEU A C 1
ATOM 2721 O O . LEU A 1 341 ? -5.133 0.984 37.203 1.00 80.31 341 LEU A O 1
ATOM 2725 N N . VAL A 1 342 ? -7.356 0.736 37.247 1.00 84.12 342 VAL A N 1
ATOM 2726 C CA . VAL A 1 342 ? -7.308 -0.727 37.091 1.00 84.12 342 VAL A CA 1
ATOM 2727 C C . VAL A 1 342 ? -6.751 -1.097 35.716 1.00 84.12 342 VAL A C 1
ATOM 2729 O O . VAL A 1 342 ? -5.882 -1.961 35.618 1.00 84.12 342 VAL A O 1
ATOM 2732 N N . ALA A 1 343 ? -7.189 -0.408 34.662 1.00 85.69 343 ALA A N 1
ATOM 2733 C CA . ALA A 1 343 ? -6.721 -0.633 33.302 1.00 85.69 343 ALA A CA 1
ATOM 2734 C C . ALA A 1 343 ? -5.212 -0.400 33.154 1.00 85.69 343 ALA A C 1
ATOM 2736 O O . ALA A 1 343 ? -4.515 -1.239 32.586 1.00 85.69 343 ALA A O 1
ATOM 2737 N N . THR A 1 344 ? -4.686 0.702 33.697 1.00 85.06 344 THR A N 1
ATOM 2738 C CA . THR A 1 344 ? -3.248 0.999 33.628 1.00 85.06 344 THR A CA 1
ATOM 2739 C C . THR A 1 344 ? -2.415 -0.019 34.407 1.00 85.06 344 THR A C 1
ATOM 2741 O O . THR A 1 344 ? -1.351 -0.417 33.939 1.00 85.06 344 THR A O 1
ATOM 2744 N N . ASN A 1 345 ? -2.913 -0.495 35.553 1.00 87.25 345 ASN A N 1
ATOM 2745 C CA . ASN A 1 345 ? -2.265 -1.546 36.338 1.00 87.25 345 ASN A CA 1
ATOM 2746 C C . ASN A 1 345 ? -2.237 -2.890 35.582 1.00 87.25 345 ASN A C 1
ATOM 2748 O O . ASN A 1 345 ? -1.209 -3.561 35.532 1.00 87.25 345 ASN A O 1
ATOM 2752 N N . LEU A 1 346 ? -3.337 -3.266 34.923 1.00 84.62 346 LEU A N 1
ATOM 2753 C CA . LEU A 1 346 ? -3.389 -4.474 34.090 1.00 84.62 346 LEU A CA 1
ATOM 2754 C C . LEU A 1 346 ? -2.394 -4.415 32.927 1.00 84.62 346 LEU A C 1
ATOM 2756 O O . LEU A 1 346 ? -1.650 -5.374 32.717 1.00 84.62 346 LEU A O 1
ATOM 2760 N N . ILE A 1 347 ? -2.322 -3.276 32.233 1.00 88.25 347 ILE A N 1
ATOM 2761 C CA . ILE A 1 347 ? -1.364 -3.053 31.143 1.00 88.25 347 ILE A CA 1
ATOM 2762 C C . ILE A 1 347 ? 0.075 -3.170 31.662 1.00 88.25 347 ILE A C 1
ATOM 2764 O O . ILE A 1 347 ? 0.885 -3.879 31.065 1.00 88.25 347 ILE A O 1
ATOM 2768 N N . ALA A 1 348 ? 0.381 -2.547 32.806 1.00 85.62 348 ALA A N 1
ATOM 2769 C CA . ALA A 1 348 ? 1.704 -2.618 33.427 1.00 85.62 348 ALA A CA 1
ATOM 2770 C C . ALA A 1 348 ? 2.112 -4.056 33.802 1.00 85.62 348 ALA A C 1
ATOM 2772 O O . ALA A 1 348 ? 3.283 -4.409 33.680 1.00 85.62 348 ALA A O 1
ATOM 2773 N N . ASN A 1 349 ? 1.150 -4.902 34.181 1.00 88.44 349 ASN A N 1
ATOM 2774 C CA . ASN A 1 349 ? 1.368 -6.317 34.502 1.00 88.44 349 ASN A CA 1
ATOM 2775 C C . ASN A 1 349 ? 1.321 -7.254 33.276 1.00 88.44 349 ASN A C 1
ATOM 2777 O O . ASN A 1 349 ? 1.276 -8.473 33.437 1.00 88.44 349 ASN A O 1
ATOM 2781 N N . GLY A 1 350 ? 1.310 -6.715 32.052 1.00 85.25 350 GLY A N 1
ATOM 2782 C CA . GLY A 1 350 ? 1.352 -7.490 30.806 1.00 85.25 350 GLY A CA 1
ATOM 2783 C C . GLY A 1 350 ? -0.008 -7.944 30.263 1.00 85.25 350 GLY A C 1
ATOM 2784 O O . GLY A 1 350 ? -0.061 -8.546 29.193 1.00 85.25 350 GLY A O 1
ATOM 2785 N N . LYS A 1 351 ? -1.116 -7.617 30.939 1.00 87.50 351 LYS A N 1
ATOM 2786 C CA . LYS A 1 351 ? -2.496 -7.868 30.482 1.00 87.50 351 LYS A CA 1
ATOM 2787 C C . LYS A 1 351 ? -3.024 -6.681 29.676 1.00 87.50 351 LYS A C 1
ATOM 2789 O O . LYS A 1 351 ? -3.877 -5.911 30.125 1.00 87.50 351 LYS A O 1
ATOM 2794 N N . ILE A 1 352 ? -2.417 -6.476 28.505 1.00 89.88 352 ILE A N 1
ATOM 2795 C CA . ILE A 1 352 ? -2.604 -5.260 27.700 1.00 89.88 352 ILE A CA 1
ATOM 2796 C C . ILE A 1 352 ? -4.052 -5.142 27.206 1.00 89.88 352 ILE A C 1
ATOM 2798 O O . ILE A 1 352 ? -4.664 -4.084 27.344 1.00 89.88 352 ILE A O 1
ATOM 2802 N N . TRP A 1 353 ? -4.620 -6.218 26.659 1.00 86.75 353 TRP A N 1
ATOM 2803 C CA . TRP A 1 353 ? -5.947 -6.186 26.040 1.00 86.75 353 TRP A CA 1
ATOM 2804 C C . TRP A 1 353 ? -7.076 -5.996 27.046 1.00 86.75 353 TRP A C 1
ATOM 2806 O O . TRP A 1 353 ? -8.004 -5.240 26.769 1.00 86.75 353 TRP A O 1
ATOM 2816 N N . GLU A 1 354 ? -6.980 -6.598 28.228 1.00 85.88 354 GLU A N 1
ATOM 2817 C CA . GLU A 1 354 ? -7.960 -6.416 29.297 1.00 85.88 354 GLU A CA 1
ATOM 2818 C C . GLU A 1 354 ? -7.995 -4.955 29.762 1.00 85.88 354 GLU A C 1
ATOM 2820 O O . GLU A 1 354 ? -9.070 -4.381 29.940 1.00 85.88 354 GLU A O 1
ATOM 2825 N N . GLY A 1 355 ? -6.830 -4.311 29.883 1.00 86.12 355 GLY A N 1
ATOM 2826 C CA . GLY A 1 355 ? -6.767 -2.883 30.182 1.00 86.12 355 GLY A CA 1
ATOM 2827 C C . GLY A 1 355 ? -7.289 -2.007 29.039 1.00 86.12 355 GLY A C 1
ATOM 2828 O O . GLY A 1 355 ? -8.044 -1.067 29.281 1.00 86.12 355 GLY A O 1
ATOM 2829 N N . VAL A 1 356 ? -6.960 -2.325 27.784 1.00 89.12 356 VAL A N 1
ATOM 2830 C CA . VAL A 1 356 ? -7.465 -1.585 26.611 1.00 89.12 356 VAL A CA 1
ATOM 2831 C C . VAL A 1 356 ? -8.988 -1.692 26.487 1.00 89.12 356 VAL A C 1
ATOM 2833 O O . VAL A 1 356 ? -9.638 -0.683 26.216 1.00 89.12 356 VAL A O 1
ATOM 2836 N N . GLN A 1 357 ? -9.575 -2.865 26.746 1.00 86.88 357 GLN A N 1
ATOM 2837 C CA . GLN A 1 357 ? -11.030 -3.051 26.792 1.00 86.88 357 GLN A CA 1
ATOM 2838 C C . GLN A 1 357 ? -11.666 -2.116 27.824 1.00 86.88 357 GLN A C 1
ATOM 2840 O O . GLN A 1 357 ? -12.580 -1.368 27.486 1.00 86.88 357 GLN A O 1
ATOM 2845 N N . LEU A 1 358 ? -11.136 -2.086 29.053 1.00 84.69 358 LEU A N 1
ATOM 2846 C CA . LEU A 1 358 ? -11.617 -1.187 30.107 1.00 84.69 358 LEU A CA 1
ATOM 2847 C C . LEU A 1 358 ? -11.518 0.293 29.710 1.00 84.69 358 LEU A C 1
ATOM 2849 O O . LEU A 1 358 ? -12.433 1.062 29.999 1.00 84.69 358 LEU A O 1
ATOM 2853 N N . LEU A 1 359 ? -10.445 0.696 29.020 1.00 87.06 359 LEU A N 1
ATOM 2854 C CA . LEU A 1 359 ? -10.301 2.058 28.496 1.00 87.06 359 LEU A CA 1
ATOM 2855 C C . LEU A 1 359 ? -11.339 2.371 27.409 1.00 87.06 359 LEU A C 1
ATOM 2857 O O . LEU A 1 359 ? -11.876 3.477 27.388 1.00 87.06 359 LEU A O 1
ATOM 2861 N N . CYS A 1 360 ? -11.666 1.415 26.537 1.00 86.12 360 CYS A N 1
ATOM 2862 C CA . CYS A 1 360 ? -12.706 1.592 25.519 1.00 86.12 360 CYS A CA 1
ATOM 2863 C C . CYS A 1 360 ? -14.098 1.735 26.148 1.00 86.12 360 CYS A C 1
ATOM 2865 O O . CYS A 1 360 ? -14.844 2.634 25.764 1.00 86.12 360 CYS A O 1
ATOM 2867 N N . LEU A 1 361 ? -14.405 0.933 27.175 1.00 81.44 361 LEU A N 1
ATOM 2868 C CA . LEU A 1 361 ? -15.673 0.980 27.913 1.00 81.44 361 LEU A CA 1
ATOM 2869 C C . LEU A 1 361 ? -15.984 2.363 28.505 1.00 81.44 361 LEU A C 1
ATOM 2871 O O . LEU A 1 361 ? -17.137 2.788 28.526 1.00 81.44 361 LEU A O 1
ATOM 2875 N N . ILE A 1 362 ? -14.958 3.075 28.975 1.00 82.50 362 ILE A N 1
ATOM 2876 C CA . ILE A 1 362 ? -15.094 4.418 29.562 1.00 82.50 362 ILE A CA 1
ATOM 2877 C C . ILE A 1 362 ? -14.939 5.553 28.534 1.00 82.50 362 ILE A C 1
ATOM 2879 O O . ILE A 1 362 ? -14.815 6.715 28.919 1.00 82.50 362 ILE A O 1
ATOM 2883 N N . GLY A 1 363 ? -14.897 5.245 27.232 1.00 79.62 363 GLY A N 1
ATOM 2884 C CA . GLY A 1 363 ? -14.724 6.243 26.169 1.00 79.62 363 GLY A CA 1
ATOM 2885 C C . GLY A 1 363 ? -13.308 6.830 26.080 1.00 79.62 363 GLY A C 1
ATOM 2886 O O . GLY A 1 363 ? -13.121 7.927 25.564 1.00 79.62 363 GLY A O 1
ATOM 2887 N N . LYS A 1 364 ? -12.294 6.124 26.597 1.00 86.19 364 LYS A N 1
ATOM 2888 C CA . LYS A 1 364 ? -10.865 6.487 26.530 1.00 86.19 364 LYS A CA 1
ATOM 2889 C C . LYS A 1 364 ? -10.087 5.566 25.583 1.00 86.19 364 LYS A C 1
ATOM 2891 O O . LYS A 1 364 ? -8.925 5.250 25.831 1.00 86.19 364 LYS A O 1
ATOM 2896 N N . GLY A 1 365 ? -10.702 5.152 24.475 1.00 88.00 365 GLY A N 1
ATOM 2897 C CA . GLY A 1 365 ? -10.075 4.255 23.497 1.00 88.00 365 GLY A CA 1
ATOM 2898 C C . GLY A 1 365 ? -8.775 4.807 22.887 1.00 88.00 365 GLY A C 1
ATOM 2899 O O . GLY A 1 365 ? -7.862 4.034 22.598 1.00 88.00 365 GLY A O 1
ATOM 2900 N N . LEU A 1 366 ? -8.644 6.136 22.753 1.00 91.12 366 LEU A N 1
ATOM 2901 C CA . LEU A 1 366 ? -7.408 6.775 22.285 1.00 91.12 366 LEU A CA 1
ATOM 2902 C C . LEU A 1 366 ? -6.230 6.527 23.241 1.00 91.12 366 LEU A C 1
ATOM 2904 O O . LEU A 1 366 ? -5.125 6.232 22.783 1.00 91.12 366 LEU A O 1
ATOM 2908 N N . ASP A 1 367 ? -6.460 6.585 24.559 1.00 90.00 367 ASP A N 1
ATOM 2909 C CA . ASP A 1 367 ? -5.439 6.223 25.553 1.00 90.00 367 ASP A CA 1
ATOM 2910 C C . ASP A 1 367 ? -5.036 4.748 25.372 1.00 90.00 367 ASP A C 1
ATOM 2912 O O . ASP A 1 367 ? -3.851 4.422 25.397 1.00 90.00 367 ASP A O 1
ATOM 2916 N N . GLY A 1 368 ? -6.005 3.868 25.089 1.00 91.00 368 GLY A N 1
ATOM 2917 C CA . GLY A 1 368 ? -5.754 2.464 24.748 1.00 91.00 368 GLY A CA 1
ATOM 2918 C C . GLY A 1 368 ? -4.856 2.296 23.517 1.00 91.00 368 GLY A C 1
ATOM 2919 O O . GLY A 1 368 ? -3.880 1.549 23.566 1.00 91.00 368 GLY A O 1
ATOM 2920 N N . CYS A 1 369 ? -5.112 3.046 22.441 1.00 94.31 369 CYS A N 1
ATOM 2921 C CA . CYS A 1 369 ? -4.255 3.045 21.251 1.00 94.31 369 CYS A CA 1
ATOM 2922 C C . CYS A 1 369 ? -2.833 3.533 21.557 1.00 94.31 369 CYS A C 1
ATOM 2924 O O . CYS A 1 369 ? -1.871 2.961 21.052 1.00 94.31 369 CYS A O 1
ATOM 2926 N N . ARG A 1 370 ? -2.677 4.557 22.408 1.00 94.19 370 ARG A N 1
ATOM 2927 C CA . ARG A 1 370 ? -1.356 5.065 22.821 1.00 94.19 370 ARG A CA 1
ATOM 2928 C C . ARG A 1 370 ? -0.549 4.012 23.579 1.00 94.19 370 ARG A C 1
ATOM 2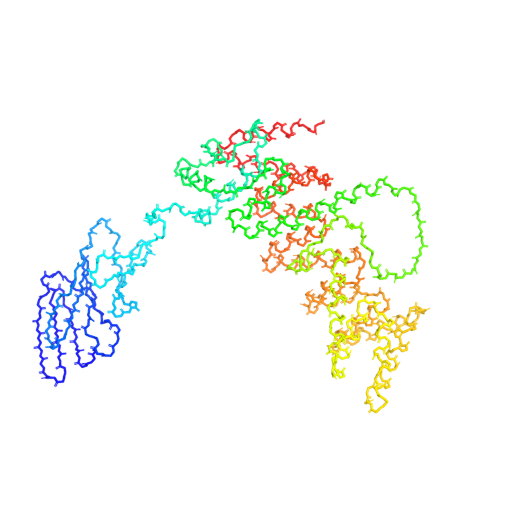930 O O . ARG A 1 370 ? 0.644 3.881 23.317 1.00 94.19 370 ARG A O 1
ATOM 2937 N N . TYR A 1 371 ? -1.194 3.231 24.448 1.00 93.06 371 TYR A N 1
ATOM 2938 C CA . TYR A 1 371 ? -0.547 2.089 25.094 1.00 93.06 371 TYR A CA 1
ATOM 2939 C C . TYR A 1 371 ? -0.163 1.007 24.078 1.00 93.06 371 TYR A C 1
ATOM 2941 O O . TYR A 1 371 ? 0.986 0.579 24.056 1.00 93.06 371 TYR A O 1
ATOM 2949 N N . LEU A 1 372 ? -1.065 0.605 23.178 1.00 94.06 372 LEU A N 1
ATOM 2950 C CA . LEU A 1 372 ? -0.736 -0.380 22.135 1.00 94.06 372 LEU A CA 1
ATOM 2951 C C . LEU A 1 372 ? 0.483 0.053 21.304 1.00 94.06 372 LEU A C 1
ATOM 2953 O O . LEU A 1 372 ? 1.393 -0.744 21.078 1.00 94.06 372 LEU A O 1
ATOM 2957 N N . VAL A 1 373 ? 0.552 1.335 20.937 1.00 94.12 373 VAL A N 1
ATOM 2958 C CA . VAL A 1 373 ? 1.705 1.928 20.249 1.00 94.12 373 VAL A CA 1
ATOM 2959 C C . VAL A 1 373 ? 2.985 1.841 21.090 1.00 94.12 373 VAL A C 1
ATOM 2961 O O . VAL A 1 373 ? 4.017 1.430 20.561 1.00 94.12 373 VAL A O 1
ATOM 2964 N N . SER A 1 374 ? 2.947 2.162 22.391 1.00 92.56 374 SER A N 1
ATOM 2965 C CA . SER A 1 374 ? 4.144 2.094 23.248 1.00 92.56 374 SER A CA 1
ATOM 2966 C C . SER A 1 374 ? 4.690 0.674 23.420 1.00 92.56 374 SER A C 1
ATOM 2968 O O . SER A 1 374 ? 5.893 0.503 23.587 1.00 92.56 374 SER A O 1
ATOM 2970 N N . TYR A 1 375 ? 3.825 -0.341 23.338 1.00 92.06 375 TYR A N 1
ATOM 2971 C CA . TYR A 1 375 ? 4.219 -1.755 23.348 1.00 92.06 375 TYR A CA 1
ATOM 2972 C C . TYR A 1 375 ? 4.566 -2.302 21.948 1.00 92.06 375 TYR A C 1
ATOM 2974 O O . TYR A 1 375 ? 4.816 -3.495 21.798 1.00 92.06 375 TYR A O 1
ATOM 2982 N N . GLY A 1 376 ? 4.587 -1.459 20.909 1.00 91.56 376 GLY A N 1
ATOM 2983 C CA . GLY A 1 376 ? 4.916 -1.858 19.536 1.00 91.56 376 GLY A CA 1
ATOM 2984 C C . GLY A 1 376 ? 3.807 -2.624 18.804 1.00 91.56 376 GLY A C 1
ATOM 2985 O O . GLY A 1 376 ? 4.043 -3.153 17.718 1.00 91.56 376 GLY A O 1
ATOM 2986 N N . MET A 1 377 ? 2.592 -2.667 19.355 1.00 92.94 377 MET A N 1
ATOM 2987 C CA . MET A 1 377 ? 1.424 -3.348 18.786 1.00 92.94 377 MET A CA 1
ATOM 2988 C C . MET A 1 377 ? 0.675 -2.440 17.796 1.00 92.94 377 MET A C 1
ATOM 2990 O O . MET A 1 377 ? -0.481 -2.066 18.001 1.00 92.94 377 MET A O 1
ATOM 2994 N N . TRP A 1 378 ? 1.351 -2.061 16.710 1.00 93.62 378 TRP A N 1
ATOM 2995 C CA . TRP A 1 378 ? 0.859 -1.073 15.742 1.00 93.62 378 TRP A CA 1
ATOM 2996 C C . TRP A 1 378 ? -0.402 -1.508 14.993 1.00 93.62 378 TRP A C 1
ATOM 2998 O O . TRP A 1 378 ? -1.364 -0.749 14.925 1.00 93.62 378 TRP A O 1
ATOM 3008 N N . GLU A 1 379 ? -0.435 -2.738 14.478 1.00 92.69 379 GLU A N 1
ATOM 3009 C CA . GLU A 1 379 ? -1.599 -3.268 13.748 1.00 92.69 379 GLU A CA 1
ATOM 3010 C C . GLU A 1 379 ? -2.847 -3.312 14.636 1.00 92.69 379 GLU A C 1
ATOM 3012 O O . GLU A 1 379 ? -3.947 -2.970 14.208 1.00 92.69 379 GLU A O 1
ATOM 3017 N N . SER A 1 380 ? -2.662 -3.661 15.911 1.00 92.38 380 SER A N 1
ATOM 3018 C CA . SER A 1 380 ? -3.718 -3.659 16.921 1.00 92.38 380 SER A CA 1
ATOM 3019 C C . SER A 1 380 ? -4.239 -2.251 17.213 1.00 92.38 380 SER A C 1
ATOM 3021 O O . SER A 1 380 ? -5.448 -2.062 17.343 1.00 92.38 380 SER A O 1
ATOM 3023 N N . ALA A 1 381 ? -3.345 -1.258 17.282 1.00 94.06 381 ALA A N 1
ATOM 3024 C CA . ALA A 1 381 ? -3.725 0.140 17.458 1.00 94.06 381 ALA A CA 1
ATOM 3025 C C . ALA A 1 381 ? -4.514 0.668 16.249 1.00 94.06 381 ALA A C 1
ATOM 3027 O O . ALA A 1 381 ? -5.538 1.323 16.432 1.00 94.06 381 ALA A O 1
ATOM 3028 N N . VAL A 1 382 ? -4.085 0.339 15.024 1.00 93.50 382 VAL A N 1
ATOM 3029 C CA . VAL A 1 382 ? -4.795 0.694 13.782 1.00 93.50 382 VAL A CA 1
ATOM 3030 C C . VAL A 1 382 ? -6.175 0.050 13.744 1.00 93.50 382 VAL A C 1
ATOM 3032 O O . VAL A 1 382 ? -7.158 0.739 13.473 1.00 93.50 382 VAL A O 1
ATOM 3035 N N . TRP A 1 383 ? -6.269 -1.244 14.064 1.00 93.19 383 TRP A N 1
ATOM 3036 C CA . TRP A 1 383 ? -7.546 -1.952 14.128 1.00 93.19 383 TRP A CA 1
ATOM 3037 C C . TRP A 1 383 ? -8.507 -1.268 15.102 1.00 93.19 383 TRP A C 1
ATOM 3039 O O . TRP A 1 383 ? -9.643 -0.979 14.729 1.00 93.19 383 TRP A O 1
ATOM 3049 N N . LEU A 1 384 ? -8.054 -0.949 16.318 1.00 90.88 384 LEU A N 1
ATOM 3050 C CA . LEU A 1 384 ? -8.895 -0.317 17.334 1.00 90.88 384 LEU A CA 1
ATOM 3051 C C . LEU A 1 384 ? -9.315 1.100 16.921 1.00 90.88 384 LEU A C 1
ATOM 3053 O O . LEU A 1 384 ? -10.499 1.441 16.988 1.00 90.88 384 LEU A O 1
ATOM 3057 N N . ALA A 1 385 ? -8.363 1.899 16.432 1.00 91.44 385 ALA A N 1
ATOM 3058 C CA . ALA A 1 385 ? -8.609 3.254 15.958 1.00 91.44 385 ALA A CA 1
ATOM 3059 C C . ALA A 1 385 ? -9.675 3.274 14.861 1.00 91.44 385 ALA A C 1
ATOM 3061 O O . ALA A 1 385 ? -10.724 3.910 14.989 1.00 91.44 385 ALA A O 1
ATOM 3062 N N . LYS A 1 386 ? -9.457 2.470 13.822 1.00 89.31 386 LYS A N 1
ATOM 3063 C CA . LYS A 1 386 ? -10.379 2.351 12.701 1.00 89.31 386 LYS A CA 1
ATOM 3064 C C . LYS A 1 386 ? -11.674 1.642 13.033 1.00 89.31 386 LYS A C 1
ATOM 3066 O O . LYS A 1 386 ? -12.575 1.728 12.216 1.00 89.31 386 LYS A O 1
ATOM 3071 N N . SER A 1 387 ? -11.810 0.969 14.165 1.00 86.38 387 SER A N 1
ATOM 3072 C CA . SER A 1 387 ? -13.056 0.284 14.522 1.00 86.38 387 SER A CA 1
ATOM 3073 C C . SER A 1 387 ? -13.969 1.143 15.392 1.00 86.38 387 SER A C 1
ATOM 3075 O O . SER A 1 387 ? -15.182 1.060 15.245 1.00 86.38 387 SER A O 1
ATOM 3077 N N . VAL A 1 388 ? -13.401 1.978 16.268 1.00 81.81 388 VAL A N 1
ATOM 3078 C CA . VAL A 1 388 ? -14.153 2.552 17.403 1.00 81.81 388 VAL A CA 1
ATOM 3079 C C . VAL A 1 388 ? -13.981 4.057 17.539 1.00 81.81 388 VAL A C 1
ATOM 3081 O O . VAL A 1 388 ? -14.918 4.753 17.919 1.00 81.81 388 VAL A O 1
ATOM 3084 N N . LEU A 1 389 ? -12.786 4.578 17.251 1.00 85.94 389 LEU A N 1
ATOM 3085 C CA . LEU A 1 389 ? -12.446 5.955 17.602 1.00 85.94 389 LEU A CA 1
ATOM 3086 C C . LEU A 1 389 ? -13.143 6.989 16.718 1.00 85.94 389 LEU A C 1
ATOM 3088 O O . LEU A 1 389 ? -13.592 6.709 15.604 1.00 85.94 389 LEU A O 1
ATOM 3092 N N . LEU A 1 390 ? -13.200 8.227 17.203 1.00 86.12 390 LEU A N 1
ATOM 3093 C CA . LEU A 1 390 ? -13.695 9.346 16.406 1.00 86.12 390 LEU A CA 1
ATOM 3094 C C . LEU A 1 390 ? -12.729 9.649 15.241 1.00 86.12 390 LEU A C 1
ATOM 3096 O O . LEU A 1 390 ? -11.538 9.333 15.333 1.00 86.12 390 LEU A O 1
ATOM 3100 N N . PRO A 1 391 ? -13.182 10.294 14.146 1.00 84.25 391 PRO A N 1
ATOM 3101 C CA . PRO A 1 391 ? -12.323 10.585 12.993 1.00 84.25 391 PRO A CA 1
ATOM 3102 C C . PRO A 1 391 ? -11.045 11.365 13.346 1.00 84.25 391 PRO A C 1
ATOM 3104 O O . PRO A 1 391 ? -9.972 11.036 12.852 1.00 84.25 391 PRO A O 1
ATOM 3107 N N . ALA A 1 392 ? -11.134 12.343 14.254 1.00 86.75 392 ALA A N 1
ATOM 3108 C CA . ALA A 1 392 ? -9.979 13.130 14.696 1.00 86.75 392 ALA A CA 1
ATOM 3109 C C . ALA A 1 392 ? -8.957 12.301 15.498 1.00 86.75 392 ALA A C 1
ATOM 3111 O O . ALA A 1 392 ? -7.751 12.469 15.341 1.00 86.75 392 ALA A O 1
ATOM 3112 N N . GLU A 1 393 ? -9.432 11.379 16.334 1.00 89.75 393 GLU A N 1
ATOM 3113 C CA . GLU A 1 393 ? -8.578 10.479 17.116 1.00 89.75 393 GLU A CA 1
ATOM 3114 C C . GLU A 1 393 ? -7.953 9.394 16.226 1.00 89.75 393 GLU A C 1
ATOM 3116 O O . GLU A 1 393 ? -6.787 9.039 16.390 1.00 89.75 393 GLU A O 1
ATOM 3121 N N . THR A 1 394 ? -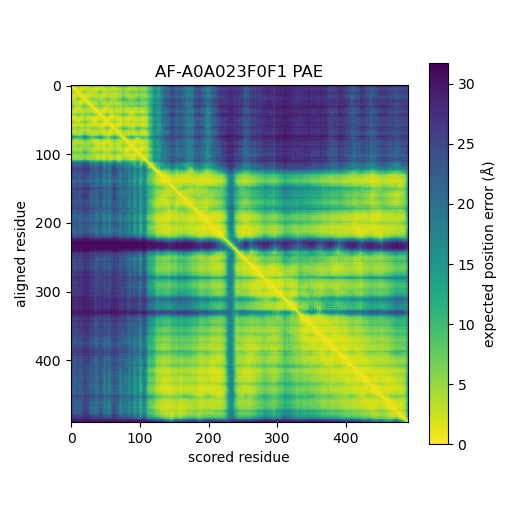8.712 8.907 15.239 1.00 89.75 394 THR A N 1
ATOM 3122 C CA . THR A 1 394 ? -8.230 7.962 14.222 1.00 89.75 394 THR A CA 1
ATOM 3123 C C . THR A 1 394 ? -7.092 8.582 13.417 1.00 89.75 394 THR A C 1
ATOM 3125 O O . THR A 1 394 ? -6.055 7.944 13.242 1.00 89.75 394 THR A O 1
ATOM 3128 N N . LEU A 1 395 ? -7.242 9.846 13.008 1.00 90.69 395 LEU A N 1
ATOM 3129 C CA . LEU A 1 395 ? -6.204 10.608 12.318 1.00 90.69 395 LEU A CA 1
ATOM 3130 C C . LEU A 1 395 ? -4.897 10.665 13.129 1.00 90.69 395 LEU A C 1
ATOM 3132 O O . LEU A 1 395 ? -3.827 10.436 12.567 1.00 90.69 395 LEU A O 1
ATOM 3136 N N . GLU A 1 396 ? -4.966 10.916 14.445 1.00 93.00 396 GLU A N 1
ATOM 3137 C CA . GLU A 1 396 ? -3.777 10.951 15.317 1.00 93.00 396 GLU A CA 1
ATOM 3138 C C . GLU A 1 396 ? -3.014 9.616 15.287 1.00 93.00 396 GLU A C 1
ATOM 3140 O O . GLU A 1 396 ? -1.789 9.597 15.144 1.00 93.00 396 GLU A O 1
ATOM 3145 N N . VAL A 1 397 ? -3.731 8.496 15.414 1.00 93.69 397 VAL A N 1
ATOM 3146 C CA . VAL A 1 397 ? -3.126 7.156 15.437 1.00 93.69 397 VAL A CA 1
ATOM 3147 C C . VAL A 1 397 ? -2.564 6.783 14.063 1.00 93.69 397 VAL A C 1
ATOM 3149 O O . VAL A 1 397 ? -1.441 6.284 13.978 1.00 93.69 397 VAL A O 1
ATOM 3152 N N . MET A 1 398 ? -3.300 7.066 12.986 1.00 94.06 398 MET A N 1
ATOM 3153 C CA . MET A 1 398 ? -2.891 6.725 11.620 1.00 94.06 398 MET A CA 1
ATOM 3154 C C . MET A 1 398 ? -1.677 7.537 11.151 1.00 94.06 398 MET A C 1
ATOM 3156 O O . MET A 1 398 ? -0.801 6.974 10.500 1.00 94.06 398 MET A O 1
ATOM 3160 N N . ILE A 1 399 ? -1.563 8.821 11.521 1.00 93.12 399 ILE A N 1
ATOM 3161 C CA . ILE A 1 399 ? -0.361 9.624 11.224 1.00 93.12 399 ILE A CA 1
ATOM 3162 C C . ILE A 1 399 ? 0.864 9.037 11.934 1.00 93.12 399 ILE A C 1
ATOM 3164 O O . ILE A 1 399 ? 1.882 8.800 11.291 1.00 93.12 399 ILE A O 1
ATOM 3168 N N . LYS A 1 400 ? 0.755 8.718 13.231 1.00 94.25 400 LYS A N 1
ATOM 3169 C CA . LYS A 1 400 ? 1.856 8.082 13.980 1.00 94.25 400 LYS A CA 1
ATOM 3170 C C . LYS A 1 400 ? 2.259 6.736 13.378 1.00 94.25 400 LYS A C 1
ATOM 3172 O O . LYS A 1 400 ? 3.437 6.384 13.378 1.00 94.25 400 LYS A O 1
ATOM 3177 N N . TYR A 1 401 ? 1.289 5.979 12.869 1.00 94.38 401 TYR A N 1
ATOM 3178 C CA . TYR A 1 401 ? 1.558 4.728 12.169 1.00 94.38 401 TYR A CA 1
ATOM 3179 C C . TYR A 1 401 ? 2.284 4.957 10.833 1.00 94.38 401 TYR A C 1
ATOM 3181 O O . TYR A 1 401 ? 3.252 4.254 10.542 1.00 94.38 401 TYR A O 1
ATOM 3189 N N . ALA A 1 402 ? 1.895 5.977 10.061 1.00 94.06 402 ALA A N 1
ATOM 3190 C CA . ALA A 1 402 ? 2.610 6.374 8.849 1.00 94.06 402 ALA A CA 1
ATOM 3191 C C . ALA A 1 402 ? 4.066 6.776 9.152 1.00 94.06 402 ALA A C 1
ATOM 3193 O O . ALA A 1 402 ? 4.978 6.284 8.488 1.00 94.06 402 ALA A O 1
ATOM 3194 N N . ASP A 1 403 ? 4.304 7.571 10.200 1.00 93.81 403 ASP A N 1
ATOM 3195 C CA . ASP A 1 403 ? 5.656 7.958 10.635 1.00 93.81 403 ASP A CA 1
ATOM 3196 C C . ASP A 1 403 ? 6.507 6.731 10.999 1.00 93.81 403 ASP A C 1
ATOM 3198 O O . ASP A 1 403 ? 7.676 6.620 10.615 1.00 93.81 403 ASP A O 1
ATOM 3202 N N . GLN A 1 404 ? 5.910 5.753 11.688 1.00 94.75 404 GLN A N 1
ATOM 3203 C CA . GLN A 1 404 ? 6.573 4.489 11.990 1.00 94.75 404 GLN A CA 1
ATOM 3204 C C . GLN A 1 404 ? 6.934 3.711 10.717 1.00 94.75 404 GLN A C 1
ATOM 3206 O O . GLN A 1 404 ? 7.993 3.078 10.670 1.00 94.75 404 GLN A O 1
ATOM 3211 N N . LEU A 1 405 ? 6.074 3.688 9.697 1.00 92.94 405 LEU A N 1
ATOM 3212 C CA . LEU A 1 405 ? 6.361 2.992 8.436 1.00 92.94 405 LEU A CA 1
ATOM 3213 C C . LEU A 1 405 ? 7.493 3.669 7.666 1.00 92.94 405 LEU A C 1
ATOM 3215 O O . LEU A 1 405 ? 8.393 2.979 7.185 1.00 92.94 405 LEU A O 1
ATOM 3219 N N . VAL A 1 406 ? 7.529 5.004 7.664 1.00 93.44 406 VAL A N 1
ATOM 3220 C CA . VAL A 1 406 ? 8.666 5.769 7.134 1.00 93.44 406 VAL A CA 1
ATOM 3221 C C . VAL A 1 406 ? 9.956 5.395 7.865 1.00 93.44 406 VAL A C 1
ATOM 3223 O O . VAL A 1 406 ? 10.969 5.150 7.209 1.00 93.44 406 VAL A O 1
ATOM 3226 N N . ALA A 1 407 ? 9.920 5.270 9.197 1.00 92.81 407 ALA A N 1
ATOM 3227 C CA . ALA A 1 407 ? 11.074 4.843 9.990 1.00 92.81 407 ALA A CA 1
ATOM 3228 C C . ALA A 1 407 ? 11.528 3.402 9.680 1.00 92.81 407 ALA A C 1
ATOM 3230 O O . ALA A 1 407 ? 12.721 3.113 9.737 1.00 92.81 407 ALA A O 1
ATOM 3231 N N . LYS A 1 408 ? 10.604 2.503 9.305 1.00 91.88 408 LYS A N 1
ATOM 3232 C CA . LYS A 1 408 ? 10.927 1.144 8.822 1.00 91.88 408 LYS A CA 1
ATOM 3233 C C . LYS A 1 408 ? 11.416 1.106 7.368 1.00 91.88 408 LYS A C 1
ATOM 3235 O O . LYS A 1 408 ? 11.900 0.068 6.928 1.00 91.88 408 LYS A O 1
ATOM 3240 N N . GLY A 1 409 ? 11.300 2.209 6.629 1.00 90.44 409 GLY A N 1
ATOM 3241 C CA . GLY A 1 409 ? 11.677 2.311 5.218 1.00 90.44 409 GLY A CA 1
ATOM 3242 C C . GLY A 1 409 ? 10.538 2.048 4.228 1.00 90.44 409 GLY A C 1
ATOM 3243 O O . GLY A 1 409 ? 10.736 2.246 3.030 1.00 90.44 409 GLY A O 1
ATOM 3244 N N . ASP A 1 410 ? 9.340 1.683 4.695 1.00 91.81 410 ASP A N 1
ATOM 3245 C CA . ASP A 1 410 ? 8.166 1.484 3.838 1.00 91.81 410 ASP A CA 1
ATOM 3246 C C . ASP A 1 410 ? 7.420 2.805 3.622 1.00 91.81 410 ASP A C 1
ATOM 3248 O O . ASP A 1 410 ? 6.379 3.107 4.212 1.00 91.81 410 ASP A O 1
ATOM 3252 N N . ARG A 1 411 ? 8.011 3.647 2.775 1.00 92.69 411 ARG A N 1
ATOM 3253 C CA . ARG A 1 411 ? 7.454 4.967 2.475 1.00 92.69 411 ARG A CA 1
ATOM 3254 C C . ARG A 1 411 ? 6.218 4.899 1.578 1.00 92.69 411 ARG A C 1
ATOM 3256 O O . ARG A 1 411 ? 5.421 5.831 1.598 1.00 92.69 411 ARG A O 1
ATOM 3263 N N . PHE A 1 412 ? 6.055 3.829 0.800 1.00 93.00 412 PHE A N 1
ATOM 3264 C CA . PHE A 1 412 ? 4.904 3.666 -0.086 1.00 93.00 412 PHE A CA 1
ATOM 3265 C C . PHE A 1 412 ? 3.626 3.437 0.725 1.00 93.00 412 PHE A C 1
ATOM 3267 O O . PHE A 1 412 ? 2.660 4.181 0.557 1.00 93.00 412 PHE A O 1
ATOM 3274 N N . ALA A 1 413 ? 3.650 2.504 1.682 1.00 93.00 413 ALA A N 1
ATOM 3275 C CA . ALA A 1 413 ? 2.520 2.288 2.583 1.00 93.00 413 ALA A CA 1
ATOM 3276 C C . ALA A 1 413 ? 2.174 3.556 3.388 1.00 93.00 413 ALA A C 1
ATOM 3278 O O . ALA A 1 413 ? 0.999 3.877 3.572 1.00 93.00 413 ALA A O 1
ATOM 3279 N N . ALA A 1 414 ? 3.184 4.332 3.801 1.00 94.69 414 ALA A N 1
ATOM 3280 C CA . ALA A 1 414 ? 2.968 5.617 4.465 1.00 94.69 414 ALA A CA 1
ATOM 3281 C C . ALA A 1 414 ? 2.245 6.644 3.567 1.00 94.69 414 ALA A C 1
ATOM 3283 O O . ALA A 1 414 ? 1.355 7.342 4.052 1.00 94.69 414 ALA A O 1
ATOM 3284 N N . ILE A 1 415 ? 2.565 6.718 2.265 1.00 95.12 415 ILE A N 1
ATOM 3285 C CA . ILE A 1 415 ? 1.858 7.596 1.309 1.00 95.12 415 ILE A CA 1
ATOM 3286 C C . ILE A 1 415 ? 0.384 7.188 1.224 1.00 95.12 415 ILE A C 1
ATOM 3288 O O . ILE A 1 415 ? -0.491 8.047 1.325 1.00 95.12 415 ILE A O 1
ATOM 3292 N N . LEU A 1 416 ? 0.104 5.887 1.095 1.00 95.50 416 LEU A N 1
ATOM 3293 C CA . LEU A 1 416 ? -1.268 5.379 1.036 1.00 95.50 416 LEU A CA 1
ATOM 3294 C C . LEU A 1 416 ? -2.059 5.721 2.301 1.00 95.50 416 LEU A C 1
ATOM 3296 O O . LEU A 1 416 ? -3.213 6.136 2.211 1.00 95.50 416 LEU A O 1
ATOM 3300 N N . ILE A 1 417 ? -1.437 5.609 3.478 1.00 94.88 417 ILE A N 1
ATOM 3301 C CA . ILE A 1 417 ? -2.080 5.988 4.739 1.00 94.88 417 ILE A CA 1
ATOM 3302 C C . ILE A 1 417 ? -2.392 7.482 4.765 1.00 94.88 417 ILE A C 1
ATOM 3304 O O . ILE A 1 417 ? -3.511 7.845 5.118 1.00 94.88 417 ILE A O 1
ATOM 3308 N N . LEU A 1 418 ? -1.462 8.351 4.365 1.00 94.56 418 LEU A N 1
ATOM 3309 C CA . LEU A 1 418 ? -1.717 9.795 4.324 1.00 94.56 418 LEU A CA 1
ATOM 3310 C C . LEU A 1 418 ? -2.875 10.140 3.379 1.00 94.56 418 LEU A C 1
ATOM 3312 O O . LEU A 1 418 ? -3.748 10.922 3.754 1.00 94.56 418 LEU A O 1
ATOM 3316 N N . ILE A 1 419 ? -2.934 9.499 2.208 1.00 95.06 419 ILE A N 1
ATOM 3317 C CA . ILE A 1 419 ? -4.065 9.624 1.278 1.00 95.06 419 ILE A CA 1
ATOM 3318 C C . ILE A 1 419 ? -5.362 9.140 1.942 1.00 95.06 419 ILE A C 1
ATOM 3320 O O . ILE A 1 419 ? -6.367 9.841 1.876 1.00 95.06 419 ILE A O 1
ATOM 3324 N N . SER A 1 420 ? -5.331 8.013 2.667 1.00 93.50 420 SER A N 1
ATOM 3325 C CA . SER A 1 420 ? -6.511 7.477 3.367 1.00 93.50 420 SER A CA 1
ATOM 3326 C C . SER A 1 420 ? -7.055 8.357 4.491 1.00 93.50 420 SER A C 1
ATOM 3328 O O . SER A 1 420 ? -8.188 8.204 4.942 1.00 93.50 420 SER A O 1
ATOM 3330 N N . GLN A 1 421 ? -6.227 9.272 4.981 1.00 92.38 421 GLN A N 1
ATOM 3331 C CA . GLN A 1 421 ? -6.602 10.247 5.994 1.00 92.38 421 GLN A CA 1
ATOM 3332 C C . GLN A 1 421 ? -6.947 11.615 5.381 1.00 92.38 421 GLN A C 1
ATOM 3334 O O . GLN A 1 421 ? -7.005 12.615 6.101 1.00 92.38 421 GLN A O 1
ATOM 3339 N N . SER A 1 422 ? -7.120 11.681 4.055 1.00 91.06 422 SER A N 1
ATOM 3340 C CA . SER A 1 422 ? -7.321 12.911 3.277 1.00 91.06 422 SER A CA 1
ATOM 3341 C C . SER A 1 422 ? -6.201 13.951 3.460 1.00 91.06 422 SER A C 1
ATOM 3343 O O . SER A 1 422 ? -6.385 15.136 3.186 1.00 91.06 422 SER A O 1
ATOM 3345 N N . GLN A 1 423 ? -5.008 13.529 3.901 1.00 92.88 423 GLN A N 1
ATOM 3346 C CA . GLN A 1 423 ? -3.824 14.376 4.096 1.00 92.88 423 GLN A CA 1
ATOM 3347 C C . GLN A 1 423 ? -2.988 14.445 2.806 1.00 92.88 423 GLN A C 1
ATOM 3349 O O . GLN A 1 423 ? -1.809 14.084 2.785 1.00 92.88 423 GLN A O 1
ATOM 3354 N N . PHE A 1 424 ? -3.604 14.910 1.714 1.00 93.88 424 PHE A N 1
ATOM 3355 C CA . PHE A 1 424 ? -2.967 14.979 0.391 1.00 93.88 424 PHE A CA 1
ATOM 3356 C C . PHE A 1 424 ? -1.721 15.871 0.363 1.00 93.88 424 PHE A C 1
ATOM 3358 O O . PHE A 1 424 ? -0.759 15.548 -0.327 1.00 93.88 424 PHE A O 1
ATOM 3365 N N . GLU A 1 425 ? -1.704 16.958 1.136 1.00 94.25 425 GLU A N 1
ATOM 3366 C CA . GLU A 1 425 ? -0.553 17.863 1.224 1.00 94.25 425 GLU A CA 1
ATOM 3367 C C . GLU A 1 425 ? 0.693 17.145 1.764 1.00 94.25 425 GLU A C 1
ATOM 3369 O O . GLU A 1 425 ? 1.727 17.128 1.103 1.00 94.25 425 GLU A O 1
ATOM 3374 N N . LYS A 1 426 ? 0.566 16.421 2.884 1.00 93.75 426 LYS A N 1
ATOM 3375 C CA . LYS A 1 426 ? 1.664 15.618 3.452 1.00 93.75 426 LYS A CA 1
ATOM 3376 C C . LYS A 1 426 ? 2.107 14.489 2.520 1.00 93.75 426 LYS A C 1
ATOM 3378 O O . LYS A 1 426 ? 3.295 14.182 2.431 1.00 93.75 426 LYS A O 1
ATOM 3383 N N . ALA A 1 427 ? 1.160 13.857 1.820 1.00 95.44 427 ALA A N 1
ATOM 3384 C CA . ALA A 1 427 ? 1.476 12.825 0.833 1.00 95.44 427 ALA A CA 1
ATOM 3385 C C . ALA A 1 427 ? 2.311 13.398 -0.329 1.00 95.44 427 ALA A C 1
ATOM 3387 O O . ALA A 1 427 ? 3.298 12.789 -0.744 1.00 95.44 427 ALA A O 1
ATOM 3388 N N . LEU A 1 428 ? 1.957 14.593 -0.811 1.00 95.62 428 LEU A N 1
ATOM 3389 C CA . LEU A 1 428 ? 2.683 15.312 -1.858 1.00 95.62 428 LEU A CA 1
ATOM 3390 C C . LEU A 1 428 ? 4.061 15.795 -1.392 1.00 95.62 428 LEU A C 1
ATOM 3392 O O . LEU A 1 428 ? 5.028 15.631 -2.132 1.00 95.62 428 LEU A O 1
ATOM 3396 N N . GLU A 1 429 ? 4.186 16.314 -0.169 1.00 94.62 429 GLU A N 1
ATOM 3397 C CA . GLU A 1 429 ? 5.483 16.655 0.436 1.00 94.62 429 GLU A CA 1
ATOM 3398 C C . GLU A 1 429 ? 6.406 15.434 0.501 1.00 94.62 429 GLU A C 1
ATOM 3400 O O . GLU A 1 429 ? 7.582 15.505 0.142 1.00 94.62 429 GLU A O 1
ATOM 3405 N N . MET A 1 430 ? 5.872 14.279 0.906 1.00 93.94 430 MET A N 1
ATOM 3406 C CA . MET A 1 430 ? 6.643 13.043 0.973 1.00 93.94 430 MET A CA 1
ATOM 3407 C C . MET A 1 430 ? 7.079 12.547 -0.413 1.00 93.94 430 MET A C 1
ATOM 3409 O O . MET A 1 430 ? 8.222 12.111 -0.564 1.00 93.94 430 MET A O 1
ATOM 3413 N N . LEU A 1 431 ? 6.214 12.642 -1.427 1.00 94.19 431 LEU A N 1
ATOM 3414 C CA . LEU A 1 431 ? 6.560 12.325 -2.819 1.00 94.19 431 LEU A CA 1
ATOM 3415 C C . LEU A 1 431 ? 7.623 13.280 -3.381 1.00 94.19 431 LEU A C 1
ATOM 3417 O O . LEU A 1 431 ? 8.564 12.839 -4.047 1.00 94.19 431 LEU A O 1
ATOM 3421 N N . TYR A 1 432 ? 7.507 14.572 -3.069 1.00 93.75 432 TYR A N 1
ATOM 3422 C CA . TYR A 1 432 ? 8.474 15.600 -3.443 1.00 93.75 432 TYR A CA 1
ATOM 3423 C C . TYR A 1 432 ? 9.853 15.324 -2.824 1.00 93.75 432 TYR A C 1
ATOM 3425 O O . TYR A 1 432 ? 10.853 15.268 -3.541 1.00 93.75 432 TYR A O 1
ATOM 3433 N N . ASN A 1 433 ? 9.902 15.019 -1.524 1.00 92.62 433 ASN A N 1
ATOM 3434 C CA . ASN A 1 433 ? 11.134 14.676 -0.803 1.00 92.62 433 ASN A CA 1
ATOM 3435 C C . ASN A 1 433 ? 11.794 13.376 -1.300 1.00 92.62 433 ASN A C 1
ATOM 3437 O O . ASN A 1 433 ? 12.990 13.171 -1.110 1.00 92.62 433 ASN A O 1
ATOM 3441 N N . GLN A 1 434 ? 11.032 12.480 -1.933 1.00 91.06 434 GLN A N 1
ATOM 3442 C CA . GLN A 1 434 ? 11.548 11.256 -2.557 1.00 91.06 434 GLN A CA 1
ATOM 3443 C C . GLN A 1 434 ? 11.996 11.448 -4.011 1.00 91.06 434 GLN A C 1
ATOM 3445 O O . GLN A 1 434 ? 12.400 10.477 -4.650 1.00 91.06 434 GLN A O 1
ATOM 3450 N N . HIS A 1 435 ? 11.914 12.669 -4.547 1.00 90.00 435 HIS A N 1
ATOM 3451 C CA . HIS A 1 435 ? 12.180 12.979 -5.953 1.00 90.00 435 HIS A CA 1
ATOM 3452 C C . HIS A 1 435 ? 11.309 12.176 -6.941 1.00 90.00 435 HIS A C 1
ATOM 3454 O O . HIS A 1 435 ? 11.694 11.959 -8.092 1.00 90.00 435 HIS A O 1
ATOM 3460 N N . GLN A 1 436 ? 10.105 11.758 -6.530 1.00 91.12 436 GLN A N 1
ATOM 3461 C CA . GLN A 1 436 ? 9.133 11.088 -7.404 1.00 91.12 436 GLN A CA 1
ATOM 3462 C C . GLN A 1 436 ? 8.294 12.115 -8.179 1.00 91.12 436 GLN A C 1
ATOM 3464 O O . GLN A 1 436 ? 7.071 12.179 -8.060 1.00 91.12 436 GLN A O 1
ATOM 3469 N N . VAL A 1 437 ? 8.971 12.932 -8.988 1.00 93.00 437 VAL A N 1
ATOM 3470 C CA . VAL A 1 437 ? 8.413 14.136 -9.630 1.00 93.00 437 VAL A CA 1
ATOM 3471 C C . VAL A 1 437 ? 7.166 13.847 -10.475 1.00 93.00 437 VAL A C 1
ATOM 3473 O O . VAL A 1 437 ? 6.167 14.560 -10.372 1.00 93.00 437 VAL A O 1
ATOM 3476 N N . LEU A 1 438 ? 7.202 12.785 -11.289 1.00 94.12 438 LEU A N 1
ATOM 3477 C CA . LEU A 1 438 ? 6.106 12.424 -12.198 1.00 94.12 438 LEU A CA 1
ATOM 3478 C C . LEU A 1 438 ? 4.834 12.028 -11.436 1.00 94.12 438 LEU A C 1
ATOM 3480 O O . LEU A 1 438 ? 3.758 12.533 -11.742 1.00 94.12 438 LEU A O 1
ATOM 3484 N N . ILE A 1 439 ? 4.962 11.176 -10.415 1.00 94.31 439 ILE A N 1
ATOM 3485 C CA . ILE A 1 439 ? 3.830 10.726 -9.592 1.00 94.31 439 ILE A CA 1
ATOM 3486 C C . ILE A 1 439 ? 3.285 11.893 -8.763 1.00 94.31 439 ILE A C 1
ATOM 3488 O O . ILE A 1 439 ? 2.074 12.104 -8.740 1.00 94.31 439 ILE A O 1
ATOM 3492 N N . ALA A 1 440 ? 4.167 12.692 -8.147 1.00 95.44 440 ALA A N 1
ATOM 3493 C CA . ALA A 1 440 ? 3.779 13.882 -7.387 1.00 95.44 440 ALA A CA 1
ATOM 3494 C C . ALA A 1 440 ? 2.955 14.854 -8.241 1.00 95.44 440 ALA A C 1
ATOM 3496 O O . ALA A 1 440 ? 1.936 15.374 -7.795 1.00 95.44 440 ALA A O 1
ATOM 3497 N N . SER A 1 441 ? 3.367 15.053 -9.493 1.00 94.50 441 SER A N 1
ATOM 3498 C CA . SER A 1 441 ? 2.694 15.954 -10.424 1.00 94.50 441 SER A CA 1
ATOM 3499 C C . SER A 1 441 ? 1.341 15.416 -10.881 1.00 94.50 441 SER A C 1
ATOM 3501 O O . SER A 1 441 ? 0.365 16.159 -10.880 1.00 94.50 441 SER A O 1
ATOM 3503 N N . LEU A 1 442 ? 1.246 14.126 -11.218 1.00 95.69 442 LEU A N 1
ATOM 3504 C CA . LEU A 1 442 ? -0.034 13.501 -11.569 1.00 95.69 442 LEU A CA 1
ATOM 3505 C C . LEU A 1 442 ? -1.018 13.542 -10.392 1.00 95.69 442 LEU A C 1
ATOM 3507 O O . LEU A 1 442 ? -2.208 13.807 -10.590 1.00 95.69 442 LEU A O 1
ATOM 3511 N N . LEU A 1 443 ? -0.533 13.311 -9.166 1.00 96.06 443 LEU A N 1
ATOM 3512 C CA . LEU A 1 443 ? -1.368 13.355 -7.967 1.00 96.06 443 LEU A CA 1
ATOM 3513 C C . LEU A 1 443 ? -1.829 14.789 -7.701 1.00 96.06 443 LEU A C 1
ATOM 3515 O O . LEU A 1 443 ? -3.009 15.011 -7.456 1.00 96.06 443 LEU A O 1
ATOM 3519 N N . LEU A 1 444 ? -0.935 15.771 -7.843 1.00 94.44 444 LEU A N 1
ATOM 3520 C CA . LEU A 1 444 ? -1.267 17.187 -7.716 1.00 94.44 444 LEU A CA 1
ATOM 3521 C C . LEU A 1 444 ? -2.318 17.632 -8.747 1.00 94.44 444 LEU A C 1
ATOM 3523 O O . LEU A 1 444 ? -3.299 18.278 -8.379 1.00 94.44 444 LEU A O 1
ATOM 3527 N N . MET A 1 445 ? -2.155 17.259 -10.020 1.00 93.25 445 MET A N 1
ATOM 3528 C CA . MET A 1 445 ? -3.137 17.552 -11.071 1.00 93.25 445 MET A CA 1
ATOM 3529 C C . MET A 1 445 ? -4.499 16.913 -10.762 1.00 93.25 445 MET A C 1
ATOM 3531 O O . MET A 1 445 ? -5.543 17.534 -10.966 1.00 93.25 445 MET A O 1
ATOM 3535 N N . SER A 1 446 ? -4.497 15.696 -10.212 1.00 94.44 446 SER A N 1
ATOM 3536 C CA . SER A 1 446 ? -5.715 15.015 -9.765 1.00 94.44 446 SER A CA 1
ATOM 3537 C C . SER A 1 446 ? -6.371 15.757 -8.595 1.00 94.44 446 SER A C 1
ATOM 3539 O O . SER A 1 446 ? -7.560 16.061 -8.647 1.00 94.44 446 SER A O 1
ATOM 3541 N N . CYS A 1 447 ? -5.606 16.165 -7.583 1.00 93.62 447 CYS A N 1
ATOM 3542 C CA . CYS A 1 447 ? -6.111 16.978 -6.477 1.00 93.62 447 CYS A CA 1
ATOM 3543 C C . CYS A 1 447 ? -6.733 18.302 -6.955 1.00 93.62 447 CYS A C 1
ATOM 3545 O O . CYS A 1 447 ? -7.782 18.703 -6.454 1.00 93.62 447 CYS A O 1
ATOM 3547 N N . GLN A 1 448 ? -6.132 18.962 -7.952 1.00 91.25 448 GLN A N 1
ATOM 3548 C CA . GLN A 1 448 ? -6.680 20.185 -8.549 1.00 91.25 448 GLN A CA 1
ATOM 3549 C C . GLN A 1 448 ? -8.006 19.934 -9.278 1.00 91.25 448 GLN A C 1
ATOM 3551 O O . GLN A 1 448 ? -8.933 20.733 -9.135 1.00 91.25 448 GLN A O 1
ATOM 3556 N N . HIS A 1 449 ? -8.124 18.818 -10.005 1.00 90.62 449 HIS A N 1
ATOM 3557 C CA . HIS A 1 449 ? -9.365 18.408 -10.668 1.00 90.62 449 HIS A CA 1
ATOM 3558 C C . HIS A 1 449 ? -10.515 18.213 -9.663 1.00 90.62 449 HIS A C 1
ATOM 3560 O O . HIS A 1 449 ? -11.607 18.744 -9.860 1.00 90.62 449 HIS A O 1
ATOM 3566 N N . TYR A 1 450 ? -10.248 17.535 -8.542 1.00 89.81 450 TYR A N 1
ATOM 3567 C CA . TYR A 1 450 ? -11.221 17.303 -7.464 1.00 89.81 450 TYR A CA 1
ATOM 3568 C C . TYR A 1 450 ? -11.334 18.469 -6.458 1.00 89.81 450 TYR A C 1
ATOM 3570 O O . TYR A 1 450 ? -12.064 18.366 -5.475 1.00 89.81 450 TYR A O 1
ATOM 3578 N N . ARG A 1 451 ? -10.661 19.603 -6.714 1.00 88.88 451 ARG A N 1
ATOM 3579 C CA . ARG A 1 451 ? -10.683 20.829 -5.887 1.00 88.88 451 ARG A CA 1
ATOM 3580 C C . ARG A 1 451 ? -10.239 20.623 -4.433 1.00 88.88 451 ARG A C 1
ATOM 3582 O O . ARG A 1 451 ? -10.712 21.317 -3.533 1.00 88.88 451 ARG A O 1
ATOM 3589 N N . VAL A 1 452 ? -9.304 19.705 -4.207 1.00 89.50 452 VAL A N 1
ATOM 3590 C CA . VAL A 1 452 ? -8.647 19.532 -2.906 1.00 89.50 452 VAL A CA 1
ATOM 3591 C C . VAL A 1 452 ? -7.752 20.741 -2.631 1.00 89.50 452 VAL A C 1
ATOM 3593 O O . VAL A 1 452 ? -7.002 21.183 -3.504 1.00 89.50 452 VAL A O 1
ATOM 3596 N N . ASN A 1 453 ? -7.836 21.289 -1.419 1.00 88.56 453 ASN A N 1
ATOM 3597 C CA . ASN A 1 453 ? -7.038 22.445 -1.024 1.00 88.56 453 ASN A CA 1
ATOM 3598 C C . ASN A 1 453 ? -5.576 22.034 -0.790 1.00 88.56 453 ASN A C 1
ATOM 3600 O O . ASN A 1 453 ? -5.309 21.153 0.025 1.00 88.56 453 ASN A O 1
ATOM 3604 N N . ILE A 1 454 ? -4.643 22.664 -1.503 1.00 91.56 454 ILE A N 1
ATOM 3605 C CA . ILE A 1 454 ? -3.195 22.434 -1.392 1.00 91.56 454 ILE A CA 1
ATOM 3606 C C . ILE A 1 454 ? -2.509 23.797 -1.374 1.00 91.56 454 ILE A C 1
ATOM 3608 O O . ILE A 1 454 ? -2.885 24.682 -2.148 1.00 91.56 454 ILE A O 1
ATOM 3612 N N . SER A 1 455 ? -1.497 23.973 -0.520 1.00 91.44 455 SER A N 1
ATOM 3613 C CA . SER A 1 455 ? -0.764 25.235 -0.439 1.00 91.44 455 SER A CA 1
ATOM 3614 C C . SER A 1 455 ? -0.108 25.620 -1.768 1.00 91.44 455 SER A C 1
ATOM 3616 O O . SER A 1 455 ? 0.548 24.820 -2.437 1.00 91.44 455 SER A O 1
ATOM 3618 N N . HIS A 1 456 ? -0.230 26.898 -2.135 1.00 88.38 456 HIS A N 1
ATOM 3619 C CA . HIS A 1 456 ? 0.380 27.439 -3.353 1.00 88.38 456 HIS A CA 1
ATOM 3620 C C . HIS A 1 456 ? 1.903 27.239 -3.395 1.00 88.38 456 HIS A C 1
ATOM 3622 O O . HIS A 1 456 ? 2.463 27.009 -4.465 1.00 88.38 456 HIS A O 1
ATOM 3628 N N . HIS A 1 457 ? 2.569 27.268 -2.236 1.00 90.44 457 HIS A N 1
ATOM 3629 C CA . HIS A 1 457 ? 4.005 27.011 -2.133 1.00 90.44 457 HIS A CA 1
ATOM 3630 C C . HIS A 1 457 ? 4.375 25.601 -2.606 1.00 90.44 457 HIS A C 1
ATOM 3632 O O . HIS A 1 457 ? 5.297 25.454 -3.409 1.00 90.44 457 HIS A O 1
ATOM 3638 N N . LEU A 1 458 ? 3.633 24.578 -2.168 1.00 91.81 458 LEU A N 1
ATOM 3639 C CA . LEU A 1 458 ? 3.881 23.195 -2.568 1.00 91.81 458 LEU A CA 1
ATOM 3640 C C . LEU A 1 458 ? 3.542 22.958 -4.044 1.00 91.81 458 LEU A C 1
ATOM 3642 O O . LEU A 1 458 ? 4.303 22.293 -4.745 1.00 91.81 458 LEU A O 1
ATOM 3646 N N . ILE A 1 459 ? 2.448 23.554 -4.535 1.00 91.88 459 ILE A N 1
ATOM 3647 C CA . ILE A 1 459 ? 2.075 23.514 -5.959 1.00 91.88 459 ILE A CA 1
ATOM 3648 C C . ILE A 1 459 ? 3.237 24.022 -6.821 1.00 91.88 459 ILE A C 1
ATOM 3650 O O . ILE A 1 459 ? 3.679 23.335 -7.743 1.00 91.88 459 ILE A O 1
ATOM 3654 N N . ASN A 1 460 ? 3.765 25.202 -6.485 1.00 90.31 460 ASN A N 1
ATOM 3655 C CA . ASN A 1 460 ? 4.854 25.829 -7.226 1.00 90.31 460 ASN A CA 1
ATOM 3656 C C . ASN A 1 460 ? 6.153 25.019 -7.136 1.00 90.31 460 ASN A C 1
ATOM 3658 O O . ASN A 1 460 ? 6.840 24.881 -8.146 1.00 90.31 460 ASN A O 1
ATOM 3662 N N . ALA A 1 461 ? 6.480 24.446 -5.975 1.00 91.69 461 ALA A N 1
ATOM 3663 C CA . ALA A 1 461 ? 7.662 23.598 -5.813 1.00 91.69 461 ALA A CA 1
ATOM 3664 C C . ALA A 1 461 ? 7.596 22.333 -6.692 1.00 91.69 461 ALA A C 1
ATOM 3666 O O . ALA A 1 461 ? 8.552 22.026 -7.408 1.00 91.69 461 ALA A O 1
ATOM 3667 N N . ILE A 1 462 ? 6.456 21.630 -6.697 1.00 93.19 462 ILE A N 1
ATOM 3668 C CA . ILE A 1 462 ? 6.275 20.401 -7.488 1.00 93.19 462 ILE A CA 1
ATOM 3669 C C . ILE A 1 462 ? 6.314 20.709 -8.984 1.00 93.19 462 ILE A C 1
ATOM 3671 O O . ILE A 1 462 ? 7.021 20.034 -9.730 1.00 93.19 462 ILE A O 1
ATOM 3675 N N . TYR A 1 463 ? 5.605 21.749 -9.427 1.00 93.00 463 TYR A N 1
ATOM 3676 C CA . TYR A 1 463 ? 5.599 22.139 -10.835 1.00 93.00 463 TYR A CA 1
ATOM 3677 C C . TYR A 1 463 ? 6.943 22.691 -11.314 1.00 93.00 463 TYR A C 1
ATOM 3679 O O . TYR A 1 463 ? 7.335 22.392 -12.440 1.00 93.00 463 TYR A O 1
ATOM 3687 N N . SER A 1 464 ? 7.696 23.399 -10.468 1.00 90.31 464 SER A N 1
ATOM 3688 C CA . SER A 1 464 ? 9.068 23.809 -10.805 1.00 90.31 464 SER A CA 1
ATOM 3689 C C . SER A 1 464 ? 9.976 22.590 -10.981 1.00 90.31 464 SER A C 1
ATOM 3691 O O . SER A 1 464 ? 10.665 22.475 -11.990 1.00 90.31 464 SER A O 1
ATOM 3693 N N . SER A 1 465 ? 9.897 21.615 -10.067 1.00 92.19 465 SER A N 1
ATOM 3694 C CA . SER A 1 465 ? 10.643 20.357 -10.192 1.00 92.19 465 SER A CA 1
ATOM 3695 C C . SER A 1 465 ? 10.243 19.552 -11.437 1.00 92.19 465 SER A C 1
ATOM 3697 O O . SER A 1 465 ? 11.105 18.963 -12.093 1.00 92.19 465 SER A O 1
ATOM 3699 N N . LEU A 1 466 ? 8.955 19.552 -11.805 1.00 92.62 466 LEU A N 1
ATOM 3700 C CA . LEU A 1 466 ? 8.484 18.940 -13.048 1.00 92.62 466 LEU A CA 1
ATOM 3701 C C . LEU A 1 466 ? 9.037 19.663 -14.277 1.00 92.62 466 LEU A C 1
ATOM 3703 O O . LEU A 1 466 ? 9.473 19.000 -15.216 1.00 92.62 466 LEU A O 1
ATOM 3707 N N . MET A 1 467 ? 9.053 20.995 -14.273 1.00 91.25 467 MET A N 1
ATOM 3708 C CA . MET A 1 467 ? 9.625 21.792 -15.357 1.00 91.25 467 MET A CA 1
ATOM 3709 C C . MET A 1 467 ? 11.103 21.448 -15.575 1.00 91.25 467 MET A C 1
ATOM 3711 O O . MET A 1 467 ? 11.493 21.137 -16.701 1.00 91.25 467 MET A O 1
ATOM 3715 N N . ASP A 1 468 ? 11.898 21.421 -14.503 1.00 91.12 468 ASP A N 1
ATOM 3716 C CA . ASP A 1 468 ? 13.320 21.066 -14.559 1.00 91.12 468 ASP A CA 1
ATOM 3717 C C . ASP A 1 468 ? 13.521 19.641 -15.091 1.00 91.12 468 ASP A C 1
ATOM 3719 O O . ASP A 1 468 ? 14.370 19.398 -15.956 1.00 91.12 468 ASP A O 1
ATOM 3723 N N . TYR A 1 469 ? 12.688 18.696 -14.641 1.00 92.19 469 TYR A N 1
ATOM 3724 C CA . TYR A 1 469 ? 12.706 17.325 -15.143 1.00 92.19 469 TYR A CA 1
ATOM 3725 C C . TYR A 1 469 ? 12.402 17.262 -16.648 1.00 92.19 469 TYR A C 1
ATOM 3727 O O . TYR A 1 469 ? 13.156 16.641 -17.400 1.00 92.19 469 TYR A O 1
ATOM 3735 N N . LEU A 1 470 ? 11.337 17.921 -17.111 1.00 90.31 470 LEU A N 1
ATOM 3736 C CA . LEU A 1 470 ? 10.935 17.921 -18.522 1.00 90.31 470 LEU A CA 1
ATOM 3737 C C . LEU A 1 470 ? 12.007 18.548 -19.423 1.00 90.31 470 LEU A C 1
ATOM 3739 O O . LEU A 1 470 ? 12.302 17.999 -20.488 1.00 90.31 470 LEU A O 1
ATOM 3743 N N . LEU A 1 471 ? 12.640 19.639 -18.976 1.00 89.94 471 LEU A N 1
ATOM 3744 C CA . LEU 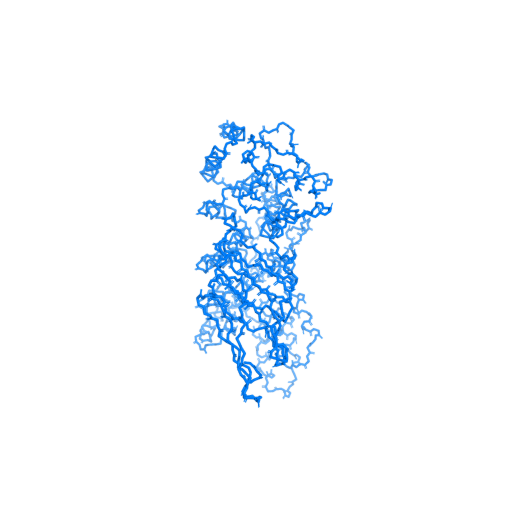A 1 471 ? 13.759 20.272 -19.678 1.00 89.94 471 LEU A CA 1
ATOM 3745 C C . LEU A 1 471 ? 14.979 19.351 -19.754 1.00 89.94 471 LEU A C 1
ATOM 3747 O O . LEU A 1 471 ? 15.562 19.215 -20.828 1.00 89.94 471 LEU A O 1
ATOM 3751 N N . SER A 1 472 ? 15.327 18.668 -18.657 1.00 89.69 472 SER A N 1
ATOM 3752 C CA . SER A 1 472 ? 16.461 17.728 -18.627 1.00 89.69 472 SER A CA 1
ATOM 3753 C C . SER A 1 472 ? 16.290 16.549 -19.591 1.00 89.69 472 SER A C 1
ATOM 3755 O O . SER A 1 472 ? 17.261 15.992 -20.098 1.00 89.69 472 SER A O 1
ATOM 3757 N N . VAL A 1 473 ? 15.038 16.178 -19.855 1.00 87.12 473 VAL A N 1
ATOM 3758 C CA . VAL A 1 473 ? 14.660 15.049 -20.702 1.00 87.12 473 VAL A CA 1
ATOM 3759 C C . VAL A 1 473 ? 14.421 15.474 -22.165 1.00 87.12 473 VAL A C 1
ATOM 3761 O O . VAL A 1 473 ? 14.267 14.618 -23.034 1.00 87.12 473 VAL A O 1
ATOM 3764 N N . GLY A 1 474 ? 14.442 16.778 -22.462 1.00 85.56 474 GLY A N 1
ATOM 3765 C CA . GLY A 1 474 ? 14.268 17.324 -23.814 1.00 85.56 474 GLY A CA 1
ATOM 3766 C C . GLY A 1 474 ? 12.810 17.516 -24.247 1.00 85.56 474 GLY A C 1
ATOM 3767 O O . GLY A 1 474 ? 12.554 17.827 -25.410 1.00 85.56 474 GLY A O 1
ATOM 3768 N N . ASN A 1 475 ? 11.841 17.376 -23.334 1.00 88.06 475 ASN A N 1
ATOM 3769 C CA . ASN A 1 475 ? 10.430 17.642 -23.624 1.00 88.06 475 ASN A CA 1
ATOM 3770 C C . ASN A 1 475 ? 10.110 19.134 -23.427 1.00 88.06 475 ASN A C 1
ATOM 3772 O O . ASN A 1 475 ? 9.495 19.561 -22.446 1.00 88.06 475 ASN A O 1
ATOM 3776 N N . HIS A 1 476 ? 10.574 19.949 -24.374 1.00 87.69 476 HIS A N 1
ATOM 3777 C CA . HIS A 1 476 ? 10.424 21.404 -24.318 1.00 87.69 476 HIS A CA 1
ATOM 3778 C C . HIS A 1 476 ? 8.974 21.875 -24.500 1.00 87.69 476 HIS A C 1
ATOM 3780 O O . HIS A 1 476 ? 8.617 22.935 -23.991 1.00 87.69 476 HIS A O 1
ATOM 3786 N N . GLU A 1 477 ? 8.138 21.119 -25.216 1.00 86.62 477 GLU A N 1
ATOM 3787 C CA . GLU A 1 477 ? 6.730 21.475 -25.444 1.00 86.62 477 GLU A CA 1
ATOM 3788 C C . GLU A 1 477 ? 5.913 21.332 -24.149 1.00 86.62 477 GLU A C 1
ATOM 3790 O O . GLU A 1 477 ? 5.206 22.266 -23.769 1.00 86.62 477 GLU A O 1
ATOM 3795 N N . ALA A 1 478 ? 6.096 20.231 -23.409 1.00 87.25 478 ALA A N 1
ATOM 3796 C CA . ALA A 1 478 ? 5.472 20.041 -22.100 1.00 87.25 478 ALA A CA 1
ATOM 3797 C C . ALA A 1 478 ? 5.933 21.080 -21.070 1.00 87.25 478 ALA A C 1
ATOM 3799 O O . ALA A 1 478 ? 5.119 21.577 -20.288 1.00 87.25 478 ALA A O 1
ATOM 3800 N N . ALA A 1 479 ? 7.223 21.434 -21.080 1.00 87.19 479 ALA A N 1
ATOM 3801 C CA . ALA A 1 479 ? 7.769 22.454 -20.188 1.00 87.19 479 ALA A CA 1
ATOM 3802 C C . ALA A 1 479 ? 7.167 23.844 -20.467 1.00 87.19 479 ALA A C 1
ATOM 3804 O O . ALA A 1 479 ? 6.794 24.546 -19.530 1.00 87.19 479 ALA A O 1
ATOM 3805 N N . ARG A 1 480 ? 7.004 24.226 -21.744 1.00 86.06 480 ARG A N 1
ATOM 3806 C CA . ARG A 1 480 ? 6.338 25.487 -22.122 1.00 86.06 480 ARG A CA 1
ATOM 3807 C C . ARG A 1 480 ? 4.870 25.501 -21.716 1.00 86.06 480 ARG A C 1
ATOM 3809 O O . ARG A 1 480 ? 4.445 26.455 -21.079 1.00 86.06 480 ARG A O 1
ATOM 3816 N N . GLY A 1 481 ? 4.129 24.428 -22.005 1.00 84.06 481 GLY A N 1
ATOM 3817 C CA . GLY A 1 481 ? 2.720 24.333 -21.613 1.00 84.06 481 GLY A CA 1
ATOM 3818 C C . GLY A 1 481 ? 2.521 24.465 -20.099 1.00 84.06 481 GLY A C 1
ATOM 3819 O O . GLY A 1 481 ? 1.550 25.066 -19.650 1.00 84.06 481 GLY A O 1
ATOM 3820 N N . LEU A 1 482 ? 3.470 23.963 -19.305 1.00 85.12 482 LEU A N 1
ATOM 3821 C CA . LEU A 1 482 ? 3.439 24.086 -17.851 1.00 85.12 482 LEU A CA 1
ATOM 3822 C C . LEU A 1 482 ? 3.805 25.501 -17.383 1.00 85.12 482 LEU A C 1
ATOM 3824 O O . LEU A 1 482 ? 3.161 26.028 -16.480 1.00 85.12 482 LEU A O 1
ATOM 3828 N N . ALA A 1 483 ? 4.782 26.146 -18.025 1.00 80.75 483 ALA A N 1
ATOM 3829 C CA . ALA A 1 483 ? 5.113 27.547 -17.768 1.00 80.75 483 ALA A CA 1
ATOM 3830 C C . ALA A 1 483 ? 3.937 28.491 -18.080 1.00 80.75 483 ALA A C 1
ATOM 3832 O O . ALA A 1 483 ? 3.722 29.461 -17.356 1.00 80.75 483 ALA A O 1
ATOM 3833 N N . ASP A 1 484 ? 3.151 28.190 -19.115 1.00 79.00 484 ASP A N 1
ATOM 3834 C CA . ASP A 1 484 ? 1.939 28.942 -19.450 1.00 79.00 484 ASP A CA 1
ATOM 3835 C C . ASP A 1 484 ? 0.815 28.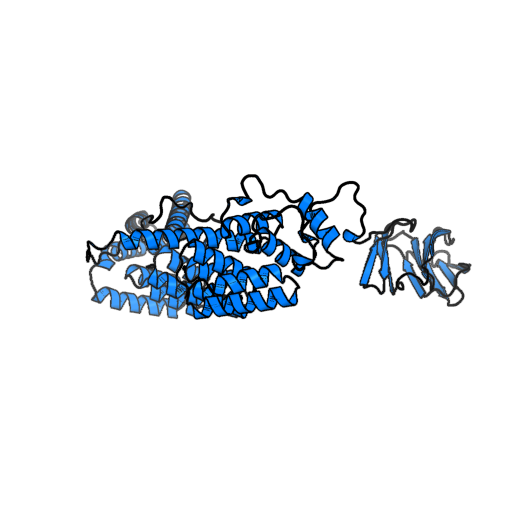694 -18.427 1.00 79.00 484 ASP A C 1
ATOM 3837 O O . ASP A 1 484 ? 0.126 29.632 -18.027 1.00 79.00 484 ASP A O 1
ATOM 3841 N N . GLN A 1 485 ? 0.671 27.464 -17.919 1.00 72.81 485 GLN A N 1
ATOM 3842 C CA . GLN A 1 485 ? -0.267 27.148 -16.830 1.00 72.81 485 GLN A CA 1
ATOM 3843 C C . GLN A 1 485 ? 0.099 27.825 -15.502 1.00 72.81 485 GLN A C 1
ATOM 3845 O O . GLN A 1 485 ? -0.790 28.259 -14.769 1.00 72.81 485 GLN A O 1
ATOM 3850 N N . LEU A 1 486 ? 1.391 27.958 -15.195 1.00 67.62 486 LEU A N 1
ATOM 3851 C CA . LEU A 1 486 ? 1.867 28.680 -14.011 1.00 67.62 486 LEU A CA 1
ATOM 3852 C C . LEU A 1 486 ? 1.559 30.189 -14.072 1.00 67.62 486 LEU A C 1
ATOM 3854 O O . LEU A 1 486 ? 1.488 30.828 -13.028 1.00 67.62 486 LEU A O 1
ATOM 3858 N N . LYS A 1 487 ? 1.307 30.745 -15.267 1.00 61.59 487 LYS A N 1
ATOM 3859 C CA . LYS A 1 487 ? 0.873 32.139 -15.485 1.00 61.59 487 LYS A CA 1
ATOM 3860 C C . LYS A 1 487 ? -0.654 32.334 -15.464 1.00 61.59 487 LYS A C 1
ATOM 3862 O O . LYS A 1 487 ? -1.122 33.430 -15.749 1.00 61.59 487 LYS A O 1
ATOM 3867 N N . LEU A 1 488 ? -1.442 31.297 -15.152 1.00 44.22 488 LEU A N 1
ATOM 3868 C CA . LEU A 1 488 ? -2.917 31.313 -15.210 1.00 44.22 488 LEU A CA 1
ATOM 3869 C C . LEU A 1 488 ? -3.621 31.304 -13.837 1.00 44.22 488 LEU A C 1
ATOM 3871 O O . LEU A 1 488 ? -4.798 30.956 -13.742 1.00 44.22 488 LEU A O 1
ATOM 3875 N N . LYS A 1 489 ? -2.934 31.722 -12.769 1.00 38.50 489 LYS A N 1
ATOM 3876 C CA . LYS A 1 489 ? -3.557 32.070 -11.477 1.00 38.50 489 LYS A CA 1
ATOM 3877 C C . LYS A 1 489 ? -2.875 33.283 -10.829 1.00 38.50 489 LYS A C 1
ATOM 3879 O O . LYS A 1 489 ? -2.422 33.182 -9.690 1.00 38.50 489 LYS A O 1
ATOM 3884 N N . GLU A 1 490 ? -2.777 34.392 -11.560 1.00 31.48 490 GLU A N 1
ATOM 3885 C CA . GLU A 1 490 ? -2.684 35.721 -10.928 1.00 31.48 490 GLU A CA 1
ATOM 3886 C C . GLU A 1 490 ? -4.085 36.288 -10.693 1.00 31.48 490 GLU A C 1
ATOM 3888 O O . GLU A 1 490 ? -4.934 36.153 -11.608 1.00 31.48 490 GLU A O 1
#

Organism: Triatoma infestans (NCBI:txid30076)

Sequence (490 aa):
KANQIVQGDSDGSLSMWDLKARSSKQVNTNRGAIRYLRFAPGKINLKLIILYADGLDIANLKQNTYEKISQLKWGRENSRIVDVDWANANYPVIATEDGWIRVLDISLTKSSSPIQQYQFKDVIRCPSLLPPKLLSKMHFLLCTQYWKLVPSYEVFSAKDGISEQDLPNVNAQLKLLNLGPGFADLNIAEKCLRVSRALGDWYGVDLWTVAIYYLEVAAAETNSSKQQTSVKSETTSVDLKRTNKYPHIEPLDTCYDYLADPYSYQKLQLERVSVHEWKRGDYKHTQNVVEKLVLLGEMDRAVQLLLETDIDNPNYYSDAIKACLVATIQKTGAAQSTIKLVATNLIANGKIWEGVQLLCLIGKGLDGCRYLVSYGMWESAVWLAKSVLLPAETLEVMIKYADQLVAKGDRFAAILILISQSQFEKALEMLYNQHQVLIASLLLMSCQHYRVNISHHLINAIYSSLMDYLLSVGNHEAARGLADQLKLKE

Nearest PDB structures (foldseek):
  8z9m-assembly1_D  TM=6.754E-01  e=4.587E-30  Homo sapiens
  8z9m-assembly1_B  TM=6.784E-01  e=7.730E-29  Homo sapiens
  8xfb-assembly1_B  TM=6.733E-01  e=1.202E-28  Homo sapiens
  8xfb-assembly1_D  TM=9.580E-01  e=2.102E-09  Homo sapiens
  7dco-assembly1_3  TM=6.601E-01  e=1.154E+00  Saccharomyces cerevisiae

Mean predicted aligned error: 13.61 Å

Radius of gyration: 34.57 Å; Cα contacts (8 Å, |Δi|>4): 651; chains: 1; bounding box: 78×88×74 Å

Secondary structure (DSSP, 8-state):
-TTEEEEE-TTSEEEEEETTTTEEEEEE-SSS-EEEEEEPSSTT--EEEEEETTEEEEEE-GGG--EEEEEEE--TTSPPEEEEEEEETTEEEEEETTS-EEEBPTTSS-B---GGG---SS----GGGS-HHHHHHHHHHHH--TT-SS--SS---GGGT--TTTHHHHHHHHHH----TTGGGS-HHHHHHHHHHHHT-HHHHHHHHHHHHHHHHHHHHHHHTTT-SS--------------S-TTSPPPPGGGGGGS-HHHHHHHHHHHHHHHHHT--SHHHHHHHHHHHHHHT-HHHHHHHHHTS-TTSTTHHHHHHHHHHHHHGGG-HHHHHHHHHHHHHHHHTT-HHHHHHHHHHTT-HHHHHHHHHHTT-HHHHHHHHHHHS-HHHHHHHHHHHHHHHHHHT-HHHHHHHHHHTT-HHHHHHHHHHTT-HHHHHHHHHHHHHTT----HHHHHHHHHHHHHHHHHHT-HHHHHHHHHHHTS--

Solvent-accessible surface area (backbone atoms only — not comparable to full-atom values): 27545 Å² total; per-residue (Å²): 98,82,59,35,50,77,48,66,37,71,78,15,36,36,43,38,35,33,66,84,78,71,43,76,49,77,47,75,69,88,48,65,35,44,76,46,78,47,68,31,58,60,82,85,48,47,37,32,42,38,35,42,90,54,29,40,36,32,32,33,44,61,94,83,39,88,40,79,72,25,66,38,81,45,58,91,90,50,68,54,76,74,49,75,52,55,83,40,76,56,29,41,29,38,34,31,69,83,76,48,72,34,48,23,40,64,66,56,81,49,65,53,70,61,75,90,76,56,84,62,96,62,90,78,82,54,59,72,78,49,58,68,73,56,45,54,49,52,49,45,54,70,38,49,48,89,57,45,96,70,75,67,79,57,61,80,51,58,62,73,36,44,54,81,83,51,42,64,62,52,36,56,44,34,68,62,54,74,76,64,86,68,51,86,79,47,53,50,46,58,30,40,26,54,46,18,60,66,45,68,37,63,68,45,33,54,50,31,54,54,44,50,53,39,42,52,51,53,37,50,52,64,54,50,66,74,69,61,89,70,82,89,76,92,67,99,63,91,73,70,74,71,68,79,88,55,82,87,58,82,75,70,58,78,92,42,52,95,51,36,56,52,45,64,37,28,52,51,51,52,52,52,47,51,56,52,56,74,67,55,86,47,71,71,52,48,50,57,44,33,55,52,27,51,59,57,61,40,51,70,62,25,33,54,62,34,65,66,50,53,83,88,41,93,55,28,69,58,30,47,50,50,29,53,45,70,76,53,51,87,76,46,75,72,58,43,56,54,46,49,52,52,16,53,50,33,35,76,72,69,40,46,65,68,14,32,46,49,24,41,66,63,73,37,42,68,61,29,32,53,52,31,46,74,73,67,36,50,70,60,23,51,51,50,30,43,41,53,50,54,74,73,58,25,48,57,53,50,51,55,50,26,53,51,30,43,75,73,66,44,49,64,65,23,38,50,44,28,35,56,66,68,36,51,58,63,31,41,53,53,29,53,76,66,68,38,47,68,62,33,44,51,50,50,53,31,35,56,75,47,64,54,87,63,59,68,68,59,53,51,52,49,51,50,52,39,35,55,50,30,53,77,46,52,12,55,59,55,30,48,39,48,56,54,55,71,67,70,78,125

Foldseek 3Di:
DLQKDWDFAQAQKIWIARNVVRDIDIDRPVAGGWDDKDFFDDNPFQWIWTDDQQFIWIWGCPPNDTGTQETDGHDPVAFGFPDWDYPHSFWIWTQGPVRDIWTAGNRRPDIDDPPVPDPDPDDDQALVVDDPVVLLLLLLLQLDDLLDPDRDQQADDVLSLDDPVCRVVVNSNSNVQDLDPPLVVDHSLVSQLSSCVSNVPPLSVLLSLLLVLLLVVLLLVVVVVVVPPDDDDDDPDQPLQDDDPCPPGDWDDPVCQLLTALNVNQVVLVVVLVVLVVVDDDPVSLVVSLLSCLLLVVLVVSLVSLCPDDPPDPCNVVSPVVSVCLVPVAPDPVSLVVLQVVLVVCLVVVNLSVSCSSCVSNVNNLVSLVSCVVVVVLVVSSSSLSRGNDLVSNLVSLQVSLVVCVVVVNNSVSLSSCSSNVVLQVSLVSCVVVLVLSVSLSSVSSCVVSVPDYDPVSVCSSLVSVLVVCVVSNNVSVNVSSVVVVVPPD

pLDDT: mean 84.81, std 11.95, range [26.73, 96.19]